Protein AF-A0A970XR32-F1 (afdb_monomer_lite)

Sequence (738 aa):
MTSKGGNIVNCPKCGASSPDNVRFCPSCGNELITQIAWCLACNAELRPGTRFCGKCGQPVEAGADTRVGPGKADSIQVSAGGAAIIADRPPLSWGNLLKLIWKNTWQGLLKSLPMMIIIFVISMIVHTYMLVFVNEGFGSGTWMGRQLLATQGNVISATILWMLISGMVFQAIGRIRAVGFNGYVSEVVNLPQEMTAYVKEAGRDGVVLFLAGVGLALIISGVMSDVGNIFLAAGVVGLFASPVGRVIALLLQTAWTTIMSQFAPNQTKVIAKFGIVSAYLSIVGSALGFALAAILPVGPLIGFLLLVVLAVMTYNNNKPGTGQTSALILIVAAGIVLLRAKGVLADDGGWQEAGGTLSSWAGSEGSIRAVLHGLGPSMGAAVGPALSNSLSGISPNDFATADNSDDEGDDGGSGDGGYDDNTGDWSDEGRPDSAADETSSDADDTGDSQDTSQEGEESSDGEGDDNQYDEDGYDQDGYDRDGYDRDGFNRNGYDRDGYNRDGYDSSGFDRDGFNSEGLDRDGFYSNGFDKEGYDRNGFDAEGYDRSGLNQEGFDREGYDKDGFNSNGLDREGYDRDGFDQQGYDRNGYDRQGYDSWGYDKDGFDSDGYDQQGYDRDGYDGSGRDSNGYDKSGYDESGYDKNGFDKNGYDSWGYDKNGYDKDGWDQYGYDRNGFDGNGRDIDGFDRNGLDRNGFNRDGVNKDGKTREEVLAEIKERMEKSQKESADASSSAWWWDKAA

Secondary structure (DSSP, 8-state):
-------EEEPTTT--EEETT-SB-TTT--B--PPPEEETTT-PEEPTT-SB-TTT--BGGGSEE-SPPPPPP-S-----TT-----S-PPPPHHHHHHHHHHHHHHHHHHHHHHHHHHHHHHHHHHHHIIIIIS-TTT---HHHHHHS-TTTTHHHHHHHHHHHHHHHHHHHHHHHHH-HHHHHHHHHHHHHHHHHHHHHSHHHHHHHHHHHHHHHHHHGGGS-HHHHHHHHHHHHHHHHSHHHHHHHHHHHHHHHHHHHHH-GGGHHHHHHTTTHHHHHHHHHHHHHHHHHTT-TTHHHHHHHHHHHHHHHHHTTS----TTHHHHHHHHHHHHHH--------S---TTTTTTSHHHHTTSHHHHHHHHHTHHHHHHHHHHHHHHHHHHT--TTTT------S-----------------------------------------------------------S-SS-SSS--TTSB-TTSBBTTSBBTTSBBTTSBBTTS-BTTSB-TTS-BTTSB-TTSBBTTSBBTTSBBTTSBBTTSBBTTSBBTTSBBTTSBBTTS-BTTSB-TTS-BTTSB-TTSBBTTSBBTTS-BTTS--TTSB-TTSBBTTSBBTTSBBTTSBBTTS-BTTSB-SSSBBTTS-BTTSB-TTSBBTTSBBTTSBBTTSBBTTS-BTTSB-TTS-BTTS--TTSB-TTSBBTTS-BHHHHHHHHHHHHHHHHHHHHHHHHHHHHHTT--

Structure (mmCIF, N/CA/C/O backbone):
data_AF-A0A970XR32-F1
#
_entry.id   AF-A0A970XR32-F1
#
loop_
_atom_site.group_PDB
_atom_site.id
_atom_site.type_symbol
_atom_site.label_atom_id
_atom_site.label_alt_id
_atom_site.label_comp_id
_atom_site.label_asym_id
_atom_site.label_entity_id
_atom_site.label_seq_id
_atom_site.pdbx_PDB_ins_code
_atom_site.Cartn_x
_atom_site.Cartn_y
_atom_site.Cartn_z
_atom_site.occupancy
_atom_site.B_iso_or_equiv
_atom_site.auth_seq_id
_atom_site.auth_comp_id
_atom_site.auth_asym_id
_atom_site.auth_atom_id
_atom_site.pdbx_PDB_model_num
ATOM 1 N N . MET A 1 1 ? 33.467 67.381 -23.022 1.00 41.69 1 MET A N 1
ATOM 2 C CA . MET A 1 1 ? 32.923 67.485 -21.651 1.00 41.69 1 MET A CA 1
ATOM 3 C C . MET A 1 1 ? 31.431 67.730 -21.764 1.00 41.69 1 MET A C 1
ATOM 5 O O . MET A 1 1 ? 31.046 68.799 -22.214 1.00 41.69 1 MET A O 1
ATOM 9 N N . THR A 1 2 ? 30.613 66.751 -21.401 1.00 34.69 2 THR A N 1
ATOM 10 C CA . THR A 1 2 ? 29.146 66.842 -21.390 1.00 34.69 2 THR A CA 1
ATOM 11 C C . THR A 1 2 ? 28.654 66.179 -20.109 1.00 34.69 2 THR A C 1
ATOM 13 O O . THR A 1 2 ? 29.194 65.156 -19.689 1.00 34.69 2 THR A O 1
ATOM 16 N N . SER A 1 3 ? 27.705 66.816 -19.423 1.00 34.72 3 SER A N 1
ATOM 17 C CA . SER A 1 3 ? 27.294 66.400 -18.081 1.00 34.72 3 SER A CA 1
ATOM 18 C C . SER A 1 3 ? 26.371 65.188 -18.149 1.00 34.72 3 SER A C 1
ATOM 20 O O . SER A 1 3 ? 25.315 65.270 -18.772 1.00 34.72 3 SER A O 1
ATOM 22 N N . LYS A 1 4 ? 26.699 64.100 -17.440 1.00 41.78 4 LYS A N 1
ATOM 23 C CA . LYS A 1 4 ? 25.673 63.115 -17.068 1.00 41.78 4 LYS A CA 1
ATOM 24 C C . LYS A 1 4 ? 24.689 63.800 -16.116 1.00 41.78 4 LYS A C 1
ATOM 26 O O . LYS A 1 4 ? 25.123 64.450 -15.164 1.00 41.78 4 LYS A O 1
ATOM 31 N N . GLY A 1 5 ? 23.390 63.695 -16.384 1.00 40.50 5 GLY A N 1
ATOM 32 C CA . GLY A 1 5 ? 22.362 64.159 -15.454 1.00 40.50 5 GLY A CA 1
ATOM 33 C C . GLY A 1 5 ? 22.317 63.242 -14.234 1.00 40.50 5 GLY A C 1
ATOM 34 O O . GLY A 1 5 ? 21.962 62.076 -14.371 1.00 40.50 5 GLY A O 1
ATOM 35 N N . GLY A 1 6 ? 22.706 63.750 -13.063 1.00 50.06 6 GLY A N 1
ATOM 36 C CA . GLY A 1 6 ? 22.385 63.106 -11.784 1.00 50.06 6 GLY A CA 1
ATOM 37 C C . GLY A 1 6 ? 20.916 63.343 -11.436 1.00 50.06 6 GLY A C 1
ATOM 38 O O . GLY A 1 6 ? 20.343 64.348 -11.868 1.00 50.06 6 GLY A O 1
ATOM 39 N N . ASN A 1 7 ? 20.296 62.442 -10.671 1.00 56.94 7 ASN A N 1
ATOM 40 C CA . ASN A 1 7 ? 18.895 62.627 -10.308 1.00 56.94 7 ASN A CA 1
ATOM 41 C C . ASN A 1 7 ? 18.752 63.774 -9.303 1.00 56.94 7 ASN A C 1
ATOM 43 O O . ASN A 1 7 ? 19.646 64.057 -8.502 1.00 56.94 7 ASN A O 1
ATOM 47 N N . ILE A 1 8 ? 17.604 64.444 -9.352 1.00 68.56 8 ILE A N 1
ATOM 48 C CA . ILE A 1 8 ? 17.283 65.561 -8.468 1.00 68.56 8 ILE A CA 1
ATOM 49 C C . ILE A 1 8 ? 16.278 65.083 -7.423 1.00 68.56 8 ILE A C 1
ATOM 51 O O . ILE A 1 8 ? 15.193 64.612 -7.759 1.00 68.56 8 ILE A O 1
ATOM 55 N N . VAL A 1 9 ? 16.631 65.244 -6.150 1.00 72.56 9 VAL A N 1
ATOM 56 C CA . VAL A 1 9 ? 15.760 64.988 -5.001 1.00 72.56 9 VAL A CA 1
ATOM 57 C C . VAL A 1 9 ? 15.261 66.313 -4.425 1.00 72.56 9 VAL A C 1
ATOM 59 O O . VAL A 1 9 ? 16.023 67.266 -4.261 1.00 72.56 9 VAL A O 1
ATOM 62 N N . ASN A 1 10 ? 13.971 66.396 -4.105 1.00 77.44 10 ASN A N 1
ATOM 63 C CA . ASN A 1 10 ? 13.388 67.579 -3.469 1.00 77.44 10 ASN A CA 1
ATOM 64 C C . ASN A 1 10 ? 13.383 67.403 -1.947 1.00 77.44 10 ASN A C 1
ATOM 66 O O . ASN A 1 10 ? 12.926 66.383 -1.433 1.00 77.44 10 ASN A O 1
ATOM 70 N N . CYS A 1 11 ? 13.877 68.401 -1.213 1.00 73.38 11 CYS A N 1
ATOM 71 C CA . CYS A 1 11 ? 13.947 68.343 0.242 1.00 73.38 11 CYS A CA 1
ATOM 72 C C . CYS A 1 11 ? 12.538 68.335 0.870 1.00 73.38 11 CYS A C 1
ATOM 74 O O . CYS A 1 11 ? 11.808 69.320 0.719 1.00 73.38 11 CYS A O 1
ATOM 76 N N . PRO A 1 12 ? 12.159 67.308 1.658 1.00 67.75 12 PRO A N 1
ATOM 77 C CA . PRO A 1 12 ? 10.800 67.177 2.195 1.00 67.75 12 PRO A CA 1
ATOM 78 C C . PRO A 1 12 ? 10.426 68.257 3.225 1.00 67.75 12 PRO A C 1
ATOM 80 O O . PRO A 1 12 ? 9.256 68.397 3.562 1.00 67.75 12 PRO A O 1
ATOM 83 N N . LYS A 1 13 ? 11.399 69.034 3.726 1.00 75.69 13 LYS A N 1
ATOM 84 C CA . LYS A 1 13 ? 11.183 70.093 4.728 1.00 75.69 13 LYS A CA 1
ATOM 85 C C . LYS A 1 13 ? 11.004 71.499 4.138 1.00 75.69 13 LYS A C 1
ATOM 87 O O . LYS A 1 13 ? 10.440 72.358 4.808 1.00 75.69 13 LYS A O 1
ATOM 92 N N . CYS A 1 14 ? 11.504 71.764 2.929 1.00 79.25 14 CYS A N 1
ATOM 93 C CA . CYS A 1 14 ? 11.449 73.104 2.319 1.00 79.25 14 CYS A CA 1
ATOM 94 C C . CYS A 1 14 ? 11.145 73.124 0.812 1.00 79.25 14 CYS A C 1
ATOM 96 O O . CYS A 1 14 ? 11.125 74.199 0.221 1.00 79.25 14 CYS A O 1
ATOM 98 N N . GLY A 1 15 ? 10.953 71.967 0.172 1.00 73.31 15 GLY A N 1
ATOM 99 C CA . GLY A 1 15 ? 10.686 71.845 -1.265 1.00 73.31 15 GLY A CA 1
ATOM 100 C C . GLY A 1 15 ? 11.889 72.095 -2.183 1.00 73.31 15 GLY A C 1
ATOM 101 O O . GLY A 1 15 ? 11.802 71.800 -3.369 1.00 73.31 15 GLY A O 1
ATOM 102 N N . ALA A 1 16 ? 13.014 72.602 -1.665 1.00 78.88 16 ALA A N 1
ATOM 103 C CA . ALA A 1 16 ? 14.187 72.922 -2.474 1.00 78.88 16 ALA A CA 1
ATOM 104 C C . ALA A 1 16 ? 14.810 71.668 -3.111 1.00 78.88 16 ALA A C 1
ATOM 106 O O . ALA A 1 16 ? 15.127 70.696 -2.420 1.00 78.88 16 ALA A O 1
ATOM 107 N N . SER A 1 17 ? 15.012 71.722 -4.425 1.00 78.38 17 SER A N 1
ATOM 108 C CA . SER A 1 17 ? 15.697 70.699 -5.214 1.00 78.38 17 SER A CA 1
ATOM 109 C C . SER A 1 17 ? 17.185 70.605 -4.872 1.00 78.38 17 SER A C 1
ATOM 111 O O . SER A 1 17 ? 17.834 71.603 -4.552 1.00 78.38 17 SER A O 1
ATOM 113 N N . SER A 1 18 ? 17.753 69.404 -4.925 1.00 74.12 18 SER A N 1
ATOM 114 C CA . SER A 1 18 ? 19.170 69.126 -4.659 1.00 74.12 18 SER A CA 1
ATOM 115 C C . SER A 1 18 ? 19.623 67.865 -5.413 1.00 74.12 18 SER A C 1
ATOM 117 O O . SER A 1 18 ? 18.779 67.028 -5.726 1.00 74.12 18 SER A O 1
ATOM 119 N N . PRO A 1 19 ? 20.922 67.694 -5.720 1.00 69.56 19 PRO A N 1
ATOM 120 C CA . PRO A 1 19 ? 21.427 66.448 -6.299 1.00 69.56 19 PRO A CA 1
ATOM 121 C C . PRO A 1 19 ? 21.219 65.245 -5.369 1.00 69.56 19 PRO A C 1
ATOM 123 O O . PRO A 1 19 ? 21.311 65.378 -4.149 1.00 69.56 19 PRO A O 1
ATOM 126 N N . ASP A 1 20 ? 21.007 64.062 -5.939 1.00 63.78 20 ASP A N 1
ATOM 127 C CA . ASP A 1 20 ? 20.885 62.783 -5.222 1.00 63.78 20 ASP A CA 1
ATOM 128 C C . ASP A 1 20 ? 22.103 62.406 -4.350 1.00 63.78 20 ASP A C 1
ATOM 130 O O . ASP A 1 20 ? 21.979 61.599 -3.428 1.00 63.78 20 ASP A O 1
ATOM 134 N N . ASN A 1 21 ? 23.269 63.009 -4.596 1.00 63.84 21 ASN A N 1
ATOM 135 C CA . ASN A 1 21 ? 24.523 62.699 -3.910 1.00 63.84 21 ASN A CA 1
ATOM 136 C C . ASN A 1 21 ? 24.856 63.574 -2.680 1.00 63.84 21 ASN A C 1
ATOM 138 O O . ASN A 1 21 ? 25.861 63.301 -2.016 1.00 63.84 21 ASN A O 1
ATOM 142 N N . VAL A 1 22 ? 24.054 64.595 -2.334 1.00 64.38 22 VAL A N 1
ATOM 143 C CA . VAL A 1 22 ? 24.321 65.443 -1.151 1.00 64.38 22 VAL A CA 1
ATOM 144 C C . VAL A 1 22 ? 23.592 64.951 0.099 1.00 64.38 22 VAL A C 1
ATOM 146 O O . VAL A 1 22 ? 22.390 64.713 0.096 1.00 64.38 22 VAL A O 1
ATOM 149 N N . ARG A 1 23 ? 24.329 64.838 1.211 1.00 64.06 23 ARG A N 1
ATOM 150 C CA . ARG A 1 23 ? 23.835 64.250 2.472 1.00 64.06 23 ARG A CA 1
ATOM 151 C C . ARG A 1 23 ? 22.924 65.169 3.298 1.00 64.06 23 ARG A C 1
ATOM 153 O O . ARG A 1 23 ? 22.221 64.706 4.186 1.00 64.06 23 ARG A O 1
ATOM 160 N N . PHE A 1 24 ? 22.941 66.472 3.026 1.00 76.88 24 PHE A N 1
ATOM 161 C CA . PHE A 1 24 ? 22.100 67.476 3.683 1.00 76.88 24 PHE A CA 1
ATOM 162 C C . PHE A 1 24 ? 21.611 68.485 2.644 1.00 76.88 24 PHE A C 1
ATOM 164 O O . PHE A 1 24 ? 22.357 68.852 1.736 1.00 76.88 24 PHE A O 1
ATOM 171 N N . CYS A 1 25 ? 20.379 68.967 2.792 1.00 77.69 25 CYS A N 1
ATOM 172 C CA . CYS A 1 25 ? 19.817 69.998 1.931 1.00 77.69 25 CYS A CA 1
ATOM 173 C C . CYS A 1 25 ? 20.569 71.328 2.141 1.00 77.69 25 CYS A C 1
ATOM 175 O O . CYS A 1 25 ? 20.480 71.898 3.235 1.00 77.69 25 CYS A O 1
ATOM 177 N N . PRO A 1 26 ? 21.246 71.882 1.116 1.00 73.50 26 PRO A N 1
ATOM 178 C CA . PRO A 1 26 ? 22.027 73.113 1.246 1.00 73.50 26 PRO A CA 1
ATOM 179 C C . PRO A 1 26 ? 21.167 74.345 1.571 1.00 73.50 26 PRO A C 1
ATOM 181 O O . PRO A 1 26 ? 21.689 75.335 2.073 1.00 73.50 26 PRO A O 1
ATOM 184 N N . SER A 1 27 ? 19.852 74.293 1.326 1.00 79.00 27 SER A N 1
ATOM 185 C CA . SER A 1 27 ? 18.927 75.407 1.574 1.00 79.00 27 SER A CA 1
ATOM 186 C C . SER A 1 27 ? 18.346 75.455 2.994 1.00 79.00 27 SER A C 1
ATOM 188 O O . SER A 1 27 ? 17.834 76.498 3.388 1.00 79.00 27 SER A O 1
ATOM 190 N N . CYS A 1 28 ? 18.356 74.352 3.757 1.00 80.12 28 CYS A N 1
ATOM 191 C CA . CYS A 1 28 ? 17.733 74.316 5.095 1.00 80.12 28 CYS A CA 1
ATOM 192 C C . CYS A 1 28 ? 18.395 73.380 6.125 1.00 80.12 28 CYS A C 1
ATOM 194 O O . CYS A 1 28 ? 17.873 73.230 7.231 1.00 80.12 28 CYS A O 1
ATOM 196 N N . GLY A 1 29 ? 19.507 72.724 5.779 1.00 70.81 29 GLY A N 1
ATOM 197 C CA . GLY A 1 29 ? 20.265 71.847 6.678 1.00 70.81 29 GLY A CA 1
ATOM 198 C C . GLY A 1 29 ? 19.579 70.529 7.056 1.00 70.81 29 GLY A C 1
ATOM 199 O O . GLY A 1 29 ? 20.105 69.801 7.893 1.00 70.81 29 GLY A O 1
ATOM 200 N N . ASN A 1 30 ? 18.419 70.196 6.477 1.00 76.50 30 ASN A N 1
ATOM 201 C CA . ASN A 1 30 ? 17.768 68.909 6.731 1.00 76.50 30 ASN A CA 1
ATOM 202 C C . ASN A 1 30 ? 18.591 67.764 6.135 1.00 76.50 30 ASN A C 1
ATOM 204 O O . ASN A 1 30 ? 19.034 67.877 4.994 1.00 76.50 30 ASN A O 1
ATOM 208 N N . GLU A 1 31 ? 18.748 66.656 6.858 1.00 72.56 31 GLU A N 1
ATOM 209 C CA . GLU A 1 31 ? 19.418 65.473 6.314 1.00 72.56 31 GLU A CA 1
ATOM 210 C C . GLU A 1 31 ? 18.634 64.905 5.120 1.00 72.56 31 GLU A C 1
ATOM 212 O O . GLU A 1 31 ? 17.398 64.888 5.109 1.00 72.56 31 GLU A O 1
ATOM 217 N N . LEU A 1 32 ? 19.372 64.493 4.094 1.00 66.50 32 LEU A N 1
ATOM 218 C CA . LEU A 1 32 ? 18.890 63.814 2.900 1.00 66.50 32 LEU A CA 1
ATOM 219 C C . LEU A 1 32 ? 19.597 62.457 2.903 1.00 66.50 32 LEU A C 1
ATOM 221 O O . LEU A 1 32 ? 20.753 62.342 2.499 1.00 66.50 32 LEU A O 1
ATOM 225 N N . ILE A 1 33 ? 18.937 61.456 3.492 1.00 52.00 33 ILE A N 1
ATOM 226 C CA . ILE A 1 33 ? 19.574 60.185 3.857 1.00 52.00 33 ILE A CA 1
ATOM 227 C C . ILE A 1 33 ? 19.937 59.404 2.590 1.00 52.00 33 ILE A C 1
ATOM 229 O O . ILE A 1 33 ? 19.089 58.765 1.968 1.00 52.00 33 ILE A O 1
ATOM 233 N N . THR A 1 34 ? 21.219 59.438 2.231 1.00 49.69 34 THR A N 1
ATOM 234 C CA . THR A 1 34 ? 21.784 58.625 1.156 1.00 49.69 34 THR A CA 1
ATOM 235 C C . THR A 1 34 ? 22.120 57.219 1.659 1.00 49.69 34 THR A C 1
ATOM 237 O O . THR A 1 34 ? 22.659 57.023 2.748 1.00 49.69 34 THR A O 1
ATOM 240 N N . GLN A 1 35 ? 21.708 56.240 0.856 1.00 50.84 35 GLN 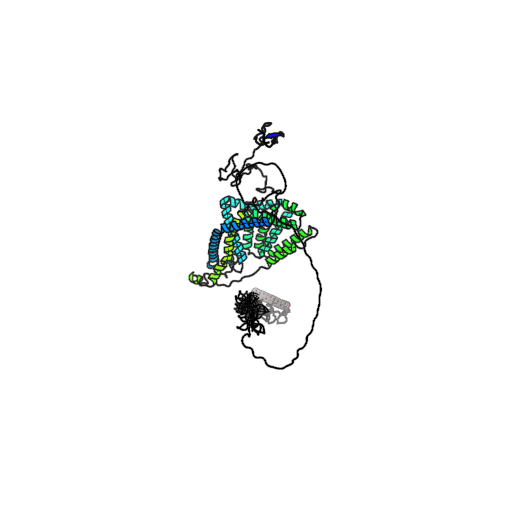A N 1
ATOM 241 C CA . GLN A 1 35 ? 21.463 54.840 1.208 1.00 50.84 35 GLN A CA 1
ATOM 242 C C . GLN A 1 35 ? 22.634 54.103 1.895 1.00 50.84 35 GLN A C 1
ATOM 244 O O . GLN A 1 35 ? 23.775 54.148 1.437 1.00 50.84 35 GLN A O 1
ATOM 249 N N . ILE A 1 36 ? 22.322 53.359 2.967 1.00 53.47 36 ILE A N 1
ATOM 250 C CA . ILE A 1 36 ? 23.220 52.373 3.597 1.00 53.47 36 ILE A CA 1
ATOM 251 C C . ILE A 1 36 ? 23.014 51.030 2.890 1.00 53.47 36 ILE A C 1
ATOM 253 O O . ILE A 1 36 ? 21.879 50.566 2.800 1.00 53.47 36 ILE A O 1
ATOM 257 N N . ALA A 1 37 ? 24.096 50.409 2.416 1.00 60.84 37 ALA A N 1
ATOM 258 C CA . ALA A 1 37 ? 24.046 49.142 1.690 1.00 60.84 37 ALA A CA 1
ATOM 259 C C . ALA A 1 37 ? 24.341 47.928 2.589 1.00 60.84 37 ALA A C 1
ATOM 261 O O . ALA A 1 37 ? 25.125 48.019 3.538 1.00 60.84 37 ALA A O 1
ATOM 262 N N . TRP A 1 38 ? 23.758 46.775 2.253 1.00 65.12 38 TRP A N 1
ATOM 263 C CA . TRP A 1 38 ? 23.863 45.534 3.032 1.00 65.12 38 TRP A CA 1
ATOM 264 C C . TRP A 1 38 ? 24.280 44.353 2.153 1.00 65.12 38 TRP A C 1
ATOM 266 O O . TRP A 1 38 ? 23.823 44.212 1.020 1.00 65.12 38 TRP A O 1
ATOM 276 N N . CYS A 1 39 ? 25.155 43.491 2.676 1.00 67.12 39 CYS A N 1
ATOM 277 C CA . CYS A 1 39 ? 25.647 42.316 1.958 1.00 67.12 39 CYS A CA 1
ATOM 278 C C . CYS A 1 39 ? 24.610 41.186 1.953 1.00 67.12 39 CYS A C 1
ATOM 280 O O . CYS A 1 39 ? 24.399 40.540 2.984 1.00 67.12 39 CYS A O 1
ATOM 282 N N . LEU A 1 40 ? 24.045 40.883 0.782 1.00 61.47 40 LEU A N 1
ATOM 283 C CA . LEU A 1 40 ? 22.986 39.879 0.611 1.00 61.47 40 LEU A CA 1
ATOM 284 C C . LEU A 1 40 ? 23.389 38.457 1.052 1.00 61.47 40 LEU A C 1
ATOM 286 O O . LEU A 1 40 ? 22.527 37.670 1.428 1.00 61.47 40 LEU A O 1
ATOM 290 N N . ALA A 1 41 ? 24.686 38.131 1.080 1.00 63.78 41 ALA A N 1
ATOM 291 C CA . ALA A 1 41 ? 25.176 36.814 1.498 1.00 63.78 41 ALA A CA 1
ATOM 292 C C . ALA A 1 41 ? 25.344 36.623 3.021 1.00 63.78 41 ALA A C 1
ATOM 294 O O . ALA A 1 41 ? 25.500 35.489 3.471 1.00 63.78 41 ALA A O 1
ATOM 295 N N . CYS A 1 42 ? 25.381 37.690 3.834 1.00 71.50 42 CYS A N 1
ATOM 296 C CA . CYS A 1 42 ? 25.628 37.557 5.286 1.00 71.50 42 CYS A CA 1
ATOM 297 C C . CYS A 1 42 ? 25.012 38.649 6.185 1.00 71.50 42 CYS A C 1
ATOM 299 O O . CYS A 1 42 ? 25.319 38.708 7.386 1.00 71.50 42 CYS A O 1
ATOM 301 N N . ASN A 1 43 ? 24.193 39.527 5.598 1.00 63.62 43 ASN A N 1
ATOM 302 C CA . ASN A 1 43 ? 23.522 40.676 6.209 1.00 63.62 43 ASN A CA 1
ATOM 303 C C . ASN A 1 43 ? 24.439 41.623 7.013 1.00 63.62 43 ASN A C 1
ATOM 305 O O . ASN A 1 43 ? 24.031 42.228 8.002 1.00 63.62 43 ASN A O 1
ATOM 309 N N . ALA A 1 44 ? 25.704 41.747 6.600 1.00 71.50 44 ALA A N 1
ATOM 310 C CA . ALA A 1 44 ? 26.627 42.741 7.141 1.00 71.50 44 ALA A CA 1
ATOM 311 C C . ALA A 1 44 ? 26.412 44.115 6.495 1.00 71.50 44 ALA A C 1
ATOM 313 O O . ALA A 1 44 ? 26.233 44.200 5.279 1.00 71.50 44 ALA A O 1
ATOM 314 N N . GLU A 1 45 ? 26.513 45.174 7.298 1.00 70.44 45 GLU A N 1
ATOM 315 C CA . GLU A 1 45 ? 26.586 46.557 6.818 1.00 70.44 45 GLU A CA 1
ATOM 316 C C . GLU A 1 45 ? 27.829 46.742 5.929 1.00 70.44 45 GLU A C 1
ATOM 318 O O . GLU A 1 45 ? 28.942 46.349 6.300 1.00 70.44 45 GLU A O 1
ATOM 323 N N . LEU A 1 46 ? 27.647 47.332 4.748 1.00 69.38 46 LEU A N 1
ATOM 324 C CA . LEU A 1 46 ? 28.722 47.617 3.802 1.00 69.38 46 LEU A CA 1
ATOM 325 C C . LEU A 1 46 ? 29.106 49.095 3.857 1.00 69.38 46 LEU A C 1
ATOM 327 O O . LEU A 1 46 ? 28.266 49.988 3.755 1.00 69.38 46 LEU A O 1
ATOM 331 N N . ARG A 1 47 ? 30.412 49.368 3.946 1.00 58.38 47 ARG A N 1
ATOM 332 C CA . ARG A 1 47 ? 30.921 50.737 3.790 1.00 58.38 47 ARG A CA 1
ATOM 333 C C . ARG A 1 47 ? 30.789 51.160 2.317 1.00 58.38 47 ARG A C 1
ATOM 335 O O . ARG A 1 47 ? 31.174 50.367 1.450 1.00 58.38 47 ARG A O 1
ATOM 342 N N . PRO A 1 48 ? 30.312 52.383 2.014 1.00 56.81 48 PRO A N 1
ATOM 343 C CA . PRO A 1 48 ? 30.208 52.873 0.640 1.00 56.81 48 PRO A CA 1
ATOM 344 C C . PRO A 1 48 ? 31.521 52.715 -0.140 1.00 56.81 48 PRO A C 1
ATOM 346 O O . PRO A 1 48 ? 32.595 53.026 0.374 1.00 56.81 48 PRO A O 1
ATOM 349 N N . GLY A 1 49 ? 31.435 52.207 -1.373 1.00 58.66 49 GLY A N 1
ATOM 350 C CA . GLY A 1 49 ? 32.593 51.974 -2.246 1.00 58.66 49 GLY A CA 1
ATOM 351 C C . GLY A 1 49 ? 33.434 50.725 -1.936 1.00 58.66 49 GLY A C 1
ATOM 352 O O . GLY A 1 49 ? 34.497 50.553 -2.532 1.00 58.66 49 GLY A O 1
ATOM 353 N N . THR A 1 50 ? 33.006 49.837 -1.030 1.00 67.19 50 THR A N 1
ATOM 354 C CA . THR A 1 50 ? 33.686 48.542 -0.835 1.00 67.19 50 THR A CA 1
ATOM 355 C C . THR A 1 50 ? 33.363 47.563 -1.967 1.00 67.19 50 THR A C 1
ATOM 357 O O . THR A 1 50 ? 32.204 47.372 -2.308 1.00 67.19 50 THR A O 1
ATOM 360 N N . ARG A 1 51 ? 34.392 46.919 -2.544 1.00 67.88 51 ARG A N 1
ATOM 361 C CA . ARG A 1 51 ? 34.227 45.900 -3.606 1.00 67.88 51 ARG A CA 1
ATOM 362 C C . ARG A 1 51 ? 34.017 44.475 -3.086 1.00 67.88 51 ARG A C 1
ATOM 364 O O . ARG A 1 51 ? 33.504 43.642 -3.821 1.00 67.88 51 ARG A O 1
ATOM 371 N N . PHE A 1 52 ? 34.370 44.200 -1.829 1.00 71.88 52 PHE A N 1
ATOM 372 C CA . PHE A 1 52 ? 34.174 42.903 -1.172 1.00 71.88 52 PHE A CA 1
ATOM 373 C C . PHE A 1 52 ? 33.658 43.096 0.259 1.00 71.88 52 PHE A C 1
ATOM 375 O O . PHE A 1 52 ? 34.059 44.040 0.947 1.00 71.88 52 PHE A O 1
ATOM 382 N N . CYS A 1 53 ? 32.792 42.198 0.729 1.00 77.06 53 CYS A N 1
ATOM 383 C CA . CYS A 1 53 ? 32.260 42.238 2.086 1.00 77.06 53 CYS A CA 1
ATOM 384 C C . CYS A 1 53 ? 33.317 41.813 3.117 1.00 77.06 53 CYS A C 1
ATOM 386 O O . CYS A 1 53 ? 33.723 40.652 3.161 1.00 77.06 53 CYS A O 1
ATOM 388 N N . GLY A 1 54 ? 33.684 42.716 4.031 1.00 67.75 54 GLY A N 1
ATOM 389 C CA . GLY A 1 54 ? 34.675 42.454 5.085 1.00 67.75 54 GLY A CA 1
ATOM 390 C C . GLY A 1 54 ? 34.294 41.404 6.144 1.00 67.75 54 GLY A C 1
ATOM 391 O O . GLY A 1 54 ? 35.101 41.150 7.032 1.00 67.75 54 GLY A O 1
ATOM 392 N N . LYS A 1 55 ? 33.091 40.806 6.081 1.00 74.31 55 LYS A N 1
ATOM 393 C CA . LYS A 1 55 ? 32.634 39.736 6.993 1.00 74.31 55 LYS A CA 1
ATOM 394 C C . LYS A 1 55 ? 32.615 38.343 6.343 1.00 74.31 55 LYS A C 1
ATOM 396 O O . LYS A 1 55 ? 32.867 37.367 7.039 1.00 74.31 55 LYS A O 1
ATOM 401 N N . CYS A 1 56 ? 32.307 38.237 5.046 1.00 73.50 56 CYS A N 1
ATOM 402 C CA . CYS A 1 56 ? 32.162 36.947 4.343 1.00 73.50 56 CYS A CA 1
ATOM 403 C C . CYS A 1 56 ? 32.971 36.817 3.039 1.00 73.50 56 CYS A C 1
ATOM 405 O O . CYS A 1 56 ? 32.931 35.766 2.408 1.00 73.50 56 CYS A O 1
ATOM 407 N N . GLY A 1 57 ? 33.679 37.864 2.607 1.00 67.75 57 GLY A N 1
ATOM 408 C CA . GLY A 1 57 ? 34.540 37.846 1.421 1.00 67.75 57 GLY A CA 1
ATOM 409 C C . GLY A 1 57 ? 33.836 37.958 0.063 1.00 67.75 57 GLY A C 1
ATOM 410 O O . GLY A 1 57 ? 34.528 38.126 -0.936 1.00 67.75 57 GLY A O 1
ATOM 411 N N . GLN A 1 58 ? 32.499 37.907 -0.016 1.00 77.56 58 GLN A N 1
ATOM 412 C CA . GLN A 1 58 ? 31.797 38.002 -1.307 1.00 77.56 58 GLN A CA 1
ATOM 413 C C . GLN A 1 58 ? 31.985 39.362 -2.013 1.00 77.56 58 GLN A C 1
ATOM 415 O O . GLN A 1 58 ? 32.041 40.392 -1.332 1.00 77.56 58 GLN A O 1
ATOM 420 N N . PRO A 1 59 ? 32.031 39.385 -3.363 1.00 70.94 59 PRO A N 1
ATOM 421 C CA . PRO A 1 59 ? 32.054 40.615 -4.150 1.00 70.94 59 PRO A CA 1
ATOM 422 C C . PRO A 1 59 ? 30.726 41.375 -4.042 1.00 70.94 59 PRO A C 1
ATOM 424 O O . PRO A 1 59 ? 29.646 40.791 -4.090 1.00 70.94 59 PRO A O 1
ATOM 427 N N . VAL A 1 60 ? 30.810 42.696 -3.903 1.00 65.00 60 VAL A N 1
ATOM 428 C CA . VAL A 1 60 ? 29.661 43.575 -3.621 1.00 65.00 60 VAL A CA 1
ATOM 429 C C . VAL A 1 60 ? 28.833 43.870 -4.874 1.00 65.00 60 VAL A C 1
ATOM 431 O O . VAL A 1 60 ? 27.613 43.974 -4.786 1.00 65.00 60 VAL A O 1
ATOM 434 N N . GLU A 1 61 ? 29.471 43.920 -6.045 1.00 56.44 61 GLU A N 1
ATOM 435 C CA . GLU A 1 61 ? 28.834 44.190 -7.347 1.00 56.44 61 GLU A CA 1
ATOM 436 C C . GLU A 1 61 ? 27.812 43.109 -7.765 1.00 56.44 61 GLU A C 1
ATOM 438 O O . GLU A 1 61 ? 26.963 43.366 -8.611 1.00 56.44 61 GLU A O 1
ATOM 443 N N . ALA A 1 62 ? 27.839 41.933 -7.125 1.00 48.84 62 ALA A N 1
ATOM 444 C CA . ALA A 1 62 ? 26.882 40.843 -7.328 1.00 48.84 62 ALA A CA 1
ATOM 445 C C . ALA A 1 62 ? 25.876 40.664 -6.165 1.00 48.84 62 ALA A C 1
ATOM 447 O O . ALA A 1 62 ? 25.125 39.690 -6.161 1.00 48.84 62 ALA A O 1
ATOM 448 N N . GLY A 1 63 ? 25.884 41.532 -5.140 1.00 52.66 63 GLY A N 1
ATOM 449 C CA . GLY A 1 63 ? 25.302 41.165 -3.840 1.00 52.66 63 GLY A CA 1
ATOM 450 C C . GLY A 1 63 ? 25.032 42.288 -2.833 1.00 52.66 63 GLY A C 1
ATOM 451 O O . GLY A 1 63 ? 25.229 42.064 -1.634 1.00 52.66 63 GLY A O 1
ATOM 452 N N . ALA A 1 64 ? 24.571 43.462 -3.275 1.00 48.91 64 ALA A N 1
ATOM 453 C CA . ALA A 1 64 ? 24.156 44.556 -2.390 1.00 48.91 64 ALA A CA 1
ATOM 454 C C . ALA A 1 64 ? 22.693 44.981 -2.602 1.00 48.91 64 ALA A C 1
ATOM 456 O O . ALA A 1 64 ? 22.297 45.293 -3.722 1.00 48.91 64 ALA A O 1
ATOM 457 N N . ASP A 1 65 ? 21.926 45.073 -1.511 1.00 47.59 65 ASP A N 1
ATOM 458 C CA . ASP A 1 65 ? 20.696 45.880 -1.463 1.00 47.59 65 ASP A CA 1
ATOM 459 C C . ASP A 1 65 ? 21.026 47.244 -0.837 1.00 47.59 65 ASP A C 1
ATOM 461 O O . ASP A 1 65 ? 21.824 47.333 0.101 1.00 47.59 65 ASP A O 1
ATOM 465 N N . THR A 1 66 ? 20.429 48.307 -1.373 1.00 46.50 66 THR A N 1
ATOM 466 C CA . THR A 1 66 ? 20.604 49.702 -0.941 1.00 46.50 66 THR A CA 1
ATOM 467 C C . THR A 1 66 ? 19.343 50.281 -0.287 1.00 46.50 66 THR A C 1
ATOM 469 O O . THR A 1 66 ? 19.285 51.470 0.036 1.00 46.50 66 THR A O 1
ATOM 472 N N . ARG A 1 67 ? 18.303 49.469 -0.072 1.00 40.66 67 ARG A N 1
ATOM 473 C CA . ARG A 1 67 ? 17.084 49.886 0.636 1.00 40.66 67 ARG A CA 1
ATOM 474 C C . ARG A 1 67 ? 17.325 49.968 2.152 1.00 40.66 67 ARG A C 1
ATOM 476 O O . ARG A 1 67 ? 18.247 49.372 2.700 1.00 40.66 67 ARG A O 1
ATOM 483 N N . VAL A 1 68 ? 16.516 50.798 2.813 1.00 38.50 68 VAL A N 1
ATOM 484 C CA . VAL A 1 68 ? 16.743 51.329 4.173 1.00 38.50 68 VAL A CA 1
ATOM 485 C C . VAL A 1 68 ? 17.031 50.233 5.213 1.00 38.50 68 VAL A C 1
ATOM 487 O O . VAL A 1 68 ? 16.238 49.313 5.392 1.00 38.50 68 VAL A O 1
ATOM 490 N N . GLY A 1 69 ? 18.150 50.375 5.933 1.00 33.91 69 GLY A N 1
ATOM 491 C CA . GLY A 1 69 ? 18.571 49.448 6.990 1.00 33.91 69 GLY A CA 1
ATOM 492 C C . GLY A 1 69 ? 17.743 49.530 8.287 1.00 33.91 69 GLY A C 1
ATOM 493 O O . GLY A 1 69 ? 17.024 50.507 8.508 1.00 33.91 69 GLY A O 1
ATOM 494 N N . PRO A 1 70 ? 17.851 48.523 9.175 1.00 34.03 70 PRO A N 1
ATOM 495 C CA . PRO A 1 70 ? 17.011 48.408 10.364 1.00 34.03 70 PRO A CA 1
ATOM 496 C C . PRO A 1 70 ? 17.346 49.465 11.428 1.00 34.03 70 PRO A C 1
ATOM 498 O O . PRO A 1 70 ? 18.448 49.499 11.978 1.00 34.03 70 PRO A O 1
ATOM 501 N N . GLY A 1 71 ? 16.362 50.302 11.762 1.00 30.88 71 GLY A N 1
ATOM 502 C CA . GLY A 1 71 ? 16.434 51.204 12.911 1.00 30.88 71 GLY A CA 1
ATOM 503 C C . GLY A 1 71 ? 16.422 50.448 14.246 1.00 30.88 71 GLY A C 1
ATOM 504 O O . GLY A 1 71 ? 15.905 49.334 14.343 1.00 30.88 71 GLY A O 1
ATOM 505 N N . LYS A 1 72 ? 16.973 51.064 15.301 1.00 29.14 72 LYS A N 1
ATOM 506 C CA . LYS A 1 72 ? 16.815 50.552 16.673 1.00 29.14 72 LYS A CA 1
ATOM 507 C C . LYS A 1 72 ? 15.338 50.548 17.074 1.00 29.14 72 LYS A C 1
ATOM 509 O O . LYS A 1 72 ? 14.582 51.425 16.668 1.00 29.14 72 LYS A O 1
ATOM 514 N N . ALA A 1 73 ? 14.962 49.565 17.886 1.00 41.91 73 ALA A N 1
ATOM 515 C CA . ALA A 1 73 ? 13.587 49.364 18.313 1.00 41.91 73 ALA A CA 1
ATOM 516 C C . ALA A 1 73 ? 13.053 50.525 19.165 1.00 41.91 73 ALA A C 1
ATOM 518 O O . ALA A 1 73 ? 13.679 50.884 20.157 1.00 41.91 73 ALA A O 1
ATOM 519 N N . ASP A 1 74 ? 11.858 51.004 18.814 1.00 26.88 74 ASP A N 1
ATOM 520 C CA . ASP A 1 74 ? 10.809 51.370 19.769 1.00 26.88 74 ASP A CA 1
ATOM 521 C C . ASP A 1 74 ? 9.421 51.287 19.096 1.00 26.88 74 ASP A C 1
ATOM 523 O O . ASP A 1 74 ? 9.271 51.546 17.903 1.00 26.88 74 ASP A O 1
ATOM 527 N N . SER A 1 75 ? 8.404 50.892 19.870 1.00 28.02 75 SER A N 1
ATOM 528 C CA . SER A 1 75 ? 6.961 50.912 19.540 1.00 28.02 75 SER A CA 1
ATOM 529 C C . SER A 1 75 ? 6.485 50.395 18.156 1.00 28.02 75 SER A C 1
ATOM 531 O O . SER A 1 75 ? 6.242 51.165 17.234 1.00 28.02 75 SER A O 1
ATOM 533 N N . ILE A 1 76 ? 6.203 49.087 18.081 1.00 32.34 76 ILE A N 1
ATOM 534 C CA . ILE A 1 76 ? 5.087 48.447 17.339 1.00 32.34 76 ILE A CA 1
ATOM 535 C C . ILE A 1 76 ? 4.586 49.163 16.057 1.00 32.34 76 ILE A C 1
ATOM 537 O O . ILE A 1 76 ? 3.548 49.828 16.047 1.00 32.34 76 ILE A O 1
ATOM 541 N N . GLN A 1 77 ? 5.226 48.856 14.929 1.00 24.73 77 GLN A N 1
ATOM 542 C CA . GLN A 1 77 ? 4.547 48.662 13.643 1.00 24.73 77 GLN A CA 1
ATOM 543 C C . GLN A 1 77 ? 4.984 47.302 13.095 1.00 24.73 77 GLN A C 1
ATOM 545 O O . GLN A 1 77 ? 6.175 47.069 12.905 1.00 24.73 77 GLN A O 1
ATOM 550 N N . VAL A 1 78 ? 4.036 46.387 12.877 1.00 27.59 78 VAL A N 1
ATOM 551 C CA . VAL A 1 78 ? 4.327 45.056 12.322 1.00 27.59 78 VAL A CA 1
ATOM 552 C C . VAL A 1 78 ? 4.303 45.151 10.799 1.00 27.59 78 VAL A C 1
ATOM 554 O O . VAL A 1 78 ? 3.306 44.826 10.159 1.00 27.59 78 VAL A O 1
ATOM 557 N N . SER A 1 79 ? 5.399 45.630 10.212 1.00 28.02 79 SER A N 1
ATOM 558 C CA . SER A 1 79 ? 5.684 45.390 8.797 1.00 28.02 79 SER A CA 1
ATOM 559 C C . SER A 1 79 ? 6.153 43.941 8.624 1.00 28.02 79 SER A C 1
ATOM 561 O O . SER A 1 79 ? 7.014 43.461 9.361 1.00 28.02 79 SER A O 1
ATOM 563 N N . ALA A 1 80 ? 5.557 43.220 7.673 1.00 31.66 80 ALA A N 1
ATOM 564 C CA . ALA A 1 80 ? 5.827 41.800 7.472 1.00 31.66 80 ALA A CA 1
ATOM 565 C C . ALA A 1 80 ? 7.285 41.555 7.038 1.00 31.66 80 ALA A C 1
ATOM 567 O O . ALA A 1 80 ? 7.743 42.049 6.004 1.00 31.66 80 ALA A O 1
ATOM 568 N N . GLY A 1 81 ? 8.020 40.765 7.825 1.00 27.09 81 GLY A N 1
ATOM 569 C CA . GLY A 1 81 ? 9.423 40.449 7.569 1.00 27.09 81 GLY A CA 1
ATOM 570 C C . GLY A 1 81 ? 9.608 39.601 6.309 1.00 27.09 81 GLY A C 1
ATOM 571 O O . GLY A 1 81 ? 9.402 38.392 6.331 1.00 27.09 81 GLY A O 1
ATOM 572 N N . GLY A 1 82 ? 10.046 40.223 5.213 1.00 31.03 82 GLY A N 1
ATOM 573 C CA . GLY A 1 82 ? 10.405 39.525 3.972 1.00 31.03 82 GLY A CA 1
ATOM 574 C C . GLY A 1 82 ? 9.270 39.332 2.961 1.00 31.03 82 GLY A C 1
ATOM 575 O O . GLY A 1 82 ? 9.526 38.782 1.891 1.00 31.03 82 GLY A O 1
ATOM 576 N N . ALA A 1 83 ? 8.062 39.831 3.232 1.00 34.16 83 ALA A N 1
ATOM 577 C CA . ALA A 1 83 ? 7.005 39.954 2.228 1.00 34.16 83 ALA A CA 1
ATOM 578 C C . ALA A 1 83 ? 7.188 41.254 1.422 1.00 34.16 83 ALA A C 1
ATOM 580 O O . ALA A 1 83 ? 6.428 42.213 1.554 1.00 34.16 83 ALA A O 1
ATOM 581 N N . ALA A 1 84 ? 8.230 41.303 0.587 1.00 31.09 84 ALA A N 1
ATOM 582 C CA . ALA A 1 84 ? 8.291 42.316 -0.462 1.00 31.09 84 ALA A CA 1
ATOM 583 C C . ALA A 1 84 ? 7.088 42.109 -1.395 1.00 31.09 84 ALA A C 1
ATOM 585 O O . ALA A 1 84 ? 6.869 40.995 -1.871 1.00 31.09 84 ALA A O 1
ATOM 586 N N . ILE A 1 85 ? 6.306 43.162 -1.646 1.00 34.56 85 ILE A N 1
ATOM 587 C CA . ILE A 1 85 ? 5.160 43.092 -2.558 1.00 34.56 85 ILE A CA 1
ATOM 588 C C . ILE A 1 85 ? 5.702 42.837 -3.968 1.00 34.56 85 ILE A C 1
ATOM 590 O O . ILE A 1 85 ? 6.175 43.761 -4.630 1.00 34.56 85 ILE A O 1
ATOM 594 N N . ILE A 1 86 ? 5.635 41.582 -4.422 1.00 39.62 86 ILE A N 1
ATOM 595 C CA . ILE A 1 86 ? 5.892 41.205 -5.816 1.00 39.62 86 ILE A CA 1
ATOM 596 C C . ILE A 1 86 ? 4.645 41.575 -6.626 1.00 39.62 86 ILE A C 1
ATOM 598 O O . ILE A 1 86 ? 3.855 40.722 -7.027 1.00 39.62 86 ILE A O 1
ATOM 602 N N . ALA A 1 87 ? 4.454 42.879 -6.814 1.00 33.62 87 ALA A N 1
ATOM 603 C CA . ALA A 1 87 ? 3.698 43.370 -7.951 1.00 33.62 87 ALA A CA 1
ATOM 604 C C . ALA A 1 87 ? 4.475 43.007 -9.226 1.00 33.62 87 ALA A C 1
ATOM 606 O O . ALA A 1 87 ? 5.705 43.051 -9.234 1.00 33.62 87 ALA A O 1
ATOM 607 N N . ASP A 1 88 ? 3.737 42.629 -10.265 1.00 36.34 88 ASP A N 1
ATOM 608 C CA . ASP A 1 88 ? 4.217 42.446 -11.634 1.00 36.34 88 ASP A CA 1
ATOM 609 C C . ASP A 1 88 ? 5.431 41.506 -11.797 1.00 36.34 88 ASP A C 1
ATOM 611 O O . ASP A 1 88 ? 6.526 41.886 -12.203 1.00 36.34 88 ASP A O 1
ATOM 615 N N . ARG A 1 89 ? 5.181 40.211 -11.560 1.00 47.62 89 ARG A N 1
ATOM 616 C CA . ARG A 1 89 ? 5.817 39.128 -12.330 1.00 47.62 89 ARG A CA 1
ATOM 617 C C . ARG A 1 89 ? 4.725 38.253 -12.960 1.00 47.62 89 ARG A C 1
ATOM 619 O O . ARG A 1 89 ? 3.825 37.832 -12.227 1.00 47.62 89 ARG A O 1
ATOM 626 N N . PRO A 1 90 ? 4.771 37.949 -14.270 1.00 42.62 90 PRO A N 1
ATOM 627 C CA . PRO A 1 90 ? 3.866 36.968 -14.863 1.00 42.62 90 PRO A CA 1
ATOM 628 C C . PRO A 1 90 ? 4.156 35.561 -14.300 1.00 42.62 90 PRO A C 1
ATOM 630 O O . PRO A 1 90 ? 5.306 35.253 -13.975 1.00 42.62 90 PRO A O 1
ATOM 633 N N . PRO A 1 91 ? 3.143 34.684 -14.160 1.00 51.00 91 PRO A N 1
ATOM 634 C CA . PRO A 1 91 ? 3.368 33.306 -13.734 1.00 51.00 91 PRO A CA 1
ATOM 635 C C . PRO A 1 91 ? 4.147 32.535 -14.809 1.00 51.00 91 PRO A C 1
ATOM 637 O O . PRO A 1 91 ? 3.840 32.641 -15.997 1.00 51.00 91 PRO A O 1
ATOM 640 N N . LEU A 1 92 ? 5.127 31.723 -14.398 1.00 53.34 92 LEU A N 1
ATOM 641 C CA . LEU A 1 92 ? 5.846 30.853 -15.329 1.00 53.34 92 LEU A CA 1
ATOM 642 C C . LEU A 1 92 ? 4.887 29.830 -15.946 1.00 53.34 92 LEU A C 1
ATOM 644 O O . LEU A 1 92 ? 4.035 29.262 -15.261 1.00 53.34 92 LEU A O 1
ATOM 648 N N . SER A 1 93 ? 5.093 29.522 -17.226 1.00 60.78 93 SER A N 1
ATOM 649 C CA . SER A 1 93 ? 4.447 28.370 -17.850 1.00 60.78 93 SER A CA 1
ATOM 650 C C . SER A 1 93 ? 4.886 27.072 -17.157 1.00 60.78 93 SER A C 1
ATOM 652 O O . SER A 1 93 ? 6.056 26.907 -16.795 1.00 60.78 93 SER A O 1
ATOM 654 N N . TRP A 1 94 ? 3.959 26.117 -17.011 1.00 59.66 94 TRP A N 1
ATOM 655 C CA . TRP A 1 94 ? 4.237 24.810 -16.396 1.00 59.66 94 TRP A CA 1
ATOM 656 C C . TRP A 1 94 ? 5.463 24.115 -16.998 1.00 59.66 94 TRP A C 1
ATOM 658 O O . TRP A 1 94 ? 6.249 23.529 -16.262 1.00 59.66 94 TRP A O 1
ATOM 668 N N . GLY A 1 95 ? 5.669 24.219 -18.315 1.00 65.81 95 GLY A N 1
ATOM 669 C CA . GLY A 1 95 ? 6.828 23.632 -18.990 1.00 65.81 95 GLY A CA 1
ATOM 670 C C . GLY A 1 95 ? 8.167 24.213 -18.524 1.00 65.81 95 GLY A C 1
ATOM 671 O O . GLY A 1 95 ? 9.117 23.460 -18.320 1.00 65.81 95 GLY A O 1
ATOM 672 N N . ASN A 1 96 ? 8.254 25.528 -18.302 1.00 65.19 96 ASN A N 1
ATOM 673 C CA . ASN A 1 96 ? 9.479 26.162 -17.804 1.00 65.19 96 ASN A CA 1
ATOM 674 C C . ASN A 1 96 ? 9.690 25.868 -16.313 1.00 65.19 96 ASN A C 1
ATOM 676 O O . ASN A 1 96 ? 10.812 25.580 -15.893 1.00 65.19 96 ASN A O 1
ATOM 680 N N . LEU A 1 97 ? 8.604 25.848 -15.536 1.00 64.38 97 LEU A N 1
ATOM 681 C CA . LEU A 1 97 ? 8.622 25.496 -14.118 1.00 64.38 97 LEU A CA 1
ATOM 682 C C . LEU A 1 97 ? 9.101 24.051 -13.889 1.00 64.38 97 LEU A C 1
ATOM 684 O O . LEU A 1 97 ? 10.023 23.820 -13.108 1.00 64.38 97 LEU A O 1
ATOM 688 N N . LEU A 1 98 ? 8.536 23.086 -14.621 1.00 65.50 98 LEU A N 1
ATOM 689 C CA . LEU A 1 98 ? 8.926 21.674 -14.558 1.00 65.50 98 LEU A CA 1
ATOM 690 C C . LEU A 1 98 ? 10.374 21.458 -15.013 1.00 65.50 98 LEU A C 1
ATOM 692 O O . LEU A 1 98 ? 11.096 20.708 -14.361 1.00 65.50 98 LEU A O 1
ATOM 696 N N . LYS A 1 99 ? 10.840 22.149 -16.065 1.00 71.56 99 LYS A N 1
ATOM 697 C CA . LYS A 1 99 ? 12.252 22.104 -16.497 1.00 71.56 99 LYS A CA 1
ATOM 698 C C . LYS A 1 99 ? 13.210 22.605 -15.410 1.00 71.56 99 LYS A C 1
ATOM 700 O O . LYS A 1 99 ? 14.250 21.980 -15.200 1.00 71.56 99 LYS A O 1
ATOM 705 N N . LEU A 1 100 ? 12.871 23.696 -14.714 1.00 67.12 100 LEU A N 1
ATOM 706 C CA . LEU A 1 100 ? 13.691 24.246 -13.627 1.00 67.12 100 LEU A CA 1
ATOM 707 C C . LEU A 1 100 ? 13.772 23.274 -12.440 1.00 67.12 100 LEU A C 1
ATOM 709 O O . LEU A 1 100 ? 14.871 22.964 -11.977 1.00 67.12 100 LEU A O 1
ATOM 713 N N . ILE A 1 101 ? 12.620 22.750 -11.999 1.00 66.50 101 ILE A N 1
ATOM 714 C CA . ILE A 1 101 ? 12.541 21.747 -10.928 1.00 66.50 101 ILE A CA 1
ATOM 715 C C . ILE A 1 101 ? 13.345 20.508 -11.323 1.00 66.50 101 ILE A C 1
ATOM 717 O O . ILE A 1 101 ? 14.255 20.128 -10.600 1.00 66.50 101 ILE A O 1
ATOM 721 N N . TRP A 1 102 ? 13.082 19.916 -12.492 1.00 73.06 102 TRP A N 1
ATOM 722 C CA . TRP A 1 102 ? 13.759 18.700 -12.951 1.00 73.06 102 TRP A CA 1
ATOM 723 C C . TRP A 1 102 ? 15.282 18.862 -12.992 1.00 73.06 102 TRP A C 1
ATOM 725 O O . TRP A 1 102 ? 16.009 18.034 -12.443 1.00 73.06 102 TRP A O 1
ATOM 735 N N . LYS A 1 103 ? 15.778 19.964 -13.573 1.00 73.50 103 LYS A N 1
ATOM 736 C CA . LYS A 1 103 ? 17.215 20.263 -13.661 1.00 73.50 103 LYS A CA 1
ATOM 737 C C . LYS A 1 103 ? 17.865 20.364 -12.280 1.00 73.50 103 LYS A C 1
ATOM 739 O O . LYS A 1 103 ? 18.883 19.711 -12.042 1.00 73.50 103 LYS A O 1
ATOM 744 N N . ASN A 1 104 ? 17.291 21.155 -11.372 1.00 67.31 104 ASN A N 1
ATOM 745 C CA . ASN A 1 104 ? 17.882 21.374 -10.050 1.00 67.31 104 ASN A CA 1
ATOM 746 C C . ASN A 1 104 ? 17.703 20.146 -9.139 1.00 67.31 104 ASN A C 1
ATOM 748 O O . ASN A 1 104 ? 18.632 19.796 -8.410 1.00 67.31 104 ASN A O 1
ATOM 752 N N . THR A 1 105 ? 16.578 19.431 -9.238 1.00 66.69 105 THR A N 1
ATOM 753 C CA . THR A 1 105 ? 16.327 18.190 -8.495 1.00 66.69 105 THR A CA 1
ATOM 754 C C . THR A 1 105 ? 17.257 17.064 -8.929 1.00 66.69 105 THR A C 1
ATOM 756 O O . THR A 1 105 ? 17.901 16.461 -8.074 1.00 66.69 105 THR A O 1
ATOM 759 N N . TRP A 1 106 ? 17.413 16.817 -10.231 1.00 71.44 106 TRP A N 1
ATOM 760 C CA . TRP A 1 106 ? 18.305 15.765 -10.730 1.00 71.44 106 TRP A CA 1
ATOM 761 C C . TRP A 1 106 ? 19.772 16.038 -10.366 1.00 71.44 106 TRP A C 1
ATOM 763 O O . TRP A 1 106 ? 20.471 15.159 -9.861 1.00 71.44 106 TRP A O 1
ATOM 773 N N . GLN A 1 107 ? 20.237 17.283 -10.528 1.00 70.38 107 GLN A N 1
ATOM 774 C CA . GLN A 1 107 ? 21.602 17.659 -10.143 1.00 70.38 107 GLN A CA 1
ATOM 775 C C . GLN A 1 107 ? 21.831 17.645 -8.624 1.00 70.38 107 GLN A C 1
ATOM 777 O O . GLN A 1 107 ? 22.933 17.310 -8.185 1.00 70.38 107 GLN A O 1
ATOM 782 N N . GLY A 1 108 ? 20.831 18.008 -7.817 1.00 69.25 108 GLY A N 1
ATOM 783 C CA . GLY A 1 108 ? 20.900 17.938 -6.355 1.00 69.25 108 GLY A CA 1
ATOM 784 C C . GLY A 1 108 ? 20.925 16.499 -5.836 1.00 69.25 108 GLY A C 1
ATOM 785 O O . GLY A 1 108 ? 21.722 16.178 -4.950 1.00 69.25 108 GLY A O 1
ATOM 786 N N . LEU A 1 109 ? 20.128 15.613 -6.439 1.00 66.69 109 LEU A N 1
ATOM 787 C CA . LEU A 1 109 ? 20.050 14.195 -6.095 1.00 66.69 109 LEU A CA 1
ATOM 788 C C . LEU A 1 109 ? 21.346 13.462 -6.469 1.00 66.69 109 LEU A C 1
ATOM 790 O O . LEU A 1 109 ? 21.935 12.814 -5.607 1.00 66.69 109 LEU A O 1
ATOM 794 N N . LEU A 1 110 ? 21.877 13.660 -7.683 1.00 72.62 110 LEU A N 1
ATOM 795 C CA . LEU A 1 110 ? 23.173 13.093 -8.092 1.00 72.62 110 LEU A CA 1
ATOM 796 C C . LEU A 1 110 ? 24.332 13.543 -7.184 1.00 72.62 110 LEU A C 1
ATOM 798 O O . LEU A 1 110 ? 25.175 12.730 -6.815 1.00 72.62 110 LEU A O 1
ATOM 802 N N . LYS A 1 111 ? 24.361 14.816 -6.762 1.00 76.19 111 LYS A N 1
ATOM 803 C CA . LYS A 1 111 ? 25.357 15.319 -5.791 1.00 76.19 111 LYS A CA 1
ATOM 804 C C . LYS A 1 111 ? 25.147 14.759 -4.380 1.00 76.19 111 LYS A C 1
ATOM 806 O O . LYS A 1 111 ? 26.108 14.645 -3.623 1.00 76.19 111 LYS A O 1
ATOM 811 N N . SER A 1 112 ? 23.912 14.407 -4.027 1.00 76.88 112 SER A N 1
ATOM 812 C CA . SER A 1 112 ? 23.561 13.801 -2.736 1.00 76.88 112 SER A CA 1
ATOM 813 C C . SER A 1 112 ? 23.793 12.287 -2.700 1.00 76.88 112 SER A C 1
ATOM 815 O O . SER A 1 112 ? 23.849 11.725 -1.610 1.00 76.88 112 SER A O 1
ATOM 817 N N . LEU A 1 113 ? 23.962 11.622 -3.847 1.00 75.06 113 LEU A N 1
ATOM 818 C CA . LEU A 1 113 ? 24.002 10.161 -3.977 1.00 75.06 113 LEU A CA 1
ATOM 819 C C . LEU A 1 113 ? 24.980 9.443 -3.013 1.00 75.06 113 LEU A C 1
ATOM 821 O O . LEU A 1 113 ? 24.561 8.461 -2.401 1.00 75.06 113 LEU A O 1
ATOM 825 N N . PRO A 1 114 ? 26.214 9.928 -2.746 1.00 83.50 114 PRO A N 1
ATOM 826 C CA . PRO A 1 114 ? 27.084 9.313 -1.735 1.00 83.50 114 PRO A CA 1
ATOM 827 C C . PRO A 1 114 ? 26.513 9.394 -0.309 1.00 83.50 114 PRO A C 1
ATOM 829 O O . PRO A 1 114 ? 26.630 8.447 0.465 1.00 83.50 114 PRO A O 1
ATOM 832 N N . MET A 1 115 ? 25.851 10.505 0.037 1.00 83.31 115 MET A N 1
ATOM 833 C CA . MET A 1 115 ? 25.148 10.661 1.316 1.00 83.31 115 MET A CA 1
ATOM 834 C C . MET A 1 115 ? 23.891 9.784 1.368 1.00 83.31 115 MET A C 1
ATOM 836 O O . MET A 1 115 ? 23.622 9.190 2.409 1.00 83.31 115 MET A O 1
ATOM 840 N N . MET A 1 116 ? 23.158 9.652 0.257 1.00 78.62 116 MET A N 1
ATOM 841 C CA . MET A 1 116 ? 21.997 8.761 0.159 1.00 78.62 116 MET A CA 1
ATOM 842 C C . MET A 1 116 ? 22.389 7.309 0.433 1.00 78.62 116 MET A C 1
ATOM 844 O O . MET A 1 116 ? 21.741 6.670 1.250 1.00 78.62 116 MET A O 1
ATOM 848 N N . ILE A 1 117 ? 23.475 6.809 -0.168 1.00 78.94 117 ILE A N 1
ATOM 849 C CA . ILE A 1 117 ? 23.970 5.440 0.064 1.00 78.94 117 ILE A CA 1
ATOM 850 C C . ILE A 1 117 ? 24.345 5.230 1.540 1.00 78.94 117 ILE A C 1
ATOM 852 O O . ILE A 1 117 ? 23.965 4.223 2.132 1.00 78.94 117 ILE A O 1
ATOM 856 N N . ILE A 1 118 ? 25.036 6.189 2.166 1.00 87.88 118 ILE A N 1
ATOM 857 C CA . ILE A 1 118 ? 25.401 6.102 3.590 1.00 87.88 118 ILE A CA 1
ATOM 858 C C . ILE A 1 118 ? 24.150 6.069 4.483 1.00 87.88 118 ILE A C 1
ATOM 860 O O . ILE A 1 118 ? 24.061 5.238 5.386 1.00 87.88 118 ILE A O 1
ATOM 864 N N . ILE A 1 119 ? 23.169 6.941 4.231 1.00 85.06 119 ILE A N 1
ATOM 865 C CA . ILE A 1 119 ? 21.929 7.007 5.021 1.00 85.06 119 ILE A CA 1
ATOM 866 C C . ILE A 1 119 ? 21.049 5.776 4.776 1.00 85.06 119 ILE A C 1
ATOM 868 O O . ILE A 1 119 ? 20.460 5.267 5.726 1.00 85.06 119 ILE A O 1
ATOM 872 N N . PHE A 1 120 ? 21.015 5.254 3.547 1.00 81.31 120 PHE A N 1
ATOM 873 C CA . PHE A 1 120 ? 20.357 3.997 3.199 1.00 81.31 120 PHE A CA 1
ATOM 874 C C . PHE A 1 120 ? 20.940 2.832 4.005 1.00 81.31 120 PHE A C 1
ATOM 876 O O . PHE A 1 120 ? 20.202 2.162 4.716 1.00 81.31 120 PHE A O 1
ATOM 883 N N . VAL A 1 121 ? 22.264 2.634 3.980 1.00 87.94 121 VAL A N 1
ATOM 884 C CA . VAL A 1 121 ? 22.925 1.536 4.713 1.00 87.94 121 VAL A CA 1
ATOM 885 C C . VAL A 1 121 ? 22.736 1.669 6.228 1.00 87.94 121 VAL A C 1
ATOM 887 O O . VAL A 1 121 ? 22.422 0.682 6.891 1.00 87.94 121 VAL A O 1
ATOM 890 N N . ILE A 1 122 ? 22.861 2.877 6.789 1.00 90.62 122 ILE A N 1
ATOM 891 C CA . ILE A 1 122 ? 22.602 3.113 8.220 1.00 90.62 122 ILE A CA 1
ATOM 892 C C . ILE A 1 122 ? 21.134 2.823 8.561 1.00 90.62 122 ILE A C 1
ATOM 894 O O . ILE A 1 122 ? 20.865 2.172 9.569 1.00 90.62 122 ILE A O 1
ATOM 898 N N . SER A 1 123 ? 20.186 3.261 7.729 1.00 88.06 123 SER A N 1
ATOM 899 C CA . SER A 1 123 ? 18.764 2.983 7.937 1.00 88.06 123 SER A CA 1
ATOM 900 C C . SER A 1 123 ? 18.455 1.490 7.826 1.00 88.06 123 SER A C 1
ATOM 902 O O . SER A 1 123 ? 17.735 0.995 8.684 1.00 88.06 123 SER A O 1
ATOM 904 N N . MET A 1 124 ? 19.051 0.757 6.877 1.00 85.62 124 MET A N 1
ATOM 905 C CA . MET A 1 124 ? 18.863 -0.693 6.735 1.00 85.62 124 MET A CA 1
ATOM 906 C C . MET A 1 124 ? 19.321 -1.423 7.999 1.00 85.62 124 MET A C 1
ATOM 908 O O . MET A 1 124 ? 18.600 -2.270 8.522 1.00 85.62 124 MET A O 1
ATOM 912 N N . ILE A 1 125 ? 20.492 -1.057 8.534 1.00 90.31 125 ILE A N 1
ATOM 913 C CA . ILE A 1 125 ? 21.036 -1.635 9.772 1.00 90.31 125 ILE A CA 1
ATOM 914 C C . ILE A 1 125 ? 20.128 -1.314 10.967 1.00 90.31 125 ILE A C 1
ATOM 916 O O . ILE A 1 125 ? 19.780 -2.217 11.723 1.00 90.31 125 ILE A O 1
ATOM 920 N N . VAL A 1 126 ? 19.712 -0.053 11.134 1.00 89.38 126 VAL A N 1
ATOM 921 C CA . VAL A 1 126 ? 18.852 0.363 12.258 1.00 89.38 126 VAL A CA 1
ATOM 922 C C . VAL A 1 126 ? 17.457 -0.259 12.159 1.00 89.38 126 VAL A C 1
ATOM 924 O O . VAL A 1 126 ? 16.948 -0.747 13.163 1.00 89.38 126 VAL A O 1
ATOM 927 N N . HIS A 1 127 ? 16.853 -0.295 10.971 1.00 89.00 127 HIS A N 1
ATOM 928 C CA . HIS A 1 127 ? 15.540 -0.896 10.743 1.00 89.00 127 HIS A CA 1
ATOM 929 C C . HIS A 1 127 ? 15.568 -2.406 10.991 1.00 89.00 127 HIS A C 1
ATOM 931 O O . HIS A 1 127 ? 14.743 -2.910 11.747 1.00 89.00 127 HIS A O 1
ATOM 937 N N . THR A 1 128 ? 16.547 -3.120 10.423 1.00 87.44 128 THR A N 1
ATOM 938 C CA . THR A 1 128 ? 16.712 -4.567 10.650 1.00 87.44 128 THR A CA 1
ATOM 939 C C . THR A 1 128 ? 16.962 -4.853 12.130 1.00 87.44 128 THR A C 1
ATOM 941 O O . THR A 1 128 ? 16.333 -5.742 12.691 1.00 87.44 128 THR A O 1
ATOM 944 N N . TYR A 1 129 ? 17.805 -4.061 12.806 1.00 89.06 129 TYR A N 1
ATOM 945 C CA . TYR A 1 129 ? 18.024 -4.196 14.247 1.00 89.06 129 TYR A CA 1
ATOM 946 C C . TYR A 1 129 ? 16.734 -3.991 15.057 1.00 89.06 129 TYR A C 1
ATOM 948 O O . TYR A 1 129 ? 16.425 -4.793 15.936 1.00 89.06 129 TYR A O 1
ATOM 956 N N . MET A 1 130 ? 15.959 -2.946 14.754 1.00 87.56 130 MET A N 1
ATOM 957 C CA . MET A 1 130 ? 14.703 -2.674 15.456 1.00 87.56 130 MET A CA 1
ATOM 958 C C . MET A 1 130 ? 13.636 -3.739 15.176 1.00 87.56 130 MET A C 1
ATOM 960 O O . MET A 1 130 ? 12.918 -4.101 16.100 1.00 87.56 130 MET A O 1
ATOM 964 N N . LEU A 1 131 ? 13.560 -4.281 13.958 1.00 85.88 131 LEU A N 1
ATOM 965 C CA . LEU A 1 131 ? 12.652 -5.375 13.602 1.00 85.88 131 LEU A CA 1
ATOM 966 C C . LEU A 1 131 ? 13.034 -6.689 14.303 1.00 85.88 131 LEU A C 1
ATOM 968 O O . LEU A 1 131 ? 12.197 -7.312 14.944 1.00 85.88 131 LEU A O 1
ATOM 972 N N . VAL A 1 132 ? 14.306 -7.078 14.247 1.00 85.81 132 VAL A N 1
ATOM 973 C CA . VAL A 1 132 ? 14.776 -8.382 14.742 1.00 85.81 132 VAL A CA 1
ATOM 974 C C . VAL A 1 132 ? 14.900 -8.415 16.269 1.00 85.81 132 VAL A C 1
ATOM 976 O O . VAL A 1 132 ? 14.400 -9.344 16.889 1.00 85.81 132 VAL A O 1
ATOM 979 N N . PHE A 1 133 ? 15.525 -7.404 16.887 1.00 82.62 133 PHE A N 1
ATOM 980 C CA . PHE A 1 133 ? 15.903 -7.427 18.313 1.00 82.62 133 PHE A CA 1
ATOM 981 C C . PHE A 1 133 ? 15.004 -6.595 19.237 1.00 82.62 133 PHE A C 1
ATOM 983 O O . PHE A 1 133 ? 15.059 -6.769 20.452 1.00 82.62 133 PHE A O 1
ATOM 990 N N . VAL A 1 134 ? 14.251 -5.627 18.703 1.00 83.88 134 VAL A N 1
ATOM 991 C CA . VAL A 1 134 ? 13.439 -4.696 19.520 1.00 83.88 134 VAL A CA 1
ATOM 992 C C . VAL A 1 134 ? 11.940 -4.920 19.303 1.00 83.88 134 VAL A C 1
ATOM 994 O O . VAL A 1 134 ? 11.140 -4.631 20.190 1.00 83.88 134 VAL A O 1
ATOM 997 N N . ASN A 1 135 ? 11.558 -5.449 18.139 1.00 84.69 135 ASN A N 1
ATOM 998 C CA . ASN A 1 135 ? 10.197 -5.850 17.812 1.00 84.69 135 ASN A CA 1
ATOM 999 C C . ASN A 1 135 ? 9.988 -7.369 17.877 1.00 84.69 135 ASN A C 1
ATOM 1001 O O . ASN A 1 135 ? 8.836 -7.769 17.807 1.00 84.69 135 ASN A O 1
ATOM 1005 N N . GLU A 1 136 ? 11.051 -8.176 18.002 1.00 84.94 136 GLU A N 1
ATOM 1006 C CA . GLU A 1 136 ? 11.013 -9.646 17.891 1.00 84.94 136 GLU A CA 1
ATOM 1007 C C . GLU A 1 136 ? 10.192 -10.088 16.667 1.00 84.94 136 GLU A C 1
ATOM 1009 O O . GLU A 1 136 ? 9.082 -10.593 16.773 1.00 84.94 136 GLU A O 1
ATOM 1014 N N . GLY A 1 137 ? 10.716 -9.798 15.473 1.00 79.88 137 GLY A N 1
ATOM 1015 C CA . GLY A 1 137 ? 10.125 -10.260 14.221 1.00 79.88 137 GLY A CA 1
ATOM 1016 C C . GLY A 1 137 ? 8.894 -9.462 13.794 1.00 79.88 137 GLY A C 1
ATOM 1017 O O . GLY A 1 137 ? 8.831 -8.237 13.958 1.00 79.88 137 GLY A O 1
ATOM 1018 N N . PHE A 1 138 ? 7.933 -10.152 13.177 1.00 76.50 138 PHE A N 1
ATOM 1019 C CA . PHE A 1 138 ? 6.786 -9.534 12.506 1.00 76.50 138 PHE A CA 1
ATOM 1020 C C . PHE A 1 138 ? 5.510 -9.510 13.371 1.00 76.50 138 PHE A C 1
ATOM 1022 O O . PHE A 1 138 ? 4.774 -8.515 13.311 1.00 76.50 138 PHE A O 1
ATOM 1029 N N . GLY A 1 139 ? 5.256 -10.538 14.191 1.00 68.75 139 GLY A N 1
ATOM 1030 C CA . GLY A 1 139 ? 3.969 -10.766 14.862 1.00 68.75 139 GLY A CA 1
ATOM 1031 C C . GLY A 1 139 ? 3.666 -9.942 16.117 1.00 68.75 139 GLY A C 1
ATOM 1032 O O . GLY A 1 139 ? 2.495 -9.776 16.455 1.00 68.75 139 GLY A O 1
ATOM 1033 N N . SER A 1 140 ? 4.664 -9.357 16.789 1.00 58.03 140 SER A N 1
ATOM 1034 C CA . SER A 1 140 ? 4.559 -8.848 18.179 1.00 58.03 140 SER A CA 1
ATOM 1035 C C . SER A 1 140 ? 3.515 -7.756 18.485 1.00 58.03 140 SER A C 1
ATOM 1037 O O . SER A 1 140 ? 3.372 -7.337 19.637 1.00 58.03 140 SER A O 1
ATOM 1039 N N . GLY A 1 141 ? 2.796 -7.238 17.484 1.00 61.56 141 GLY A N 1
ATOM 1040 C CA . GLY A 1 141 ? 1.647 -6.345 17.671 1.00 61.56 141 GLY A CA 1
ATOM 1041 C C . GLY A 1 141 ? 1.962 -5.009 18.355 1.00 61.56 141 GLY A C 1
ATOM 1042 O O . GLY A 1 141 ? 1.041 -4.269 18.716 1.00 61.56 141 GLY A O 1
ATOM 1043 N N . THR A 1 142 ? 3.234 -4.655 18.555 1.00 72.00 142 THR A N 1
ATOM 1044 C CA . THR A 1 142 ? 3.607 -3.451 19.307 1.00 72.00 142 THR A CA 1
ATOM 1045 C C . THR A 1 142 ? 3.172 -2.170 18.584 1.00 72.00 142 THR A C 1
ATOM 1047 O O . THR A 1 142 ? 2.810 -2.164 17.403 1.00 72.00 142 THR A O 1
ATOM 1050 N N . TRP A 1 143 ? 3.201 -1.041 19.297 1.00 75.31 143 TRP A N 1
ATOM 1051 C CA . TRP A 1 143 ? 3.073 0.274 18.661 1.00 75.31 143 TRP A CA 1
ATOM 1052 C C . TRP A 1 143 ? 4.230 0.538 17.682 1.00 75.31 143 TRP A C 1
ATOM 1054 O O . TRP A 1 143 ? 4.014 1.126 16.629 1.00 75.31 143 TRP A O 1
ATOM 1064 N N . MET A 1 144 ? 5.442 0.062 17.989 1.00 73.69 144 MET A N 1
ATOM 1065 C CA . MET A 1 144 ? 6.623 0.283 17.153 1.00 73.69 144 MET A CA 1
ATOM 1066 C C . MET A 1 144 ? 6.543 -0.499 15.834 1.00 73.69 144 MET A C 1
ATOM 1068 O O . MET A 1 144 ? 6.715 0.103 14.777 1.00 73.69 144 MET A O 1
ATOM 1072 N N . GLY A 1 145 ? 6.213 -1.794 15.875 1.00 73.50 145 GLY A N 1
ATOM 1073 C CA . GLY A 1 145 ? 6.072 -2.640 14.684 1.00 73.50 145 GLY A CA 1
ATOM 1074 C C . GLY A 1 145 ? 5.102 -2.045 13.662 1.00 73.50 145 GLY A C 1
ATOM 1075 O O . GLY A 1 145 ? 5.482 -1.739 12.530 1.00 73.50 145 GLY A O 1
ATOM 1076 N N . ARG A 1 146 ? 3.881 -1.753 14.130 1.00 71.19 146 ARG A N 1
ATOM 1077 C CA . ARG A 1 146 ? 2.765 -1.242 13.315 1.00 71.19 146 ARG A CA 1
ATOM 1078 C C . ARG A 1 146 ? 2.984 0.149 12.714 1.00 71.19 146 ARG A C 1
ATOM 1080 O O . ARG A 1 146 ? 2.307 0.492 11.747 1.00 71.19 146 ARG A O 1
ATOM 1087 N N . GLN A 1 147 ? 3.856 0.970 13.307 1.00 73.12 147 GLN A N 1
ATOM 1088 C CA . GLN A 1 147 ? 3.992 2.396 12.972 1.00 73.12 147 GLN A CA 1
ATOM 1089 C C . GLN A 1 147 ? 5.353 2.748 12.348 1.00 73.12 147 GLN A C 1
ATOM 1091 O O . GLN A 1 147 ? 5.402 3.591 11.459 1.00 73.12 147 GLN A O 1
ATOM 1096 N N . LEU A 1 148 ? 6.449 2.122 12.796 1.00 75.06 148 LEU A N 1
ATOM 1097 C CA . LEU A 1 148 ? 7.830 2.446 12.400 1.00 75.06 148 LEU A CA 1
ATOM 1098 C C . LEU A 1 148 ? 8.503 1.378 11.531 1.00 75.06 148 LEU A C 1
ATOM 1100 O O . LEU A 1 148 ? 9.423 1.720 10.790 1.00 75.06 148 LEU A O 1
ATOM 1104 N N . LEU A 1 149 ? 8.077 0.114 11.628 1.00 79.88 149 LEU A N 1
ATOM 1105 C CA . LEU A 1 149 ? 8.788 -1.038 11.047 1.00 79.88 149 LEU A CA 1
ATOM 1106 C C . LEU A 1 149 ? 8.003 -1.744 9.933 1.00 79.88 149 LEU A C 1
ATOM 1108 O O . LEU A 1 149 ? 8.278 -2.896 9.608 1.00 79.88 149 LEU A O 1
ATOM 1112 N N . ALA A 1 150 ? 7.013 -1.043 9.369 1.00 74.25 150 ALA A N 1
ATOM 1113 C CA . ALA A 1 150 ? 6.154 -1.466 8.261 1.00 74.25 150 ALA A CA 1
ATOM 1114 C C . ALA A 1 150 ? 5.300 -2.735 8.478 1.00 74.25 150 ALA A C 1
ATOM 1116 O O . ALA A 1 150 ? 4.558 -3.106 7.566 1.00 74.25 150 ALA A O 1
ATOM 1117 N N . THR A 1 151 ? 5.360 -3.395 9.643 1.00 70.19 151 THR A N 1
ATOM 1118 C CA . THR A 1 151 ? 4.648 -4.665 9.860 1.00 70.19 151 THR A CA 1
ATOM 1119 C C . THR A 1 151 ? 3.133 -4.467 9.721 1.00 70.19 151 THR A C 1
ATOM 1121 O O . THR A 1 151 ? 2.611 -3.384 10.000 1.00 70.19 151 THR A O 1
ATOM 1124 N N . GLN A 1 152 ? 2.427 -5.503 9.251 1.00 66.12 152 GLN A N 1
ATOM 1125 C CA . GLN A 1 152 ? 1.005 -5.446 8.854 1.00 66.12 152 GLN A CA 1
ATOM 1126 C C . GLN A 1 152 ? 0.726 -4.594 7.590 1.00 66.12 152 GLN A C 1
ATOM 1128 O O . GLN A 1 152 ? -0.305 -3.930 7.490 1.00 66.12 152 GLN A O 1
ATOM 1133 N N . GLY A 1 153 ? 1.645 -4.601 6.616 1.00 64.25 153 GLY A N 1
ATOM 1134 C CA . GLY A 1 153 ? 1.430 -4.031 5.276 1.00 64.25 153 GLY A CA 1
ATOM 1135 C C . GLY A 1 153 ? 1.625 -2.515 5.166 1.00 64.25 153 GLY A C 1
ATOM 1136 O O . GLY A 1 153 ? 1.517 -1.953 4.078 1.00 64.25 153 GLY A O 1
ATOM 1137 N N . ASN A 1 154 ? 1.988 -1.837 6.257 1.00 71.62 154 ASN A N 1
ATOM 1138 C CA . ASN A 1 154 ? 2.153 -0.381 6.329 1.00 71.62 154 ASN A CA 1
ATOM 1139 C C . ASN A 1 154 ? 3.441 0.145 5.647 1.00 71.62 154 ASN A C 1
ATOM 1141 O O . ASN A 1 154 ? 3.944 1.209 6.012 1.00 71.62 154 ASN A O 1
ATOM 1145 N N . VAL A 1 155 ? 3.979 -0.562 4.644 1.00 72.12 155 VAL A N 1
ATOM 1146 C CA . VAL A 1 155 ? 5.258 -0.255 3.968 1.00 72.12 155 VAL A CA 1
ATOM 1147 C C . VAL A 1 155 ? 5.278 1.161 3.390 1.00 72.12 155 VAL A C 1
ATOM 1149 O O . VAL A 1 155 ? 6.272 1.870 3.550 1.00 72.12 155 VAL A O 1
ATOM 1152 N N . ILE A 1 156 ? 4.176 1.620 2.788 1.00 69.44 156 ILE A N 1
ATOM 1153 C CA . ILE A 1 156 ? 4.054 2.982 2.240 1.00 69.44 156 ILE A CA 1
ATOM 1154 C C . ILE A 1 156 ? 4.105 4.027 3.368 1.00 69.44 156 ILE A C 1
ATOM 1156 O O . ILE A 1 156 ? 4.926 4.945 3.318 1.00 69.44 156 ILE A O 1
ATOM 1160 N N . SER A 1 157 ? 3.295 3.856 4.420 1.00 73.19 157 SER A N 1
ATOM 1161 C CA . SER A 1 157 ? 3.262 4.768 5.575 1.00 73.19 157 SER A CA 1
ATOM 1162 C C . SER A 1 157 ? 4.618 4.836 6.286 1.00 73.19 157 SER A C 1
ATOM 1164 O O . SER A 1 157 ? 5.090 5.926 6.606 1.00 73.19 157 SER A O 1
ATOM 1166 N N . ALA A 1 158 ? 5.290 3.696 6.472 1.00 77.19 158 ALA A N 1
ATOM 1167 C CA . ALA A 1 158 ? 6.624 3.628 7.064 1.00 77.19 158 ALA A CA 1
ATOM 1168 C C . ALA A 1 158 ? 7.694 4.274 6.163 1.00 77.19 158 ALA A C 1
ATOM 1170 O O . ALA A 1 158 ? 8.517 5.045 6.650 1.00 77.19 158 ALA A O 1
ATOM 1171 N N . THR A 1 159 ? 7.657 4.038 4.849 1.00 80.56 159 THR A N 1
ATOM 1172 C CA . THR A 1 159 ? 8.564 4.678 3.875 1.00 80.56 159 THR A CA 1
ATOM 1173 C C . THR A 1 159 ? 8.444 6.203 3.922 1.00 80.56 159 THR A C 1
ATOM 1175 O O . THR A 1 159 ? 9.452 6.909 4.015 1.00 80.56 159 THR A O 1
ATOM 1178 N N . ILE A 1 160 ? 7.212 6.720 3.936 1.00 75.31 160 ILE A N 1
ATOM 1179 C CA . ILE A 1 160 ? 6.927 8.156 4.060 1.00 75.31 160 ILE A CA 1
ATOM 1180 C C . ILE A 1 160 ? 7.375 8.684 5.432 1.00 75.31 160 ILE A C 1
ATOM 1182 O O . ILE A 1 160 ? 8.030 9.723 5.498 1.00 75.31 160 ILE A O 1
ATOM 1186 N N . LEU A 1 161 ? 7.097 7.962 6.522 1.00 82.25 161 LEU A N 1
ATOM 1187 C CA . LEU A 1 161 ? 7.524 8.325 7.877 1.00 82.25 161 LEU A CA 1
ATOM 1188 C C . LEU A 1 161 ? 9.051 8.456 7.984 1.00 82.25 161 LEU A C 1
ATOM 1190 O O . LEU A 1 161 ? 9.544 9.481 8.455 1.00 82.25 161 LEU A O 1
ATOM 1194 N N . TRP A 1 162 ? 9.808 7.465 7.509 1.00 82.50 162 TRP A N 1
ATOM 1195 C CA . TRP A 1 162 ? 11.273 7.502 7.530 1.00 82.50 162 TRP A CA 1
ATOM 1196 C C . TRP A 1 162 ? 11.841 8.618 6.640 1.00 82.50 162 TRP A C 1
ATOM 1198 O O . TRP A 1 162 ? 12.803 9.274 7.046 1.00 82.50 162 TRP A O 1
ATOM 1208 N N . MET A 1 163 ? 11.212 8.909 5.493 1.00 84.19 163 MET A N 1
ATOM 1209 C CA . MET A 1 163 ? 11.556 10.055 4.634 1.00 84.19 163 MET A CA 1
ATOM 1210 C C . MET A 1 163 ? 11.321 11.408 5.318 1.00 84.19 163 MET A C 1
ATOM 1212 O O . MET A 1 163 ? 12.128 12.331 5.177 1.00 84.19 163 MET A O 1
ATOM 1216 N N . LEU A 1 164 ? 10.228 11.537 6.072 1.00 78.56 164 LEU A N 1
ATOM 1217 C CA . LEU A 1 164 ? 9.901 12.746 6.829 1.00 78.56 164 LEU A CA 1
ATOM 1218 C C . LEU A 1 164 ? 10.845 12.935 8.019 1.00 78.56 164 LEU A C 1
ATOM 1220 O O . LEU A 1 164 ? 11.340 14.044 8.224 1.00 78.56 164 LEU A O 1
ATOM 1224 N N . ILE A 1 165 ? 11.140 11.867 8.768 1.00 84.00 165 ILE A N 1
ATOM 1225 C CA . ILE A 1 165 ? 12.091 11.885 9.890 1.00 84.00 165 ILE A CA 1
ATOM 1226 C C . ILE A 1 165 ? 13.475 12.325 9.405 1.00 84.00 165 ILE A C 1
ATOM 1228 O O . ILE A 1 165 ? 14.040 13.276 9.949 1.00 84.00 165 ILE A O 1
ATOM 1232 N N . SER A 1 166 ? 14.023 11.685 8.369 1.00 82.88 166 SER A N 1
ATOM 1233 C CA . SER A 1 166 ? 15.358 12.025 7.868 1.00 82.88 166 SER A CA 1
ATOM 1234 C C . SER A 1 166 ? 15.398 13.420 7.237 1.00 82.88 166 SER A C 1
ATOM 1236 O O . SER A 1 166 ? 16.318 14.189 7.523 1.00 82.88 166 SER A O 1
ATOM 1238 N N . GLY A 1 167 ? 14.378 13.799 6.460 1.00 79.69 167 GLY A N 1
ATOM 1239 C CA . GLY A 1 167 ? 14.235 15.148 5.912 1.00 79.69 167 GLY A CA 1
ATOM 1240 C C . GLY A 1 167 ? 14.230 16.225 7.003 1.00 79.69 167 GLY A C 1
ATOM 1241 O O . GLY A 1 167 ? 15.030 17.162 6.945 1.00 79.69 167 GLY A O 1
ATOM 1242 N N . MET A 1 168 ? 13.399 16.066 8.040 1.00 79.12 168 MET A N 1
ATOM 1243 C CA . MET A 1 168 ? 13.329 17.001 9.170 1.00 79.12 168 MET A CA 1
ATOM 1244 C C . MET A 1 168 ? 14.633 17.062 9.970 1.00 79.12 168 MET A C 1
ATOM 1246 O O . MET A 1 168 ? 15.102 18.160 10.268 1.00 79.12 168 MET A O 1
ATOM 1250 N N . VAL A 1 169 ? 15.252 15.920 10.288 1.00 82.50 169 VAL A N 1
ATOM 1251 C CA . VAL A 1 169 ? 16.518 15.878 11.043 1.00 82.50 169 VAL A CA 1
ATOM 1252 C C . VAL A 1 169 ? 17.632 16.604 10.287 1.00 82.50 169 VAL A C 1
ATOM 1254 O O . VAL A 1 169 ? 18.337 17.427 10.874 1.00 82.50 169 VAL A O 1
ATOM 1257 N N . PHE A 1 170 ? 17.775 16.370 8.981 1.00 79.25 170 PHE A N 1
ATOM 1258 C CA . PHE A 1 170 ? 18.824 17.020 8.192 1.00 79.25 170 PHE A CA 1
ATOM 1259 C C . PHE A 1 170 ? 18.535 18.511 7.940 1.00 79.25 170 PHE A C 1
ATOM 1261 O O . PHE A 1 170 ? 19.475 19.311 7.990 1.00 79.25 170 PHE A O 1
ATOM 1268 N N . GLN A 1 171 ? 17.268 18.928 7.788 1.00 74.62 171 GLN A N 1
ATOM 1269 C CA . GLN A 1 171 ? 16.916 20.357 7.783 1.00 74.62 171 GLN A CA 1
ATOM 1270 C C . GLN A 1 171 ? 17.201 21.036 9.122 1.00 74.62 171 GLN A C 1
ATOM 1272 O O . GLN A 1 171 ? 17.805 22.109 9.134 1.00 74.62 171 GLN A O 1
ATOM 1277 N N . ALA A 1 172 ? 16.829 20.417 10.245 1.00 75.50 172 ALA A N 1
ATOM 1278 C CA . ALA A 1 172 ? 17.100 20.951 11.576 1.00 75.50 172 ALA A CA 1
ATOM 1279 C C . ALA A 1 172 ? 18.611 21.104 11.806 1.00 75.50 172 ALA A C 1
ATOM 1281 O O . ALA A 1 172 ? 19.058 22.179 12.195 1.00 75.50 172 ALA A O 1
ATOM 1282 N N . ILE A 1 173 ? 19.423 20.094 11.470 1.00 79.00 173 ILE A N 1
ATOM 1283 C CA . ILE A 1 173 ? 20.894 20.177 11.542 1.00 79.00 173 ILE A CA 1
ATOM 1284 C C . ILE A 1 173 ? 21.430 21.313 10.655 1.00 79.00 173 ILE A C 1
ATOM 1286 O O . ILE A 1 173 ? 22.282 22.086 11.101 1.00 79.00 173 ILE A O 1
ATOM 1290 N N . GLY A 1 174 ? 20.932 21.451 9.423 1.00 75.69 174 GLY A N 1
ATOM 1291 C CA . GLY A 1 174 ? 21.308 22.540 8.517 1.00 75.69 174 GLY A CA 1
ATOM 1292 C C . GLY A 1 174 ? 20.959 23.925 9.073 1.00 75.69 174 GLY A C 1
ATOM 1293 O O . GLY A 1 174 ? 21.803 24.823 9.074 1.00 75.69 174 GLY A O 1
ATOM 1294 N N . ARG A 1 175 ? 19.746 24.094 9.613 1.00 71.25 175 ARG A N 1
ATOM 1295 C CA . ARG A 1 175 ? 19.269 25.367 10.169 1.00 71.25 175 ARG A CA 1
ATOM 1296 C C . ARG A 1 175 ? 19.974 25.720 11.478 1.00 71.25 175 ARG A C 1
ATOM 1298 O O . ARG A 1 175 ? 20.463 26.838 11.606 1.00 71.25 175 ARG A O 1
ATOM 1305 N N . ILE A 1 176 ? 20.139 24.766 12.394 1.00 77.62 176 ILE A N 1
ATOM 1306 C CA . ILE A 1 176 ? 20.882 24.933 13.655 1.00 77.62 176 ILE A CA 1
ATOM 1307 C C . ILE A 1 176 ? 22.343 25.333 13.391 1.00 77.62 176 ILE A C 1
ATOM 1309 O O . ILE A 1 176 ? 22.882 26.162 14.122 1.00 77.62 176 ILE A O 1
ATOM 1313 N N . ARG A 1 177 ? 22.982 24.822 12.327 1.00 78.25 177 ARG A N 1
ATOM 1314 C CA . ARG A 1 177 ? 24.324 25.274 11.902 1.00 78.25 177 ARG A CA 1
ATOM 1315 C C . ARG A 1 177 ? 24.346 26.713 11.370 1.00 78.25 177 ARG A C 1
ATOM 1317 O O . ARG A 1 177 ? 25.379 27.364 11.484 1.00 78.25 177 ARG A O 1
ATOM 1324 N N . ALA A 1 178 ? 23.243 27.205 10.803 1.00 75.19 178 ALA A N 1
ATOM 1325 C CA . ALA A 1 178 ? 23.148 28.541 10.212 1.00 75.19 178 ALA A CA 1
ATOM 1326 C C . ALA A 1 178 ? 22.744 29.641 11.214 1.00 75.19 178 ALA A C 1
ATOM 1328 O O . ALA A 1 178 ? 23.312 30.731 11.169 1.00 75.19 178 ALA A O 1
ATOM 1329 N N . VAL A 1 179 ? 21.784 29.375 12.112 1.00 75.50 179 VAL A N 1
ATOM 1330 C CA . VAL A 1 179 ? 21.243 30.369 13.073 1.00 75.50 179 VAL A CA 1
ATOM 1331 C C . VAL A 1 179 ? 21.542 30.057 14.547 1.00 75.50 179 VAL A C 1
ATOM 1333 O O . VAL A 1 179 ? 21.210 30.847 15.430 1.00 75.50 179 VAL A O 1
ATOM 1336 N N . GLY A 1 180 ? 22.191 28.925 14.834 1.00 80.44 180 GLY A N 1
ATOM 1337 C CA . GLY A 1 180 ? 22.417 28.431 16.194 1.00 80.44 180 GLY A CA 1
ATOM 1338 C C . GLY A 1 180 ? 21.170 27.785 16.808 1.00 80.44 180 GLY A C 1
ATOM 1339 O O . GLY A 1 180 ? 20.040 28.059 16.409 1.00 80.44 180 GLY A O 1
ATOM 1340 N N . PHE A 1 181 ? 21.361 26.931 17.819 1.00 79.94 181 PHE A N 1
ATOM 1341 C CA . PHE A 1 181 ? 20.258 26.196 18.457 1.00 79.94 181 PHE A CA 1
ATOM 1342 C C . PHE A 1 181 ? 19.183 27.128 19.042 1.00 79.94 181 PHE A C 1
ATOM 1344 O O . PHE A 1 181 ? 18.000 26.951 18.773 1.00 79.94 181 PHE A O 1
ATOM 1351 N N . ASN A 1 182 ? 19.590 28.178 19.762 1.00 79.69 182 ASN A N 1
ATOM 1352 C CA . ASN A 1 182 ? 18.654 29.137 20.359 1.00 79.69 182 ASN A CA 1
ATOM 1353 C C . ASN A 1 182 ? 17.896 29.967 19.304 1.00 79.69 182 ASN A C 1
ATOM 1355 O O . ASN A 1 182 ? 16.760 30.357 19.556 1.00 79.69 182 ASN A O 1
ATOM 1359 N N . GLY A 1 183 ? 18.505 30.223 18.137 1.00 76.19 183 GLY A N 1
ATOM 1360 C CA . GLY A 1 183 ? 17.844 30.885 17.008 1.00 76.19 183 GLY A CA 1
ATOM 1361 C C . GLY A 1 183 ? 16.826 29.970 16.328 1.00 76.19 183 GLY A C 1
ATOM 1362 O O . GLY A 1 183 ? 15.700 30.375 16.076 1.00 76.19 183 GLY A O 1
ATOM 1363 N N . TYR A 1 184 ? 17.177 28.699 16.124 1.00 76.00 184 TYR A N 1
ATOM 1364 C CA . TYR A 1 184 ? 16.249 27.696 15.600 1.00 76.00 184 TYR A CA 1
ATOM 1365 C C . TYR A 1 184 ? 15.033 27.499 16.523 1.00 76.00 184 TYR A C 1
ATOM 1367 O O . TYR A 1 184 ? 13.896 27.461 16.057 1.00 76.00 184 TYR A O 1
ATOM 1375 N N . VAL A 1 185 ? 15.248 27.442 17.843 1.00 76.62 185 VAL A N 1
ATOM 1376 C CA . VAL A 1 185 ? 14.151 27.344 18.820 1.00 76.62 185 VAL A CA 1
ATOM 1377 C C . VAL A 1 185 ? 13.258 28.590 18.796 1.00 76.62 185 VAL A C 1
ATOM 1379 O O . VAL A 1 185 ? 12.040 28.442 18.872 1.00 76.62 185 VAL A O 1
ATOM 1382 N N . SER A 1 186 ? 13.802 29.806 18.652 1.00 75.62 186 SER A N 1
ATOM 1383 C CA . SER A 1 186 ? 12.958 31.009 18.568 1.00 75.62 186 SER A CA 1
ATOM 1384 C C . SER A 1 186 ? 12.183 31.105 17.249 1.00 75.62 186 SER A C 1
ATOM 1386 O O . SER A 1 186 ? 11.029 31.530 17.272 1.00 75.62 186 SER A O 1
ATOM 1388 N N . GLU A 1 187 ? 12.747 30.650 16.126 1.00 69.88 187 GLU A N 1
ATOM 1389 C CA . GLU A 1 187 ? 12.025 30.509 14.850 1.00 69.88 187 GLU A CA 1
ATOM 1390 C C . GLU A 1 187 ? 10.823 29.557 14.993 1.00 69.88 187 GLU A C 1
ATOM 1392 O O . GLU A 1 187 ? 9.702 29.919 14.640 1.00 69.88 187 GLU A O 1
ATOM 1397 N N . VAL A 1 188 ? 11.019 28.377 15.595 1.00 69.25 188 VAL A N 1
ATOM 1398 C CA . VAL A 1 188 ? 9.943 27.390 15.812 1.00 69.25 188 VAL A CA 1
ATOM 1399 C C . VAL A 1 188 ? 8.873 27.894 16.793 1.00 69.25 188 VAL A C 1
ATOM 1401 O O . VAL A 1 188 ? 7.683 27.700 16.550 1.00 69.25 188 VAL A O 1
ATOM 1404 N N . VAL A 1 189 ? 9.261 28.562 17.885 1.00 74.62 189 VAL A N 1
ATOM 1405 C CA . VAL A 1 189 ? 8.318 29.060 18.909 1.00 74.62 189 VAL A CA 1
ATOM 1406 C C . VAL A 1 189 ? 7.466 30.233 18.407 1.00 74.62 189 VAL A C 1
ATOM 1408 O O . VAL A 1 189 ? 6.303 30.342 18.793 1.00 74.62 189 VAL A O 1
ATOM 1411 N N . ASN A 1 190 ? 8.000 31.087 17.530 1.00 73.44 190 ASN A N 1
ATOM 1412 C CA . ASN A 1 190 ? 7.263 32.232 16.978 1.00 73.44 190 ASN A CA 1
ATOM 1413 C C . ASN A 1 190 ? 6.338 31.859 15.803 1.00 73.44 190 ASN A C 1
ATOM 1415 O O . ASN A 1 190 ? 5.408 32.606 15.490 1.00 73.44 190 ASN A O 1
ATOM 1419 N N . LEU A 1 191 ? 6.544 30.695 15.180 1.00 64.12 191 LEU A N 1
ATOM 1420 C CA . LEU A 1 191 ? 5.824 30.240 13.987 1.00 64.12 191 LEU A CA 1
ATOM 1421 C C . LEU A 1 191 ? 4.275 30.319 14.076 1.00 64.12 191 LEU A C 1
ATOM 1423 O O . LEU A 1 191 ? 3.657 30.758 13.101 1.00 64.12 191 LEU A O 1
ATOM 1427 N N . PRO A 1 192 ? 3.602 30.006 15.210 1.00 67.81 192 PRO A N 1
ATOM 1428 C CA . PRO A 1 192 ? 2.145 30.155 15.322 1.00 67.81 192 PRO A CA 1
ATOM 1429 C C . PRO A 1 192 ? 1.668 31.614 15.231 1.00 67.81 192 PRO A C 1
ATOM 1431 O O . PRO A 1 192 ? 0.558 31.882 14.763 1.00 67.81 192 PRO A O 1
ATOM 1434 N N . GLN A 1 193 ? 2.498 32.574 15.655 1.00 71.12 193 GLN A N 1
ATOM 1435 C CA . GLN A 1 193 ? 2.198 34.002 15.551 1.00 71.12 193 GLN A CA 1
ATOM 1436 C C . GLN A 1 193 ? 2.312 34.486 14.098 1.00 71.12 193 GLN A C 1
ATOM 1438 O O . GLN A 1 193 ? 1.466 35.267 13.658 1.00 71.12 193 GLN A O 1
ATOM 1443 N N . GLU A 1 194 ? 3.286 33.975 13.339 1.00 66.00 194 GLU A N 1
ATOM 1444 C CA . GLU A 1 194 ? 3.412 34.236 11.898 1.00 66.00 194 GLU A CA 1
ATOM 1445 C C . GLU A 1 194 ? 2.222 33.655 11.119 1.00 66.00 194 GLU A C 1
ATOM 1447 O O . GLU A 1 194 ? 1.555 34.381 10.381 1.00 66.00 194 GLU A O 1
ATOM 1452 N N . MET A 1 195 ? 1.864 32.387 11.362 1.00 60.62 195 MET A N 1
ATOM 1453 C CA . MET A 1 195 ? 0.661 31.762 10.783 1.00 60.62 195 MET A CA 1
ATOM 1454 C C . MET A 1 195 ? -0.609 32.579 11.078 1.00 60.62 195 MET A C 1
ATOM 1456 O O . MET A 1 195 ? -1.431 32.809 10.190 1.00 60.62 195 MET A O 1
ATOM 1460 N N . THR A 1 196 ? -0.745 33.088 12.306 1.00 65.50 196 THR A N 1
ATOM 1461 C CA . THR A 1 196 ? -1.881 33.929 12.721 1.00 65.50 196 THR A CA 1
ATOM 1462 C C . THR A 1 196 ? -1.930 35.280 11.992 1.00 65.50 196 THR A C 1
ATOM 1464 O O . THR A 1 196 ? -3.016 35.845 11.843 1.00 65.50 196 THR A O 1
ATOM 1467 N N . ALA A 1 197 ? -0.796 35.819 11.531 1.00 65.81 197 ALA A N 1
ATOM 1468 C CA . ALA A 1 197 ? -0.768 37.040 10.725 1.00 65.81 197 ALA A CA 1
ATOM 1469 C C . ALA A 1 197 ? -1.323 36.783 9.313 1.00 65.81 197 ALA A C 1
ATOM 1471 O O . ALA A 1 197 ? -2.260 37.465 8.897 1.00 65.81 197 ALA A O 1
ATOM 1472 N N . TYR A 1 198 ? -0.841 35.737 8.635 1.00 62.31 198 TYR A N 1
ATOM 1473 C CA . TYR A 1 198 ? -1.292 35.361 7.288 1.00 62.31 198 TYR A CA 1
ATOM 1474 C C . TYR A 1 198 ? -2.800 35.051 7.218 1.00 62.31 198 TYR A C 1
ATOM 1476 O O . TYR A 1 198 ? -3.477 35.475 6.280 1.00 62.31 198 TYR A O 1
ATOM 1484 N N . VAL A 1 199 ? -3.361 34.386 8.239 1.00 62.69 199 VAL A N 1
ATOM 1485 C CA . VAL A 1 199 ? -4.817 34.130 8.340 1.00 62.69 199 VAL A CA 1
ATOM 1486 C C . VAL A 1 199 ? -5.623 35.434 8.409 1.00 62.69 199 VAL A C 1
ATOM 1488 O O . VAL A 1 199 ? -6.704 35.524 7.828 1.00 62.69 199 VAL A O 1
ATOM 1491 N N . LYS A 1 200 ? -5.110 36.460 9.099 1.00 65.38 200 LYS A N 1
ATOM 1492 C CA . LYS A 1 200 ? -5.780 37.767 9.222 1.00 65.38 200 LYS A CA 1
ATOM 1493 C C . LYS A 1 200 ? -5.677 38.603 7.946 1.00 65.38 200 LYS A C 1
ATOM 1495 O O . LYS A 1 200 ? -6.588 39.375 7.667 1.00 65.38 200 LYS A O 1
ATOM 1500 N N . GLU A 1 201 ? -4.597 38.447 7.186 1.00 65.69 201 GLU A N 1
ATOM 1501 C CA . GLU A 1 201 ? -4.340 39.199 5.953 1.00 65.69 201 GLU A CA 1
ATOM 1502 C C . GLU A 1 201 ? -5.206 38.723 4.771 1.00 65.69 201 GLU A C 1
ATOM 1504 O O . GLU A 1 201 ? -5.734 39.545 4.024 1.00 65.69 201 GLU A O 1
ATOM 1509 N N . ALA A 1 202 ? -5.424 37.412 4.624 1.00 61.09 202 ALA A N 1
ATOM 1510 C CA . ALA A 1 202 ? -6.148 36.845 3.477 1.00 61.09 202 ALA A CA 1
ATOM 1511 C C . ALA A 1 202 ? -7.689 36.926 3.552 1.00 61.09 202 ALA A C 1
ATOM 1513 O O . ALA A 1 202 ? -8.376 36.620 2.574 1.00 61.09 202 ALA A O 1
ATOM 1514 N N . GLY A 1 203 ? -8.256 37.318 4.697 1.00 65.25 203 GLY A N 1
ATOM 1515 C CA . GLY A 1 203 ? -9.698 37.523 4.855 1.00 65.25 203 GLY A CA 1
ATOM 1516 C C . GLY A 1 203 ? -10.560 36.281 4.570 1.00 65.25 203 GLY A C 1
ATOM 1517 O O . GLY A 1 203 ? -10.188 35.149 4.877 1.00 65.25 203 GLY A O 1
ATOM 1518 N N . ARG A 1 204 ? -11.759 36.499 4.008 1.00 61.75 204 ARG A N 1
ATOM 1519 C CA . ARG A 1 204 ? -12.794 35.457 3.843 1.00 61.75 204 ARG A CA 1
ATOM 1520 C C . ARG A 1 204 ? -12.386 34.338 2.878 1.00 61.75 204 ARG A C 1
ATOM 1522 O O . ARG A 1 204 ? -12.735 33.187 3.121 1.00 61.75 204 ARG A O 1
ATOM 1529 N N . ASP A 1 205 ? -11.635 34.659 1.830 1.00 61.53 205 ASP A N 1
ATOM 1530 C CA . ASP A 1 205 ? -11.249 33.688 0.798 1.00 61.53 205 ASP A CA 1
ATOM 1531 C C . ASP A 1 205 ? -10.059 32.824 1.253 1.00 61.53 205 ASP A C 1
ATOM 1533 O O . ASP A 1 205 ? -9.984 31.637 0.929 1.00 61.53 205 ASP A O 1
ATOM 1537 N N . GLY A 1 206 ? -9.194 33.363 2.123 1.00 67.06 206 GLY A N 1
ATOM 1538 C CA . GLY A 1 206 ? -8.158 32.592 2.817 1.00 67.06 206 GLY A CA 1
ATOM 1539 C C . GLY A 1 206 ? -8.714 31.440 3.665 1.00 67.06 206 GLY A C 1
ATOM 1540 O O . GLY A 1 206 ? -8.075 30.393 3.767 1.00 67.06 206 GLY A O 1
ATOM 1541 N N . VAL A 1 207 ? -9.932 31.580 4.206 1.00 70.25 207 VAL A N 1
ATOM 1542 C CA . VAL A 1 207 ? -10.622 30.505 4.945 1.00 70.25 207 VAL A CA 1
ATOM 1543 C C . VAL A 1 207 ? -10.986 29.335 4.025 1.00 70.25 207 VAL A C 1
ATOM 1545 O O . VAL A 1 207 ? -10.886 28.186 4.443 1.00 70.25 207 VAL A O 1
ATOM 1548 N N . VAL A 1 208 ? -11.356 29.594 2.765 1.00 68.88 208 VAL A N 1
ATOM 1549 C CA . VAL A 1 208 ? -11.680 28.539 1.784 1.00 68.88 208 VAL A CA 1
ATOM 1550 C C . VAL A 1 208 ? -10.438 27.705 1.461 1.00 68.88 208 VAL A C 1
ATOM 1552 O O . VAL A 1 208 ? -10.511 26.479 1.456 1.00 68.88 208 VAL A O 1
ATOM 1555 N N . LEU A 1 209 ? -9.289 28.357 1.260 1.00 72.12 209 LEU A N 1
ATOM 1556 C CA . LEU A 1 209 ? -8.002 27.698 0.998 1.00 72.12 209 LEU A CA 1
ATOM 1557 C C . LEU A 1 209 ? -7.491 26.907 2.206 1.00 72.12 209 LEU A C 1
ATOM 1559 O O . LEU A 1 209 ? -7.049 25.769 2.063 1.00 72.12 209 LEU A O 1
ATOM 1563 N N . PHE A 1 210 ? -7.602 27.483 3.403 1.00 78.88 210 PHE A N 1
ATOM 1564 C CA . PHE A 1 210 ? -7.286 26.800 4.655 1.00 78.88 210 PHE A CA 1
ATOM 1565 C C . PHE A 1 210 ? -8.140 25.536 4.837 1.00 78.88 210 PHE A C 1
ATOM 1567 O O . PHE A 1 210 ? -7.608 24.454 5.072 1.00 78.88 210 PHE A O 1
ATOM 1574 N N . LEU A 1 211 ? -9.461 25.641 4.656 1.00 78.44 211 LEU A N 1
ATOM 1575 C CA . LEU A 1 211 ? -10.369 24.498 4.753 1.00 78.44 211 LEU A CA 1
ATOM 1576 C C . LEU A 1 211 ? -10.111 23.452 3.655 1.00 78.44 211 LEU A C 1
ATOM 1578 O O . LEU A 1 211 ? -10.172 22.260 3.944 1.00 78.44 211 LEU A O 1
ATOM 1582 N N . ALA A 1 212 ? -9.758 23.859 2.432 1.00 75.50 212 ALA A N 1
ATOM 1583 C CA . ALA A 1 212 ? -9.367 22.928 1.371 1.00 75.50 212 ALA A CA 1
ATOM 1584 C C . ALA A 1 212 ? -8.109 22.123 1.748 1.00 75.50 212 ALA A C 1
ATOM 1586 O O . ALA A 1 212 ? -8.082 20.909 1.546 1.00 75.50 212 ALA A O 1
ATOM 1587 N N . GLY A 1 213 ? -7.113 22.765 2.372 1.00 81.69 213 GLY A N 1
ATOM 1588 C CA . GLY A 1 213 ? -5.946 22.088 2.947 1.00 81.69 213 GLY A CA 1
ATOM 1589 C C . GLY A 1 213 ? -6.322 21.074 4.033 1.00 81.69 213 GLY A C 1
ATOM 1590 O O . GLY A 1 213 ? -5.887 19.924 3.972 1.00 81.69 213 GLY A O 1
ATOM 1591 N N . VAL A 1 214 ? -7.190 21.462 4.979 1.00 86.00 214 VAL A N 1
ATOM 1592 C CA . VAL A 1 214 ? -7.709 20.555 6.026 1.00 86.00 214 VAL A CA 1
ATOM 1593 C C . VAL A 1 214 ? -8.396 19.338 5.400 1.00 86.00 214 VAL A C 1
ATOM 1595 O O . VAL A 1 214 ? -8.081 18.207 5.764 1.00 86.00 214 VAL A O 1
ATOM 1598 N N . GLY A 1 215 ? -9.304 19.553 4.443 1.00 80.25 215 GLY A N 1
ATOM 1599 C CA . GLY A 1 215 ? -10.053 18.482 3.781 1.00 80.25 215 GLY A CA 1
ATOM 1600 C C . GLY A 1 215 ? -9.168 17.525 2.982 1.00 80.25 215 GLY A C 1
ATOM 1601 O O . GLY A 1 215 ? -9.340 16.313 3.082 1.00 80.25 215 GLY A O 1
ATOM 1602 N N . LEU A 1 216 ? -8.187 18.051 2.243 1.00 79.50 216 LEU A N 1
ATOM 1603 C CA . LEU A 1 216 ? -7.245 17.243 1.466 1.00 79.50 216 LEU A CA 1
ATOM 1604 C C . LEU A 1 216 ? -6.338 16.394 2.370 1.00 79.50 216 LEU A C 1
ATOM 1606 O O . LEU A 1 216 ? -6.181 15.199 2.127 1.00 79.50 216 LEU A O 1
ATOM 1610 N N . ALA A 1 217 ? -5.781 16.974 3.435 1.00 84.56 217 ALA A N 1
ATOM 1611 C CA . ALA A 1 217 ? -4.946 16.235 4.382 1.00 84.56 217 ALA A CA 1
ATOM 1612 C C . ALA A 1 217 ? -5.734 15.169 5.161 1.00 84.56 217 ALA A C 1
ATOM 1614 O O . ALA A 1 217 ? -5.217 14.076 5.371 1.00 84.56 217 ALA A O 1
ATOM 1615 N N . LEU A 1 218 ? -6.998 15.440 5.511 1.00 83.00 218 LEU A N 1
ATOM 1616 C CA . LEU A 1 218 ? -7.906 14.454 6.110 1.00 83.00 218 LEU A CA 1
ATOM 1617 C C . LEU A 1 218 ? -8.253 13.279 5.176 1.00 83.00 218 LEU A C 1
ATOM 1619 O O . LEU A 1 218 ? -8.681 12.242 5.670 1.00 83.00 218 LEU A O 1
ATOM 1623 N N . ILE A 1 219 ? -8.094 13.422 3.855 1.00 76.19 219 ILE A N 1
ATOM 1624 C CA . ILE A 1 219 ? -8.259 12.325 2.884 1.00 76.19 219 ILE A CA 1
ATOM 1625 C C . ILE A 1 219 ? -6.940 11.564 2.708 1.00 76.19 219 ILE A C 1
ATOM 1627 O O . ILE A 1 219 ? -6.929 10.338 2.796 1.00 76.19 219 ILE A O 1
ATOM 1631 N N . ILE A 1 220 ? -5.819 12.276 2.522 1.00 77.94 220 ILE A N 1
ATOM 1632 C CA . ILE A 1 220 ? -4.476 11.673 2.399 1.00 77.94 220 ILE A CA 1
ATOM 1633 C C . ILE A 1 220 ? -4.117 10.863 3.655 1.00 77.94 220 ILE A C 1
ATOM 1635 O O . ILE A 1 220 ? -3.471 9.822 3.557 1.00 77.94 220 ILE A O 1
ATOM 1639 N N . SER A 1 221 ? -4.579 11.286 4.832 1.00 80.94 221 SER A N 1
ATOM 1640 C CA . SER A 1 221 ? -4.369 10.555 6.081 1.00 80.94 221 SER A CA 1
ATOM 1641 C C . SER A 1 221 ? -5.006 9.162 6.121 1.00 80.94 221 SER A C 1
ATOM 1643 O O . SER A 1 221 ? -4.611 8.358 6.960 1.00 80.94 221 SER A O 1
ATOM 1645 N N . GLY A 1 222 ? -5.944 8.843 5.219 1.00 73.19 222 GLY A N 1
ATOM 1646 C CA . GLY A 1 222 ? -6.599 7.533 5.139 1.00 73.19 222 GLY A CA 1
ATOM 1647 C C . GLY A 1 222 ? -5.689 6.378 4.704 1.00 73.19 222 GLY A C 1
ATOM 1648 O O . GLY A 1 222 ? -6.004 5.226 5.001 1.00 73.19 222 GLY A O 1
ATOM 1649 N N . VAL A 1 223 ? -4.558 6.678 4.052 1.00 69.75 223 VAL A N 1
ATOM 1650 C CA . VAL A 1 223 ? -3.509 5.703 3.676 1.00 69.75 223 VAL A CA 1
ATOM 1651 C C . VAL A 1 223 ? -2.263 5.791 4.574 1.00 69.75 223 VAL A C 1
ATOM 1653 O O . VAL A 1 223 ? -1.246 5.154 4.304 1.00 69.75 223 VAL A O 1
ATOM 1656 N N . MET A 1 224 ? -2.334 6.581 5.648 1.00 75.62 224 MET A N 1
ATOM 1657 C CA . MET A 1 224 ? -1.245 6.823 6.595 1.00 75.62 224 MET A CA 1
ATOM 1658 C C . MET A 1 224 ? -1.617 6.308 7.985 1.00 75.62 224 MET A C 1
ATOM 1660 O O . MET A 1 224 ? -2.766 6.402 8.414 1.00 75.62 224 MET A O 1
ATOM 1664 N N . SER A 1 225 ? -0.632 5.815 8.730 1.00 77.12 225 SER A N 1
ATOM 1665 C CA . SER A 1 225 ? -0.813 5.465 10.139 1.00 77.12 225 SER A CA 1
ATOM 1666 C C . SER A 1 225 ? -0.897 6.722 11.022 1.00 77.12 225 SER A C 1
ATOM 1668 O O . SER A 1 225 ? -0.432 7.794 10.630 1.00 77.12 225 SER A O 1
ATOM 1670 N N . ASP A 1 226 ? -1.451 6.619 12.234 1.00 80.75 226 ASP A N 1
ATOM 1671 C CA . ASP A 1 226 ? -1.634 7.772 13.140 1.00 80.75 226 ASP A CA 1
ATOM 1672 C C . ASP A 1 226 ? -0.317 8.508 13.434 1.00 80.75 226 ASP A C 1
ATOM 1674 O O . ASP A 1 226 ? -0.263 9.739 13.451 1.00 80.75 226 ASP A O 1
ATOM 1678 N N . VAL A 1 227 ? 0.779 7.758 13.590 1.00 77.50 227 VAL A N 1
ATOM 1679 C CA . VAL A 1 227 ? 2.125 8.325 13.759 1.00 77.50 227 VAL A CA 1
ATOM 1680 C C . VAL A 1 227 ? 2.602 8.973 12.460 1.00 77.50 227 VAL A C 1
ATOM 1682 O O . VAL A 1 227 ? 3.109 10.093 12.499 1.00 77.50 227 VAL A O 1
ATOM 1685 N N . GLY A 1 228 ? 2.379 8.338 11.305 1.00 78.81 228 GLY A N 1
ATOM 1686 C CA . GLY A 1 228 ? 2.641 8.939 9.994 1.00 78.81 228 GLY A CA 1
ATOM 1687 C C . GLY A 1 228 ? 1.915 10.276 9.804 1.00 78.81 228 GLY A C 1
ATOM 1688 O O . GLY A 1 228 ? 2.511 11.232 9.312 1.00 78.81 228 GLY A O 1
ATOM 1689 N N . ASN A 1 229 ? 0.677 10.387 10.289 1.00 82.81 229 ASN A N 1
ATOM 1690 C CA . ASN A 1 229 ? -0.110 11.621 10.291 1.00 82.81 229 ASN A CA 1
ATOM 1691 C C . ASN A 1 229 ? 0.469 12.694 11.234 1.00 82.81 229 ASN A C 1
ATOM 1693 O O . ASN A 1 229 ? 0.593 13.852 10.835 1.00 82.81 229 ASN A O 1
ATOM 1697 N N . ILE A 1 230 ? 0.923 12.332 12.439 1.00 83.00 230 ILE A N 1
ATOM 1698 C CA . ILE A 1 230 ? 1.618 13.270 13.344 1.00 83.00 230 ILE A CA 1
ATOM 1699 C C . ILE A 1 230 ? 2.926 13.784 12.715 1.00 83.00 230 ILE A C 1
ATOM 1701 O O . ILE A 1 230 ? 3.207 14.984 12.768 1.00 83.00 230 ILE A O 1
ATOM 1705 N N . PHE A 1 231 ? 3.713 12.912 12.077 1.00 79.38 231 PHE A N 1
ATOM 1706 C CA . PHE A 1 231 ? 4.950 13.311 11.396 1.00 79.38 231 PHE A CA 1
ATOM 1707 C C . PHE A 1 231 ? 4.701 14.079 10.090 1.00 79.38 231 PHE A C 1
ATOM 1709 O O . PHE A 1 231 ? 5.498 14.957 9.759 1.00 79.38 231 PHE A O 1
ATOM 1716 N N . LEU A 1 232 ? 3.592 13.840 9.383 1.00 82.31 232 LEU A N 1
ATOM 1717 C CA . LEU A 1 232 ? 3.145 14.696 8.279 1.00 82.31 232 LEU A CA 1
ATOM 1718 C C . LEU A 1 232 ? 2.763 16.086 8.787 1.00 82.31 232 LEU A C 1
ATOM 1720 O O . LEU A 1 232 ? 3.249 17.071 8.239 1.00 82.31 232 LEU A O 1
ATOM 1724 N N . ALA A 1 233 ? 1.981 16.195 9.865 1.00 84.38 233 ALA A N 1
ATOM 1725 C CA . ALA A 1 233 ? 1.664 17.483 10.477 1.00 84.38 233 ALA A CA 1
ATOM 1726 C C . ALA A 1 233 ? 2.944 18.241 10.877 1.00 84.38 233 ALA A C 1
ATOM 1728 O O . ALA A 1 233 ? 3.147 19.378 10.451 1.00 84.38 233 ALA A O 1
ATOM 1729 N N . ALA A 1 234 ? 3.852 17.592 11.614 1.00 78.69 234 ALA A N 1
ATOM 1730 C CA . ALA A 1 234 ? 5.126 18.178 12.033 1.00 78.69 234 ALA A CA 1
ATOM 1731 C C . ALA A 1 234 ? 6.043 18.542 10.849 1.00 78.69 234 ALA A C 1
ATOM 1733 O O . ALA A 1 234 ? 6.660 19.606 10.862 1.00 78.69 234 ALA A O 1
ATOM 1734 N N . GLY A 1 235 ? 6.103 17.708 9.808 1.00 75.75 235 GLY A N 1
ATOM 1735 C CA . GLY A 1 235 ? 6.897 17.952 8.601 1.00 75.75 235 GLY A CA 1
ATOM 1736 C C . GLY A 1 235 ? 6.359 19.106 7.764 1.00 75.75 235 GLY A C 1
ATOM 1737 O O . GLY A 1 235 ? 7.125 19.968 7.337 1.00 75.75 235 GLY A O 1
ATOM 1738 N N . VAL A 1 236 ? 5.038 19.185 7.596 1.00 78.31 236 VAL A N 1
ATOM 1739 C CA . VAL A 1 236 ? 4.360 20.306 6.933 1.00 78.31 236 VAL A CA 1
ATOM 1740 C C . VAL A 1 236 ? 4.576 21.606 7.719 1.00 78.31 236 VAL A C 1
ATOM 1742 O O . VAL A 1 236 ? 4.888 22.627 7.107 1.00 78.31 236 VAL A O 1
ATOM 1745 N N . VAL A 1 237 ? 4.523 21.575 9.059 1.00 72.94 237 VAL A N 1
ATOM 1746 C CA . VAL A 1 237 ? 4.904 22.716 9.917 1.00 72.94 237 VAL A CA 1
ATOM 1747 C C . VAL A 1 237 ? 6.388 23.085 9.756 1.00 72.94 237 VAL A C 1
ATOM 1749 O O . VAL A 1 237 ? 6.704 24.259 9.571 1.00 72.94 237 VAL A O 1
ATOM 1752 N N . GLY A 1 238 ? 7.302 22.112 9.759 1.00 67.69 238 GLY A N 1
ATOM 1753 C CA . GLY A 1 238 ? 8.739 22.344 9.570 1.00 67.69 238 GLY A CA 1
ATOM 1754 C C . GLY A 1 238 ? 9.081 22.949 8.205 1.00 67.69 238 GLY A C 1
ATOM 1755 O O . GLY A 1 238 ? 9.957 23.813 8.110 1.00 67.69 238 GLY A O 1
ATOM 1756 N N . LEU A 1 239 ? 8.342 22.572 7.156 1.00 67.44 239 LEU A N 1
ATOM 17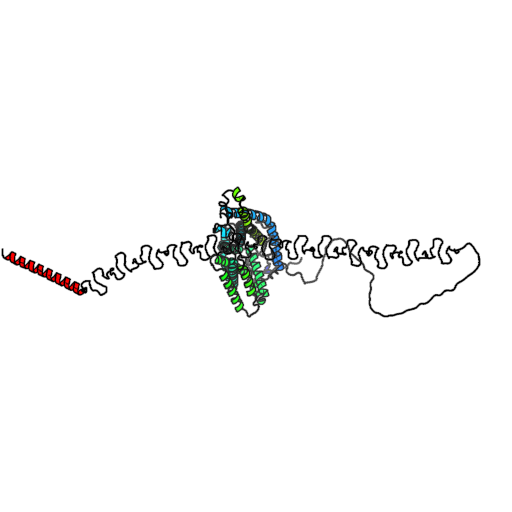57 C CA . LEU A 1 239 ? 8.513 23.132 5.819 1.00 67.44 239 LEU A CA 1
ATOM 1758 C C . LEU A 1 239 ? 8.264 24.648 5.787 1.00 67.44 239 LEU A C 1
ATOM 1760 O O . LEU A 1 239 ? 9.025 25.325 5.100 1.00 67.44 239 LEU A O 1
ATOM 1764 N N . PHE A 1 240 ? 7.316 25.211 6.551 1.00 64.44 240 PHE A N 1
ATOM 1765 C CA . PHE A 1 240 ? 7.090 26.672 6.604 1.00 64.44 240 PHE A CA 1
ATOM 1766 C C . PHE A 1 240 ? 8.344 27.475 6.943 1.00 64.44 240 PHE A C 1
ATOM 1768 O O . PHE A 1 240 ? 8.648 28.459 6.269 1.00 64.44 240 PHE A O 1
ATOM 1775 N N . ALA A 1 241 ? 9.059 27.052 7.987 1.00 58.84 241 ALA A N 1
ATOM 1776 C CA . ALA A 1 241 ? 10.258 27.727 8.477 1.00 58.84 241 ALA A CA 1
ATOM 1777 C C . ALA A 1 241 ? 11.468 27.548 7.535 1.00 58.84 241 ALA A C 1
ATOM 1779 O O . ALA A 1 241 ? 12.499 28.206 7.692 1.00 58.84 241 ALA A O 1
ATOM 1780 N N . SER A 1 242 ? 11.362 26.652 6.549 1.00 63.59 242 SER A N 1
ATOM 1781 C CA . SER A 1 242 ? 12.441 26.310 5.627 1.00 63.59 242 SER A CA 1
ATOM 1782 C C . SER A 1 242 ? 12.424 27.157 4.339 1.00 63.59 242 SER A C 1
ATOM 1784 O O . SER A 1 242 ? 11.362 27.578 3.869 1.00 63.59 242 SER A O 1
ATOM 1786 N N . PRO A 1 243 ? 13.580 27.329 3.665 1.00 60.31 243 PRO A N 1
ATOM 1787 C CA . PRO A 1 243 ? 13.619 27.831 2.289 1.00 60.31 243 PRO A CA 1
ATOM 1788 C C . PRO A 1 243 ? 12.783 26.978 1.319 1.00 60.31 243 PRO A C 1
ATOM 1790 O O . PRO A 1 243 ? 12.169 27.516 0.401 1.00 60.31 243 PRO A O 1
ATOM 1793 N N . VAL A 1 244 ? 12.694 25.664 1.560 1.00 62.41 244 VAL A N 1
ATOM 1794 C CA . VAL A 1 244 ? 11.918 24.718 0.740 1.00 62.41 244 VAL A CA 1
ATOM 1795 C C . VAL A 1 244 ? 10.419 25.035 0.783 1.00 62.41 244 VAL A C 1
ATOM 1797 O O . VAL A 1 244 ? 9.751 24.954 -0.245 1.00 62.41 244 VAL A O 1
ATOM 1800 N N . GLY A 1 245 ? 9.887 25.488 1.922 1.00 65.31 245 GLY A N 1
ATOM 1801 C CA . GLY A 1 245 ? 8.487 25.909 2.042 1.00 65.31 245 GLY A CA 1
ATOM 1802 C C . GLY A 1 245 ? 8.138 27.124 1.186 1.00 65.31 245 GLY A C 1
ATOM 1803 O O . GLY A 1 245 ? 7.020 27.205 0.688 1.00 65.31 245 GLY A O 1
ATOM 1804 N N . ARG A 1 246 ? 9.091 28.039 0.950 1.00 67.81 246 ARG A N 1
ATOM 1805 C CA . ARG A 1 246 ? 8.909 29.164 0.011 1.00 67.81 246 ARG A CA 1
ATOM 1806 C C . ARG A 1 246 ? 8.782 28.661 -1.423 1.00 67.81 246 ARG A C 1
ATOM 1808 O O . ARG A 1 246 ? 7.897 29.110 -2.142 1.00 67.81 246 ARG A O 1
ATOM 1815 N N . VAL A 1 247 ? 9.613 27.693 -1.817 1.00 63.53 247 VAL A N 1
ATOM 1816 C CA . VAL A 1 247 ? 9.522 27.048 -3.136 1.00 63.53 247 VAL A CA 1
ATOM 1817 C C . VAL A 1 247 ? 8.179 26.327 -3.276 1.00 63.53 247 VAL A C 1
ATOM 1819 O O . VAL A 1 247 ? 7.435 26.624 -4.203 1.00 63.53 247 VAL A O 1
ATOM 1822 N N . ILE A 1 248 ? 7.807 25.463 -2.325 1.00 65.44 248 ILE A N 1
ATOM 1823 C CA . ILE A 1 248 ? 6.530 24.724 -2.346 1.00 65.44 248 ILE A CA 1
ATOM 1824 C C . ILE A 1 248 ? 5.324 25.675 -2.387 1.00 65.44 248 ILE A C 1
ATOM 1826 O O . ILE A 1 248 ? 4.391 25.437 -3.152 1.00 65.44 248 ILE A O 1
ATOM 1830 N N . ALA A 1 249 ? 5.339 26.771 -1.626 1.00 67.75 249 ALA A N 1
ATOM 1831 C CA . ALA A 1 249 ? 4.256 27.747 -1.653 1.00 67.75 249 ALA A CA 1
ATOM 1832 C C . ALA A 1 249 ? 4.178 28.503 -2.998 1.00 67.75 249 ALA A C 1
ATOM 1834 O O . ALA A 1 249 ? 3.074 28.722 -3.491 1.00 67.75 249 ALA A O 1
ATOM 1835 N N . LEU A 1 250 ? 5.304 28.812 -3.657 1.00 67.19 250 LEU A N 1
ATOM 1836 C CA . LEU A 1 250 ? 5.304 29.329 -5.036 1.00 67.19 250 LEU A CA 1
ATOM 1837 C C . LEU A 1 250 ? 4.760 28.301 -6.047 1.00 67.19 250 LEU A C 1
ATOM 1839 O O . LEU A 1 250 ? 4.018 28.680 -6.957 1.00 67.19 250 LEU A O 1
ATOM 1843 N N . LEU A 1 251 ? 5.070 27.007 -5.884 1.00 65.12 251 LEU A N 1
ATOM 1844 C CA . LEU A 1 251 ? 4.521 25.939 -6.734 1.00 65.12 251 LEU A CA 1
ATOM 1845 C C . LEU A 1 251 ? 3.002 25.816 -6.567 1.00 65.12 251 LEU A C 1
ATOM 1847 O O . LEU A 1 251 ? 2.277 25.831 -7.559 1.00 65.12 251 LEU A O 1
ATOM 1851 N N . LEU A 1 252 ? 2.512 25.756 -5.326 1.00 66.19 252 LEU A N 1
ATOM 1852 C CA . LEU A 1 252 ? 1.080 25.692 -5.022 1.00 66.19 252 LEU A CA 1
ATOM 1853 C C . LEU A 1 252 ? 0.340 26.953 -5.489 1.00 66.19 252 LEU A C 1
ATOM 1855 O O . LEU A 1 252 ? -0.743 26.837 -6.060 1.00 66.19 252 LEU A O 1
ATOM 1859 N N . GLN A 1 253 ? 0.934 28.140 -5.328 1.00 69.50 253 GLN A N 1
ATOM 1860 C CA . GLN A 1 253 ? 0.385 29.389 -5.860 1.00 69.50 253 GLN A CA 1
ATOM 1861 C C . GLN A 1 253 ? 0.273 29.332 -7.392 1.00 69.50 253 GLN A C 1
ATOM 1863 O O . GLN A 1 253 ? -0.775 29.677 -7.930 1.00 69.50 253 GLN A O 1
ATOM 1868 N N . THR A 1 254 ? 1.315 28.869 -8.092 1.00 64.06 254 THR A N 1
ATOM 1869 C CA . THR A 1 254 ? 1.346 28.795 -9.568 1.00 64.06 254 THR A CA 1
ATOM 1870 C C . THR A 1 254 ? 0.394 27.726 -10.115 1.00 64.06 254 THR A C 1
ATOM 1872 O O . THR A 1 254 ? -0.272 27.933 -11.133 1.00 64.06 254 THR A O 1
ATOM 1875 N N . ALA A 1 255 ? 0.263 26.597 -9.415 1.00 62.53 255 ALA A N 1
ATOM 1876 C CA . ALA A 1 255 ? -0.723 25.575 -9.736 1.00 62.53 255 ALA A CA 1
ATOM 1877 C C . ALA A 1 255 ? -2.152 26.111 -9.553 1.00 62.53 255 ALA A C 1
ATOM 1879 O O . ALA A 1 255 ? -2.973 25.995 -10.462 1.00 62.53 255 ALA A O 1
ATOM 1880 N N . TRP A 1 256 ? -2.432 26.768 -8.424 1.00 63.84 256 TRP A N 1
ATOM 1881 C CA . TRP A 1 256 ? -3.743 27.343 -8.122 1.00 63.84 256 TRP A CA 1
ATOM 1882 C C . TRP A 1 256 ? -4.141 28.465 -9.090 1.00 63.84 256 TRP A C 1
ATOM 1884 O O . TRP A 1 256 ? -5.270 28.472 -9.583 1.00 63.84 256 TRP A O 1
ATOM 1894 N N . THR A 1 257 ? -3.226 29.382 -9.428 1.00 62.16 257 THR A N 1
ATOM 1895 C CA . THR A 1 257 ? -3.494 30.431 -10.427 1.00 62.16 257 THR A CA 1
ATOM 1896 C C . THR A 1 257 ? -3.720 29.857 -11.821 1.00 62.16 257 THR A C 1
ATOM 1898 O O . THR A 1 257 ? -4.560 30.391 -12.540 1.00 62.16 257 THR A O 1
ATOM 1901 N N . THR A 1 258 ? -3.042 28.766 -12.198 1.00 60.72 258 THR A N 1
ATOM 1902 C CA . THR A 1 258 ? -3.243 28.127 -13.511 1.00 60.72 258 THR A CA 1
ATOM 1903 C C . THR A 1 258 ? -4.542 27.322 -13.585 1.00 60.72 258 THR A C 1
ATOM 1905 O O . THR A 1 258 ? -5.244 27.380 -14.590 1.00 60.72 258 THR A O 1
ATOM 1908 N N . ILE A 1 259 ? -4.914 26.616 -12.514 1.00 59.16 259 ILE A N 1
ATOM 1909 C CA . ILE A 1 259 ? -6.233 25.974 -12.400 1.00 59.16 259 ILE A CA 1
ATOM 1910 C C . ILE A 1 259 ? -7.322 27.047 -12.543 1.00 59.16 259 ILE A C 1
ATOM 1912 O O . ILE A 1 259 ? -8.215 26.948 -13.385 1.00 59.16 259 ILE A O 1
ATOM 1916 N N . MET A 1 260 ? -7.214 28.132 -11.776 1.00 56.81 260 MET A N 1
ATOM 1917 C CA . MET A 1 260 ? -8.217 29.193 -11.789 1.00 56.81 260 MET A CA 1
ATOM 1918 C C . MET A 1 260 ? -8.184 30.079 -13.041 1.00 56.81 260 MET A C 1
ATOM 1920 O O . MET A 1 260 ? -9.197 30.709 -13.335 1.00 56.81 260 MET A O 1
ATOM 1924 N N . SER A 1 261 ? -7.101 30.115 -13.825 1.00 59.41 261 SER A N 1
ATOM 1925 C CA . SER A 1 261 ? -7.103 30.814 -15.118 1.00 59.41 261 SER A CA 1
ATOM 1926 C C . SER A 1 261 ? -7.896 30.071 -16.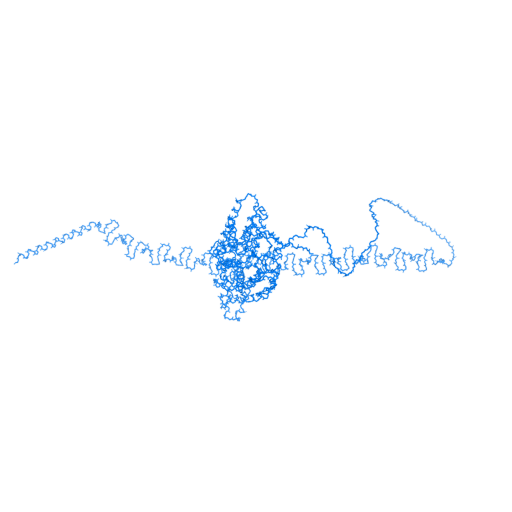191 1.00 59.41 261 SER A C 1
ATOM 1928 O O . SER A 1 261 ? -8.509 30.727 -17.031 1.00 59.41 261 SER A O 1
ATOM 1930 N N . GLN A 1 262 ? -7.970 28.737 -16.120 1.00 57.84 262 GLN A N 1
ATOM 1931 C CA . GLN A 1 262 ? -8.817 27.935 -17.007 1.00 57.84 262 GLN A CA 1
ATOM 1932 C C . GLN A 1 262 ? -10.300 27.992 -16.605 1.00 57.84 262 GLN A C 1
ATOM 1934 O O . GLN A 1 262 ? -11.160 28.141 -17.469 1.00 57.84 262 GLN A O 1
ATOM 1939 N N . PHE A 1 263 ? -10.618 27.918 -15.306 1.00 52.00 263 PHE A N 1
ATOM 1940 C CA . PHE A 1 263 ? -12.015 27.860 -14.839 1.00 52.00 263 PHE A CA 1
ATOM 1941 C C . PHE A 1 263 ? -12.653 29.223 -14.528 1.00 52.00 263 PHE A C 1
ATOM 1943 O O . PHE A 1 263 ? -13.874 29.357 -14.595 1.00 52.00 263 PHE A O 1
ATOM 1950 N N . ALA A 1 264 ? -11.859 30.239 -14.189 1.00 54.69 264 ALA A N 1
ATOM 1951 C CA . ALA A 1 264 ? -12.339 31.569 -13.819 1.00 54.69 264 ALA A CA 1
ATOM 1952 C C . ALA A 1 264 ? -11.374 32.678 -14.301 1.00 54.69 264 ALA A C 1
ATOM 1954 O O . ALA A 1 264 ? -10.849 33.438 -13.480 1.00 54.69 264 ALA A O 1
ATOM 1955 N N . PRO A 1 265 ? -11.151 32.842 -15.623 1.00 55.25 265 PRO A N 1
ATOM 1956 C CA . PRO A 1 265 ? -10.166 33.784 -16.172 1.00 55.25 265 PRO A CA 1
ATOM 1957 C C . PRO A 1 265 ? -10.324 35.223 -15.648 1.00 55.25 265 PRO A C 1
ATOM 1959 O O . PRO A 1 265 ? -9.330 35.894 -15.373 1.00 55.25 265 PRO A O 1
ATOM 1962 N N . ASN A 1 266 ? -11.556 35.677 -15.396 1.00 50.41 266 ASN A N 1
ATOM 1963 C CA . ASN A 1 266 ? -11.842 37.007 -14.839 1.00 50.41 266 ASN A CA 1
ATOM 1964 C C . ASN A 1 266 ? -11.447 37.175 -13.352 1.00 50.41 266 ASN A C 1
ATOM 1966 O O . ASN A 1 266 ? -11.278 38.304 -12.896 1.00 50.41 266 ASN A O 1
ATOM 1970 N N . GLN A 1 267 ? -11.277 36.083 -12.596 1.00 50.56 267 GLN A N 1
ATOM 1971 C CA . GLN A 1 267 ? -10.832 36.088 -11.192 1.00 50.56 267 GLN A CA 1
ATOM 1972 C C . GLN A 1 267 ? -9.301 36.052 -11.048 1.00 50.56 267 GLN A C 1
ATOM 1974 O O . GLN A 1 267 ? -8.780 36.347 -9.974 1.00 50.56 267 GLN A O 1
ATOM 1979 N N . THR A 1 268 ? -8.550 35.744 -12.112 1.00 52.25 268 THR A N 1
ATOM 1980 C CA . THR A 1 268 ? -7.074 35.624 -12.075 1.00 52.25 268 THR A CA 1
ATOM 1981 C C . THR A 1 268 ? -6.378 36.838 -11.459 1.00 52.25 268 THR A C 1
ATOM 1983 O O . THR A 1 268 ? -5.504 36.681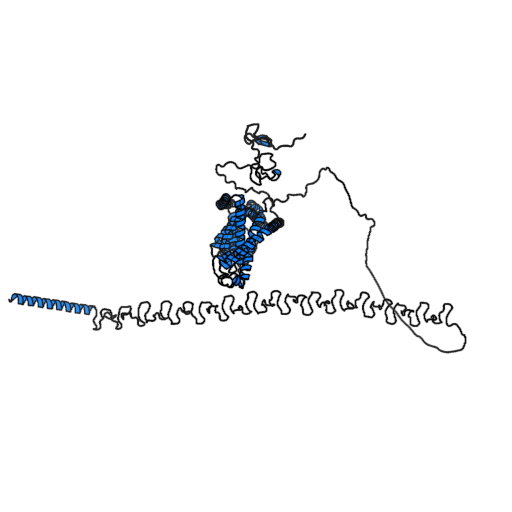 -10.609 1.00 52.25 268 THR A O 1
ATOM 1986 N N . LYS A 1 269 ? -6.816 38.054 -11.813 1.00 47.16 269 LYS A N 1
ATOM 1987 C CA . LYS A 1 269 ? -6.290 39.323 -11.277 1.00 47.16 269 LYS A CA 1
ATOM 1988 C C . LYS A 1 269 ? -6.586 39.524 -9.785 1.00 47.16 269 LYS A C 1
ATOM 1990 O O . LYS A 1 269 ? -5.852 40.243 -9.114 1.00 47.16 269 LYS A O 1
ATOM 1995 N N . VAL A 1 270 ? -7.629 38.883 -9.254 1.00 46.56 270 VAL A N 1
ATOM 1996 C CA . VAL A 1 270 ? -7.942 38.867 -7.815 1.00 46.56 270 VAL A CA 1
ATOM 1997 C C . VAL A 1 270 ? -7.065 37.839 -7.098 1.00 46.56 270 VAL A C 1
ATOM 1999 O O . VAL A 1 270 ? -6.514 38.137 -6.045 1.00 46.56 270 VAL A O 1
ATOM 2002 N N . ILE A 1 271 ? -6.853 36.664 -7.692 1.00 48.31 271 ILE A N 1
ATOM 2003 C CA . ILE A 1 271 ? -6.026 35.596 -7.105 1.00 48.31 271 ILE A CA 1
ATOM 2004 C C . ILE A 1 271 ? -4.545 36.001 -7.071 1.00 48.31 271 ILE A C 1
ATOM 2006 O O . ILE A 1 271 ? -3.886 35.825 -6.048 1.00 48.31 271 ILE A O 1
ATOM 2010 N N . ALA A 1 272 ? -4.038 36.633 -8.135 1.00 49.62 272 ALA A N 1
ATOM 2011 C CA . ALA A 1 272 ? -2.685 37.192 -8.176 1.00 49.62 272 ALA A CA 1
ATOM 2012 C C . ALA A 1 272 ? -2.428 38.207 -7.042 1.00 49.62 272 ALA A C 1
ATOM 2014 O O . ALA A 1 272 ? -1.334 38.244 -6.483 1.00 49.62 272 ALA A O 1
ATOM 2015 N N . LYS A 1 273 ? -3.456 38.971 -6.642 1.00 47.78 273 LYS A N 1
ATOM 2016 C CA . LYS A 1 273 ? -3.383 39.976 -5.569 1.00 47.78 273 LYS A CA 1
ATOM 2017 C C . LYS A 1 273 ? -3.126 39.378 -4.176 1.00 47.78 273 LYS A C 1
ATOM 2019 O O . LYS A 1 273 ? -2.607 40.083 -3.318 1.00 47.78 273 LYS A O 1
ATOM 2024 N N . PHE A 1 274 ? -3.465 38.107 -3.940 1.00 49.50 274 PHE A N 1
ATOM 2025 C CA . PHE A 1 274 ? -3.221 37.431 -2.654 1.00 49.50 274 PHE A CA 1
ATOM 2026 C C . PHE A 1 274 ? -1.806 36.841 -2.519 1.00 49.50 274 PHE A C 1
ATOM 2028 O O . PHE A 1 274 ? -1.421 36.424 -1.425 1.00 49.50 274 PHE A O 1
ATOM 2035 N N . GLY A 1 275 ? -1.027 36.792 -3.606 1.00 58.69 275 GLY A N 1
ATOM 2036 C CA . GLY A 1 275 ? 0.352 36.304 -3.593 1.00 58.69 275 GLY A CA 1
ATOM 2037 C C . GLY A 1 275 ? 0.525 34.914 -2.959 1.00 58.69 275 GLY A C 1
ATOM 2038 O O . GLY A 1 275 ? -0.369 34.064 -2.987 1.00 58.69 275 GLY A O 1
ATOM 2039 N N . ILE A 1 276 ? 1.691 34.704 -2.347 1.00 60.97 276 ILE A N 1
ATOM 2040 C CA . ILE A 1 276 ? 2.108 33.435 -1.726 1.00 60.97 276 ILE A CA 1
ATOM 2041 C C . ILE A 1 276 ? 1.334 33.090 -0.436 1.00 60.97 276 ILE A C 1
ATOM 2043 O O . ILE A 1 276 ? 1.315 31.935 -0.009 1.00 60.97 276 ILE A O 1
ATOM 2047 N N . VAL A 1 277 ? 0.645 34.070 0.165 1.00 66.56 277 VAL A N 1
ATOM 2048 C CA . VAL A 1 277 ? -0.163 33.906 1.391 1.00 66.56 277 VAL A CA 1
ATOM 2049 C C . VAL A 1 277 ? -1.269 32.866 1.182 1.00 66.56 277 VAL A C 1
ATOM 2051 O O . VAL A 1 277 ? -1.527 32.038 2.055 1.00 66.56 277 VAL A O 1
ATOM 2054 N N . SER A 1 278 ? -1.868 32.862 -0.013 1.00 66.31 278 SER A N 1
ATOM 2055 C CA . SER A 1 278 ? -2.882 31.892 -0.444 1.00 66.31 278 SER A CA 1
ATOM 2056 C C . SER A 1 278 ? -2.408 30.436 -0.310 1.00 66.31 278 SER A C 1
ATOM 2058 O O . SER A 1 278 ? -3.079 29.607 0.309 1.00 66.31 278 SER A O 1
ATOM 2060 N N . ALA A 1 279 ? -1.216 30.139 -0.829 1.00 67.44 279 ALA A N 1
ATOM 2061 C CA . ALA A 1 279 ? -0.604 28.821 -0.765 1.00 67.44 279 ALA A CA 1
ATOM 2062 C C . ALA A 1 279 ? -0.210 28.448 0.666 1.00 67.44 279 ALA A C 1
ATOM 2064 O O . ALA A 1 279 ? -0.529 27.349 1.118 1.00 67.44 279 ALA A O 1
ATOM 2065 N N . TYR A 1 280 ? 0.408 29.371 1.410 1.00 72.31 280 TYR A N 1
ATOM 2066 C CA . TYR A 1 280 ? 0.754 29.136 2.811 1.00 72.31 280 TYR A CA 1
ATOM 2067 C C . TYR A 1 280 ? -0.464 28.749 3.658 1.00 72.31 280 TYR A C 1
ATOM 2069 O O . TYR A 1 280 ? -0.370 27.814 4.447 1.00 72.31 280 TYR A O 1
ATOM 2077 N N . LEU 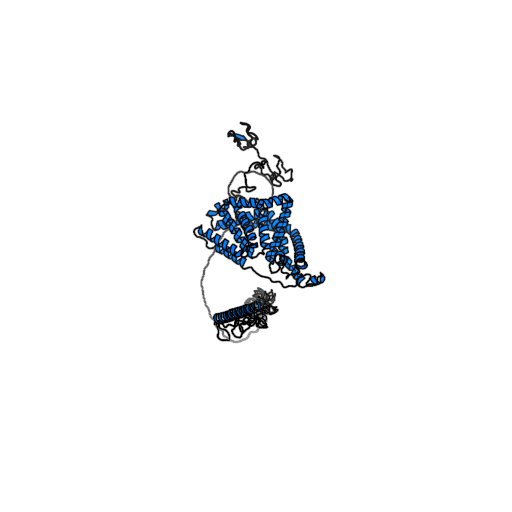A 1 281 ? -1.629 29.369 3.455 1.00 75.56 281 LEU A N 1
ATOM 2078 C CA . LEU A 1 281 ? -2.848 29.005 4.186 1.00 75.56 281 LEU A CA 1
ATOM 2079 C C . LEU A 1 281 ? -3.339 27.587 3.887 1.00 75.56 281 LEU A C 1
ATOM 2081 O O . LEU A 1 281 ? -3.747 26.890 4.817 1.00 75.56 281 LEU A O 1
ATOM 2085 N N . SER A 1 282 ? -3.227 27.126 2.638 1.00 76.62 282 SER A N 1
ATOM 2086 C CA . SER A 1 282 ? -3.490 25.721 2.304 1.00 76.62 282 SER A CA 1
ATOM 2087 C C . SER A 1 282 ? -2.524 24.783 3.033 1.00 76.62 282 SER A C 1
ATOM 2089 O O . SER A 1 282 ? -2.955 23.745 3.522 1.00 76.62 282 SER A O 1
ATOM 2091 N N . ILE A 1 283 ? -1.243 25.147 3.159 1.00 78.81 283 ILE A N 1
ATOM 2092 C CA . ILE A 1 283 ? -0.243 24.343 3.882 1.00 78.81 283 ILE A CA 1
ATOM 2093 C C . ILE A 1 283 ? -0.560 24.310 5.402 1.00 78.81 283 ILE A C 1
ATOM 2095 O O . ILE A 1 283 ? -0.404 23.258 6.023 1.00 78.81 283 ILE A O 1
ATOM 2099 N N . VAL A 1 284 ? -1.076 25.397 6.012 1.00 81.56 284 VAL A N 1
ATOM 2100 C CA . VAL A 1 284 ? -1.446 25.406 7.453 1.00 81.56 284 VAL A CA 1
ATOM 2101 C C . VAL A 1 284 ? -2.676 24.527 7.658 1.00 81.56 284 VAL A C 1
ATOM 2103 O O . VAL A 1 284 ? -2.726 23.731 8.596 1.00 81.56 284 VAL A O 1
ATOM 2106 N N . GLY A 1 285 ? -3.644 24.637 6.744 1.00 83.75 285 GLY A N 1
ATOM 2107 C CA . GLY A 1 285 ? -4.804 23.759 6.693 1.00 83.75 285 GLY A CA 1
ATOM 2108 C C . GLY A 1 285 ? -4.397 22.290 6.633 1.00 83.75 285 GLY A C 1
ATOM 2109 O O . GLY A 1 285 ? -4.876 21.496 7.438 1.00 83.75 285 GLY A O 1
ATOM 2110 N N . SER A 1 286 ? -3.451 21.933 5.760 1.00 86.94 286 SER A N 1
ATOM 2111 C CA . SER A 1 286 ? -2.948 20.560 5.660 1.00 86.94 286 SER A CA 1
ATOM 2112 C C . SER A 1 286 ? -2.289 20.071 6.953 1.00 86.94 286 SER A C 1
ATOM 2114 O O . SER A 1 286 ? -2.574 18.959 7.394 1.00 86.94 286 SER A O 1
ATOM 2116 N N . ALA A 1 287 ? -1.463 20.894 7.610 1.00 85.81 287 ALA A N 1
ATOM 2117 C CA . ALA A 1 287 ? -0.870 20.535 8.903 1.00 85.81 287 ALA A CA 1
ATOM 2118 C C . ALA A 1 287 ? -1.940 20.259 9.974 1.00 85.81 287 ALA A C 1
ATOM 2120 O O . ALA A 1 287 ? -1.845 19.269 10.702 1.00 85.81 287 ALA A O 1
ATOM 2121 N N . LEU A 1 288 ? -2.985 21.093 10.039 1.00 85.75 288 LEU A N 1
ATOM 2122 C CA . LEU A 1 288 ? -4.112 20.878 10.947 1.00 85.75 288 LEU A CA 1
ATOM 2123 C C . LEU A 1 288 ? -4.928 19.632 10.565 1.00 85.75 288 LEU A C 1
ATOM 2125 O O . LEU A 1 288 ? -5.327 18.887 11.452 1.00 85.75 288 LEU A O 1
ATOM 2129 N N . GLY A 1 289 ? -5.154 19.373 9.275 1.00 85.25 289 GLY A N 1
ATOM 2130 C CA . GLY A 1 289 ? -5.874 18.187 8.804 1.00 85.25 289 GLY A CA 1
ATOM 2131 C C . GLY A 1 289 ? -5.175 16.883 9.190 1.00 85.25 289 GLY A C 1
ATOM 2132 O O . GLY A 1 289 ? -5.820 15.989 9.733 1.00 85.25 289 GLY A O 1
ATOM 2133 N N . PHE A 1 290 ? -3.851 16.801 9.022 1.00 87.00 290 PHE A N 1
ATOM 2134 C CA . PHE A 1 290 ? -3.064 15.650 9.483 1.00 87.00 290 PHE A CA 1
ATOM 2135 C C . PHE A 1 290 ? -3.050 15.519 11.017 1.00 87.00 290 PHE A C 1
ATOM 2137 O O . PHE A 1 290 ? -3.203 14.415 11.538 1.00 87.00 290 PHE A O 1
ATOM 2144 N N . ALA A 1 291 ? -2.948 16.630 11.757 1.00 85.12 291 ALA A N 1
ATOM 2145 C CA . ALA A 1 291 ? -3.012 16.610 13.222 1.00 85.12 291 ALA A CA 1
ATOM 2146 C C . ALA A 1 291 ? -4.394 16.175 13.753 1.00 85.12 291 ALA A C 1
ATOM 2148 O O . ALA A 1 291 ? -4.474 15.461 14.750 1.00 85.12 291 ALA A O 1
ATOM 2149 N N . LEU A 1 292 ? -5.479 16.572 13.080 1.00 83.88 292 LEU A N 1
ATOM 2150 C CA . LEU A 1 292 ? -6.841 16.131 13.390 1.00 83.88 292 LEU A CA 1
ATOM 2151 C C . LEU A 1 292 ? -7.069 14.663 13.011 1.00 83.88 292 LEU A C 1
ATOM 2153 O O . LEU A 1 292 ? -7.765 13.960 13.740 1.00 83.88 292 LEU A O 1
ATOM 2157 N N . ALA A 1 293 ? -6.477 14.176 11.916 1.00 83.12 293 ALA A N 1
ATOM 2158 C CA . ALA A 1 293 ? -6.601 12.779 11.500 1.00 83.12 293 ALA A CA 1
ATOM 2159 C C . ALA A 1 293 ? -6.102 11.797 12.571 1.00 83.12 293 ALA A C 1
ATOM 2161 O O . ALA A 1 293 ? -6.773 10.810 12.841 1.00 83.12 293 ALA A O 1
ATOM 2162 N N . ALA A 1 294 ? -4.990 12.115 13.242 1.00 80.25 294 ALA A N 1
ATOM 2163 C CA . ALA A 1 294 ? -4.430 11.306 14.331 1.00 80.25 294 ALA A CA 1
ATOM 2164 C C . ALA A 1 294 ? -5.261 11.318 15.639 1.00 80.25 294 ALA A C 1
ATOM 2166 O O . ALA A 1 294 ? -4.848 10.732 16.638 1.00 80.25 294 ALA A O 1
ATOM 2167 N N . ILE A 1 295 ? -6.404 12.017 15.661 1.00 79.56 295 ILE A N 1
ATOM 2168 C CA . ILE A 1 295 ? -7.307 12.151 16.820 1.00 79.56 295 ILE A CA 1
ATOM 2169 C C . ILE A 1 295 ? -8.754 11.755 16.455 1.00 79.56 295 ILE A C 1
ATOM 2171 O O . ILE A 1 295 ? -9.513 11.314 17.317 1.00 79.56 295 ILE A O 1
ATOM 2175 N N . LEU A 1 296 ? -9.161 11.907 15.188 1.00 77.38 296 LEU A N 1
ATOM 2176 C CA . LEU A 1 296 ? -10.531 11.683 14.719 1.00 77.38 296 LEU A CA 1
ATOM 2177 C C . LEU A 1 296 ? -10.666 10.332 13.984 1.00 77.38 296 LEU A C 1
ATOM 2179 O O . LEU A 1 296 ? -10.217 10.226 12.841 1.00 77.38 296 LEU A O 1
ATOM 2183 N N . PRO A 1 297 ? -11.387 9.333 14.538 1.00 63.22 297 PRO A N 1
ATOM 2184 C CA . PRO A 1 297 ? -11.456 7.967 13.988 1.00 63.22 297 PRO A CA 1
ATOM 2185 C C . PRO A 1 297 ? -12.205 7.836 12.645 1.00 63.22 297 PRO A C 1
ATOM 2187 O O . PRO A 1 297 ? -12.365 6.736 12.125 1.00 63.22 297 PRO A O 1
ATOM 2190 N N . VAL A 1 298 ? -12.685 8.947 12.079 1.00 65.25 298 VAL A N 1
ATOM 2191 C CA . VAL A 1 298 ? -13.408 9.025 10.796 1.00 65.25 298 VAL A CA 1
ATOM 2192 C C . VAL A 1 298 ? -12.847 10.130 9.884 1.00 65.25 298 VAL A C 1
ATOM 2194 O O . VAL A 1 298 ? -13.572 10.690 9.060 1.00 65.25 298 VAL A O 1
ATOM 2197 N N . GLY A 1 299 ? -11.555 10.456 10.030 1.00 68.06 299 GLY A N 1
ATOM 2198 C CA . GLY A 1 299 ? -10.855 11.521 9.294 1.00 68.06 299 GLY A CA 1
ATOM 2199 C C . GLY A 1 299 ? -11.197 11.616 7.796 1.00 68.06 299 GLY A C 1
ATOM 2200 O O . GLY A 1 299 ? -11.700 12.665 7.389 1.00 68.06 299 GLY A O 1
ATOM 2201 N N . PRO A 1 300 ? -11.053 10.540 6.994 1.00 71.75 300 PRO A N 1
ATOM 2202 C CA . PRO A 1 300 ? -11.355 10.563 5.557 1.00 71.75 300 PRO A CA 1
ATOM 2203 C C . PRO A 1 300 ? -12.804 10.910 5.208 1.00 71.75 300 PRO A C 1
ATOM 2205 O O . PRO A 1 300 ? -13.042 11.639 4.246 1.00 71.75 300 PRO A O 1
ATOM 2208 N N . LEU A 1 301 ? -13.777 10.465 6.011 1.00 68.38 301 LEU A N 1
ATOM 2209 C CA . LEU A 1 301 ? -15.189 10.816 5.815 1.00 68.38 301 LEU A CA 1
ATOM 2210 C C . LEU A 1 301 ? -15.446 12.294 6.134 1.00 68.38 301 LEU A C 1
ATOM 2212 O O . LEU A 1 301 ? -16.178 12.960 5.403 1.00 68.38 301 LEU A O 1
ATOM 2216 N N . ILE A 1 302 ? -14.807 12.833 7.180 1.00 74.44 302 ILE A N 1
ATOM 2217 C CA . ILE A 1 302 ? -14.874 14.266 7.502 1.00 74.44 302 ILE A CA 1
ATOM 2218 C C . ILE A 1 302 ? -14.212 15.091 6.390 1.00 74.44 302 ILE A C 1
ATOM 2220 O O . ILE A 1 302 ? -14.801 16.072 5.942 1.00 74.44 302 ILE A O 1
ATOM 2224 N N . GLY A 1 303 ? -13.035 14.685 5.904 1.00 68.94 303 GLY A N 1
ATOM 2225 C CA . GLY A 1 303 ? -12.333 15.351 4.803 1.00 68.94 303 GLY A CA 1
ATOM 2226 C C . GLY A 1 303 ? -13.154 15.376 3.513 1.00 68.94 303 GLY A C 1
ATOM 2227 O O . GLY A 1 303 ? -13.324 16.437 2.910 1.00 68.94 303 GLY A O 1
ATOM 2228 N N . PHE A 1 304 ? -13.750 14.239 3.144 1.00 71.06 304 PHE A N 1
ATOM 2229 C CA . PHE A 1 304 ? -14.657 14.118 2.002 1.00 71.06 304 PHE A CA 1
ATOM 2230 C C . PHE A 1 304 ? -15.880 15.038 2.133 1.00 71.06 304 PHE A C 1
ATOM 2232 O O . PHE A 1 304 ? -16.142 15.844 1.240 1.00 71.06 304 PHE A O 1
ATOM 2239 N N . LEU A 1 305 ? -16.600 14.979 3.261 1.00 73.88 305 LEU A N 1
ATOM 2240 C CA . LEU A 1 305 ? -17.762 15.839 3.516 1.00 73.88 305 LEU A CA 1
ATOM 2241 C C . LEU A 1 305 ? -17.391 17.329 3.493 1.00 73.88 305 LEU A C 1
ATOM 2243 O O . LEU A 1 305 ? -18.144 18.142 2.959 1.00 73.88 305 LEU A O 1
ATOM 2247 N N . LEU A 1 306 ? -16.219 17.688 4.020 1.00 75.56 306 LEU A N 1
ATOM 2248 C CA . LEU A 1 306 ? -15.710 19.056 4.025 1.00 75.56 306 LEU A CA 1
ATOM 2249 C C . LEU A 1 306 ? -15.417 19.545 2.596 1.00 75.56 306 LEU A C 1
ATOM 2251 O O . LEU A 1 306 ? -15.872 20.631 2.232 1.00 75.56 306 LEU A O 1
ATOM 2255 N N . LEU A 1 307 ? -14.751 18.745 1.752 1.00 69.94 307 LEU A N 1
ATOM 2256 C CA . LEU A 1 307 ? -14.532 19.103 0.343 1.00 69.94 307 LEU A CA 1
ATOM 2257 C C . LEU A 1 307 ? -15.843 19.174 -0.459 1.00 69.94 307 LEU A C 1
ATOM 2259 O O . LEU A 1 307 ? -16.005 20.093 -1.262 1.00 69.94 307 LEU A O 1
ATOM 2263 N N . VAL A 1 308 ? -16.810 18.282 -0.210 1.00 68.81 308 VAL A N 1
ATOM 2264 C CA . VAL A 1 308 ? -18.155 18.353 -0.816 1.00 68.81 308 VAL A CA 1
ATOM 2265 C C . VAL A 1 308 ? -18.874 19.644 -0.409 1.00 68.81 308 VAL A C 1
ATOM 2267 O O . VAL A 1 308 ? -19.437 20.332 -1.261 1.00 68.81 308 VAL A O 1
ATOM 2270 N N . VAL A 1 309 ? -18.809 20.035 0.866 1.00 72.31 309 VAL A N 1
ATOM 2271 C CA . VAL A 1 309 ? -19.385 21.299 1.350 1.00 72.31 309 VAL A CA 1
ATOM 2272 C C . VAL A 1 309 ? -18.695 22.513 0.714 1.00 72.31 309 VAL A C 1
ATOM 2274 O O . VAL A 1 309 ? -19.387 23.443 0.299 1.00 72.31 309 VAL A O 1
ATOM 2277 N N . LEU A 1 310 ? -17.366 22.510 0.552 1.00 66.88 310 LEU A N 1
ATOM 2278 C CA . LEU A 1 310 ? -16.648 23.575 -0.166 1.00 66.88 310 LEU A CA 1
ATOM 2279 C C . LEU A 1 310 ? -17.017 23.634 -1.659 1.00 66.88 310 LEU A C 1
ATOM 2281 O O . LEU A 1 310 ? -17.176 24.730 -2.203 1.00 66.88 310 LEU A O 1
ATOM 2285 N N . ALA A 1 311 ? -17.212 22.488 -2.315 1.00 63.66 311 ALA A N 1
ATOM 2286 C CA . ALA A 1 311 ? -17.696 22.423 -3.695 1.00 63.66 311 ALA A CA 1
ATOM 2287 C C . ALA A 1 311 ? -19.112 23.015 -3.824 1.00 63.66 311 ALA A C 1
ATOM 2289 O O . ALA A 1 311 ? -19.367 23.815 -4.720 1.00 63.66 311 ALA A O 1
ATOM 2290 N N . VAL A 1 312 ? -20.018 22.720 -2.884 1.00 63.81 312 VAL A N 1
ATOM 2291 C CA . VAL A 1 312 ? -21.366 23.318 -2.847 1.00 63.81 312 VAL A CA 1
ATOM 2292 C C . VAL A 1 312 ? -21.316 24.822 -2.541 1.00 63.81 312 VAL A C 1
ATOM 2294 O O . VAL A 1 312 ? -22.040 25.596 -3.170 1.00 63.81 312 VAL A O 1
ATOM 2297 N N . MET A 1 313 ? -20.448 25.278 -1.629 1.00 61.31 313 MET A N 1
ATOM 2298 C CA . MET A 1 313 ? -20.281 26.712 -1.351 1.00 61.31 313 MET A CA 1
ATOM 2299 C C . MET A 1 313 ? -19.715 27.482 -2.550 1.00 61.31 313 MET A C 1
ATOM 2301 O O . MET A 1 313 ? -20.146 28.604 -2.805 1.00 61.31 313 MET A O 1
ATOM 2305 N N . THR A 1 314 ? -18.764 26.915 -3.291 1.00 58.16 314 THR A N 1
ATOM 2306 C CA . THR A 1 314 ? -18.193 27.568 -4.482 1.00 58.16 314 THR A CA 1
ATOM 2307 C C . THR A 1 314 ? -19.167 27.549 -5.661 1.00 58.16 314 THR A C 1
ATOM 2309 O O . THR A 1 314 ? -19.348 28.585 -6.302 1.00 58.16 314 THR A O 1
ATOM 2312 N N . TYR A 1 315 ? -19.879 26.437 -5.875 1.00 57.19 315 TYR A N 1
ATOM 2313 C CA . TYR A 1 315 ? -20.953 26.316 -6.868 1.00 57.19 315 TYR A CA 1
ATOM 2314 C C . TYR A 1 315 ? -22.082 27.333 -6.636 1.00 57.19 315 TYR A C 1
ATOM 2316 O O . TYR A 1 315 ? -22.446 28.072 -7.544 1.00 57.19 315 TYR A O 1
ATOM 2324 N N . ASN A 1 316 ? -22.589 27.460 -5.405 1.00 55.34 316 ASN A N 1
ATOM 2325 C CA . ASN A 1 316 ? -23.705 28.367 -5.101 1.00 55.34 316 ASN A CA 1
ATOM 2326 C C . ASN A 1 316 ? -23.362 29.869 -5.211 1.00 55.34 316 ASN A C 1
ATOM 2328 O O . ASN A 1 316 ? -24.275 30.694 -5.208 1.00 55.34 316 ASN A O 1
ATOM 2332 N N . ASN A 1 317 ? -22.079 30.241 -5.306 1.00 57.06 317 ASN A N 1
ATOM 2333 C CA . ASN A 1 317 ? -21.641 31.637 -5.429 1.00 57.06 317 ASN A CA 1
ATOM 2334 C C . ASN A 1 317 ? -21.363 32.089 -6.880 1.00 57.06 317 ASN A C 1
ATOM 2336 O O . ASN A 1 317 ? -21.124 33.277 -7.091 1.00 57.06 317 ASN A O 1
ATOM 2340 N N . ASN A 1 318 ? -21.425 31.203 -7.884 1.00 48.94 318 ASN A N 1
ATOM 2341 C CA . ASN A 1 318 ? -21.264 31.556 -9.304 1.00 48.94 318 ASN A CA 1
ATOM 2342 C C . ASN A 1 318 ? -22.346 30.900 -10.177 1.00 48.94 318 ASN A C 1
ATOM 2344 O O . ASN A 1 318 ? -22.718 29.750 -9.974 1.00 48.94 318 ASN A O 1
ATOM 2348 N N . LYS A 1 319 ? -22.851 31.620 -11.189 1.00 41.34 319 LYS A N 1
ATOM 2349 C CA . LYS A 1 319 ? -23.812 31.045 -12.150 1.00 41.34 319 LYS A CA 1
ATOM 2350 C C . LYS A 1 319 ? -23.124 30.061 -13.115 1.00 41.34 319 LYS A C 1
ATOM 2352 O O . LYS A 1 319 ? -21.932 30.214 -13.377 1.00 41.34 319 LYS A O 1
ATOM 2357 N N . PRO A 1 320 ? -23.843 29.032 -13.603 1.00 39.62 320 PRO A N 1
ATOM 2358 C CA . PRO A 1 320 ? -23.222 27.734 -13.849 1.00 39.62 320 PRO A CA 1
ATOM 2359 C C . PRO A 1 320 ? -22.471 27.613 -15.179 1.00 39.62 320 PRO A C 1
ATOM 2361 O O . PRO A 1 320 ? -23.019 27.840 -16.257 1.00 39.62 320 PRO A O 1
ATOM 2364 N N . GLY A 1 321 ? -21.246 27.110 -15.063 1.00 39.88 321 GLY A N 1
ATOM 2365 C CA . GLY A 1 321 ? -20.484 26.381 -16.072 1.00 39.88 321 GLY A CA 1
ATOM 2366 C C . GLY A 1 321 ? -19.662 25.294 -15.360 1.00 39.88 321 GLY A C 1
ATOM 2367 O O . GLY A 1 321 ? -19.511 25.356 -14.144 1.00 39.88 321 GLY A O 1
ATOM 2368 N N . THR A 1 322 ? -19.179 24.293 -16.103 1.00 41.91 322 THR A N 1
ATOM 2369 C CA . THR A 1 322 ? -18.257 23.227 -15.637 1.00 41.91 322 THR A CA 1
ATOM 2370 C C . THR A 1 322 ? -18.674 22.419 -14.390 1.00 41.91 322 THR A C 1
ATOM 2372 O O . THR A 1 322 ? -18.040 22.461 -13.338 1.00 41.91 322 THR A O 1
ATOM 2375 N N . GLY A 1 323 ? -19.634 21.500 -14.552 1.00 45.75 323 GLY A N 1
ATOM 2376 C CA . GLY A 1 3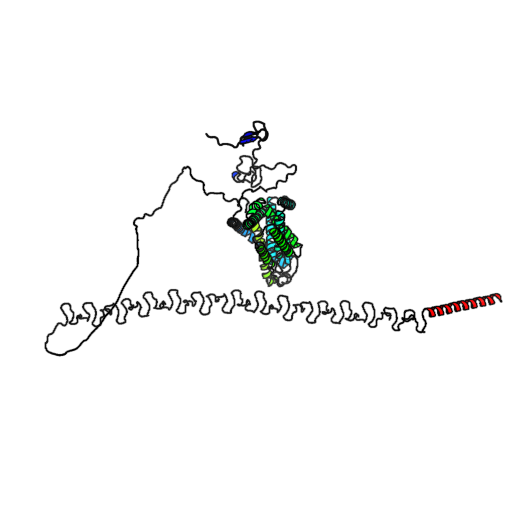23 ? -19.908 20.413 -13.588 1.00 45.75 323 GLY A CA 1
ATOM 2377 C C . GLY A 1 323 ? -18.825 19.314 -13.514 1.00 45.75 323 GLY A C 1
ATOM 2378 O O . GLY A 1 323 ? -19.152 18.154 -13.295 1.00 45.75 323 GLY A O 1
ATOM 2379 N N . GLN A 1 324 ? -17.555 19.653 -13.763 1.00 47.84 324 GLN A N 1
ATOM 2380 C CA . GLN A 1 324 ? -16.430 18.713 -13.917 1.00 47.84 324 GLN A CA 1
ATOM 2381 C C . GLN A 1 324 ? -15.324 18.900 -12.863 1.00 47.84 324 GLN A C 1
ATOM 2383 O O . GLN A 1 324 ? -14.563 17.971 -12.599 1.00 47.84 324 GLN A O 1
ATOM 2388 N N . THR A 1 325 ? -15.247 20.069 -12.220 1.00 45.03 325 THR A N 1
ATOM 2389 C CA . THR A 1 325 ? -14.258 20.357 -11.164 1.00 45.03 325 THR A CA 1
ATOM 2390 C C . THR A 1 325 ? -14.495 19.513 -9.910 1.00 45.03 325 THR A C 1
ATOM 2392 O O . THR A 1 325 ? -13.545 19.007 -9.317 1.00 45.03 325 THR A O 1
ATOM 2395 N N . SER A 1 326 ? -15.760 19.283 -9.547 1.00 48.69 326 SER A N 1
ATOM 2396 C CA . SER A 1 326 ? -16.151 18.339 -8.497 1.00 48.69 326 SER A CA 1
ATOM 2397 C C . SER A 1 326 ? -15.806 16.894 -8.866 1.00 48.69 326 SER A C 1
ATOM 2399 O O . SER A 1 326 ? -15.267 16.176 -8.030 1.00 48.69 326 SER A O 1
ATOM 2401 N N . ALA A 1 327 ? -16.054 16.475 -10.111 1.00 43.00 327 ALA A N 1
ATOM 2402 C CA . ALA A 1 327 ? -15.794 15.108 -10.564 1.00 43.00 327 ALA A CA 1
ATOM 2403 C C . ALA A 1 327 ? -14.309 14.722 -10.448 1.00 43.00 327 ALA A C 1
ATOM 2405 O O . ALA A 1 327 ? -14.004 13.668 -9.899 1.00 43.00 327 ALA A O 1
ATOM 2406 N N . LEU A 1 328 ? -13.381 15.584 -10.879 1.00 43.19 328 LEU A N 1
ATOM 2407 C CA . LEU A 1 328 ? -11.940 15.312 -10.763 1.00 43.19 328 LEU A CA 1
ATOM 2408 C C . LEU A 1 328 ? -11.466 15.198 -9.305 1.00 43.19 328 LEU A C 1
ATOM 2410 O O . LEU A 1 328 ? -10.710 14.285 -8.982 1.00 43.19 328 LEU A O 1
ATOM 2414 N N . ILE A 1 329 ? -11.947 16.069 -8.412 1.00 50.28 329 ILE A N 1
ATOM 2415 C CA . ILE A 1 329 ? -11.619 16.001 -6.977 1.00 50.28 329 ILE A CA 1
ATOM 2416 C C . ILE A 1 329 ? -12.185 14.715 -6.352 1.00 50.28 329 ILE A C 1
ATOM 2418 O O . ILE A 1 329 ? -11.495 14.055 -5.578 1.00 50.28 329 ILE A O 1
ATOM 2422 N N . LEU A 1 330 ? -13.410 14.325 -6.720 1.00 49.62 330 LEU A N 1
ATOM 2423 C CA . LEU A 1 330 ? -14.049 13.094 -6.244 1.00 49.62 330 LEU A CA 1
ATOM 2424 C C . LEU A 1 330 ? -13.357 11.827 -6.772 1.00 49.62 330 LEU A C 1
ATOM 2426 O O . LEU A 1 330 ? -13.212 10.875 -6.013 1.00 49.62 330 LEU A O 1
ATOM 2430 N N . ILE A 1 331 ? -12.885 11.815 -8.024 1.00 47.47 331 ILE A N 1
ATOM 2431 C CA . ILE A 1 331 ? -12.153 10.680 -8.615 1.00 47.47 331 ILE A CA 1
ATOM 2432 C C . ILE A 1 331 ? -10.780 10.508 -7.952 1.00 47.47 331 ILE A C 1
ATOM 2434 O O . ILE A 1 331 ? -10.422 9.390 -7.586 1.00 47.47 331 ILE A O 1
ATOM 2438 N N . VAL A 1 332 ? -10.034 11.596 -7.724 1.00 49.88 332 VAL A N 1
ATOM 2439 C CA . VAL A 1 332 ? -8.742 11.533 -7.012 1.00 49.88 332 VAL A CA 1
ATOM 2440 C C . VAL A 1 332 ? -8.937 11.107 -5.551 1.00 49.88 332 VAL A C 1
ATOM 2442 O O . VAL A 1 332 ? -8.185 10.268 -5.057 1.00 49.88 332 VAL A O 1
ATOM 2445 N N . ALA A 1 333 ? -9.973 11.610 -4.870 1.00 49.53 333 ALA A N 1
ATOM 2446 C CA . ALA A 1 333 ? -10.308 11.168 -3.517 1.00 49.53 333 ALA A CA 1
ATOM 2447 C C . ALA A 1 333 ? -10.709 9.680 -3.473 1.00 49.53 333 ALA A C 1
ATOM 2449 O O . ALA A 1 333 ? -10.235 8.952 -2.603 1.00 49.53 333 ALA A O 1
ATOM 2450 N N . ALA A 1 334 ? -11.525 9.208 -4.421 1.00 43.75 334 ALA A N 1
ATOM 2451 C CA . ALA A 1 334 ? -11.929 7.805 -4.510 1.00 43.75 334 ALA A CA 1
ATOM 2452 C C . ALA A 1 334 ? -10.735 6.874 -4.784 1.00 43.75 334 ALA A C 1
ATOM 2454 O O . ALA A 1 334 ? -10.596 5.857 -4.111 1.00 43.75 334 ALA A O 1
ATOM 2455 N N . GLY A 1 335 ? -9.839 7.244 -5.707 1.00 46.31 335 GLY A N 1
ATOM 2456 C CA . GLY A 1 335 ? -8.634 6.466 -6.010 1.00 46.31 335 GLY A CA 1
ATOM 2457 C C . GLY A 1 335 ? -7.703 6.294 -4.805 1.00 46.31 335 GLY A C 1
ATOM 2458 O O . GLY A 1 335 ? -7.162 5.212 -4.603 1.00 46.31 335 GLY A O 1
ATOM 2459 N N . ILE A 1 336 ? -7.569 7.322 -3.959 1.00 49.69 336 ILE A N 1
ATOM 2460 C CA . ILE A 1 336 ? -6.780 7.244 -2.716 1.00 49.69 336 ILE A CA 1
ATOM 2461 C C . ILE A 1 336 ? -7.497 6.393 -1.651 1.00 49.69 336 ILE A C 1
ATOM 2463 O O . ILE A 1 336 ? -6.850 5.615 -0.958 1.00 49.69 336 ILE A O 1
ATOM 2467 N N . VAL A 1 337 ? -8.826 6.490 -1.539 1.00 45.19 337 VAL A N 1
ATOM 2468 C CA . VAL A 1 337 ? -9.628 5.710 -0.573 1.00 45.19 337 VAL A CA 1
ATOM 2469 C C . VAL A 1 337 ? -9.670 4.208 -0.902 1.00 45.19 337 VAL A C 1
ATOM 2471 O O . VAL A 1 337 ? -9.813 3.395 0.010 1.00 45.19 337 VAL A O 1
ATOM 2474 N N . LEU A 1 338 ? -9.525 3.824 -2.174 1.00 41.28 338 LEU A N 1
ATOM 2475 C CA . LEU A 1 338 ? -9.561 2.423 -2.618 1.00 41.28 338 LEU A CA 1
ATOM 2476 C C . LEU A 1 338 ? -8.234 1.661 -2.426 1.00 41.28 338 LEU A C 1
ATOM 2478 O O . LEU A 1 338 ? -8.235 0.431 -2.429 1.00 41.28 338 LEU A O 1
ATOM 2482 N N . LEU A 1 339 ? -7.105 2.348 -2.221 1.00 45.94 339 LEU A N 1
ATOM 2483 C CA . LEU A 1 339 ? -5.792 1.710 -2.058 1.00 45.94 339 LEU A CA 1
ATOM 2484 C C . LEU A 1 339 ? -5.549 1.253 -0.610 1.00 45.94 339 LEU A C 1
ATOM 2486 O O . LEU A 1 339 ? -4.799 1.875 0.142 1.00 45.94 339 LEU A O 1
ATOM 2490 N N . ARG A 1 340 ? -6.171 0.130 -0.225 1.00 43.19 340 ARG A N 1
ATOM 2491 C CA . ARG A 1 340 ? -6.027 -0.475 1.113 1.00 43.19 340 ARG A CA 1
ATOM 2492 C C . ARG A 1 340 ? -5.614 -1.952 1.089 1.00 43.19 340 ARG A C 1
ATOM 2494 O O . ARG A 1 340 ? -6.259 -2.795 1.709 1.00 43.19 340 ARG A O 1
ATOM 2501 N N . ALA A 1 341 ? -4.512 -2.256 0.407 1.00 37.66 341 ALA A N 1
ATOM 2502 C CA . ALA A 1 341 ? -3.886 -3.575 0.468 1.00 37.66 341 ALA A CA 1
ATOM 2503 C C . ALA A 1 341 ? -3.352 -3.861 1.888 1.00 37.66 341 ALA A C 1
ATOM 2505 O O . ALA A 1 341 ? -2.436 -3.189 2.363 1.00 37.66 341 ALA A O 1
ATOM 2506 N N . LYS A 1 342 ? -3.920 -4.862 2.570 1.00 42.00 342 LYS A N 1
ATOM 2507 C CA . LYS A 1 342 ? -3.394 -5.393 3.836 1.00 42.00 342 LYS A CA 1
ATOM 2508 C C . LYS A 1 342 ? -2.483 -6.587 3.552 1.00 42.00 342 LYS A C 1
ATOM 2510 O O . LYS A 1 342 ? -2.957 -7.714 3.488 1.00 42.00 342 LYS A O 1
ATOM 2515 N N . GLY A 1 343 ? -1.180 -6.348 3.442 1.00 41.53 343 GLY A N 1
ATOM 2516 C CA . GLY A 1 343 ? -0.201 -7.432 3.520 1.00 41.53 343 GLY A CA 1
ATOM 2517 C C . GLY A 1 343 ? -0.095 -7.948 4.956 1.00 41.53 343 GLY A C 1
ATOM 2518 O O . GLY A 1 343 ? 0.519 -7.288 5.799 1.00 41.53 343 GLY A O 1
ATOM 2519 N N . VAL A 1 344 ? -0.689 -9.104 5.247 1.00 41.59 344 VAL A N 1
ATOM 2520 C CA . VAL A 1 344 ? -0.353 -9.878 6.450 1.00 41.59 344 VAL A CA 1
ATOM 2521 C C . VAL A 1 344 ? 0.923 -10.657 6.135 1.00 41.59 344 VAL A C 1
ATOM 2523 O O . VAL A 1 344 ? 1.004 -11.315 5.105 1.00 41.59 344 VAL A O 1
ATOM 2526 N N . LEU A 1 345 ? 1.937 -10.536 6.990 1.00 50.56 345 LEU A N 1
ATOM 2527 C CA . LEU A 1 345 ? 3.168 -11.321 6.899 1.00 50.56 345 LEU A CA 1
ATOM 2528 C C . LEU A 1 345 ? 3.149 -12.362 8.017 1.00 50.56 345 LEU A C 1
ATOM 2530 O O . LEU A 1 345 ? 2.796 -12.024 9.148 1.00 50.56 345 LEU A O 1
ATOM 2534 N N . ALA A 1 346 ? 3.503 -13.600 7.675 1.00 46.50 346 ALA A N 1
ATOM 2535 C CA . ALA A 1 346 ? 3.597 -14.713 8.613 1.00 46.50 346 ALA A CA 1
ATOM 2536 C C . ALA A 1 346 ? 4.764 -14.539 9.609 1.00 46.50 346 ALA A C 1
ATOM 2538 O O . ALA A 1 346 ? 5.629 -13.676 9.443 1.00 46.50 346 ALA A O 1
ATOM 2539 N N . ASP A 1 347 ? 4.754 -15.352 10.663 1.00 59.28 347 ASP A N 1
ATOM 2540 C CA . ASP A 1 347 ? 5.520 -15.116 11.889 1.00 59.28 347 ASP A CA 1
ATOM 2541 C C . ASP A 1 347 ? 6.794 -15.985 11.949 1.00 59.28 347 ASP A C 1
ATOM 2543 O O . ASP A 1 347 ? 6.780 -17.097 12.473 1.00 59.28 347 ASP A O 1
ATOM 2547 N N . ASP A 1 348 ? 7.887 -15.511 11.332 1.00 60.31 348 ASP A N 1
ATOM 2548 C CA . ASP A 1 348 ? 9.135 -16.284 11.151 1.00 60.31 348 ASP A CA 1
ATOM 2549 C C . ASP A 1 348 ? 10.453 -15.510 11.407 1.00 60.31 348 ASP A C 1
ATOM 2551 O O . ASP A 1 348 ? 11.550 -16.021 11.146 1.00 60.31 348 ASP A O 1
ATOM 2555 N N . GLY A 1 349 ? 10.367 -14.255 11.864 1.00 68.62 349 GLY A N 1
ATOM 2556 C CA . GLY A 1 349 ? 11.454 -13.271 11.739 1.00 68.62 349 GLY A CA 1
ATOM 2557 C C . GLY A 1 349 ? 12.227 -12.904 13.012 1.00 68.62 349 GLY A C 1
ATOM 2558 O O . GLY A 1 349 ? 13.237 -12.194 12.910 1.00 68.62 349 GLY A O 1
ATOM 2559 N N . GLY A 1 350 ? 11.762 -13.310 14.196 1.00 79.94 350 GLY A N 1
ATOM 2560 C CA . GLY A 1 350 ? 12.263 -12.837 15.488 1.00 79.94 350 GLY A CA 1
ATOM 2561 C C . GLY A 1 350 ? 13.624 -13.389 15.900 1.00 79.94 350 GLY A C 1
ATOM 2562 O O . GLY A 1 350 ? 14.073 -14.450 15.457 1.00 79.94 350 GLY A O 1
ATOM 2563 N N . TRP A 1 351 ? 14.308 -12.658 16.784 1.00 84.00 351 TRP A N 1
ATOM 2564 C CA . TRP A 1 351 ? 15.608 -13.079 17.302 1.00 84.00 351 TRP A CA 1
ATOM 2565 C C . TRP A 1 351 ? 15.471 -14.270 18.251 1.00 84.00 351 TRP A C 1
ATOM 2567 O O . TRP A 1 351 ? 16.240 -15.230 18.152 1.00 84.00 351 TRP A O 1
ATOM 2577 N N . GLN A 1 352 ? 14.493 -14.227 19.159 1.00 82.00 352 GLN A N 1
ATOM 2578 C CA . GLN A 1 352 ? 14.231 -15.324 20.096 1.00 82.00 352 GLN A CA 1
ATOM 2579 C C . GLN A 1 352 ? 13.638 -16.557 19.396 1.00 82.00 352 GLN A C 1
ATOM 2581 O O . GLN A 1 352 ? 14.077 -17.671 19.680 1.00 82.00 352 GLN A O 1
ATOM 2586 N N . GLU A 1 353 ? 12.722 -16.360 18.441 1.00 72.44 353 GLU A N 1
ATOM 2587 C CA . GLU A 1 353 ? 12.156 -17.420 17.585 1.00 72.44 353 GLU A CA 1
ATOM 2588 C C . GLU A 1 353 ? 13.249 -18.188 16.836 1.00 72.44 353 GLU A C 1
ATOM 2590 O O . GLU A 1 353 ? 13.331 -19.413 16.927 1.00 72.44 353 GLU A O 1
ATOM 2595 N N . ALA A 1 354 ? 14.170 -17.474 16.181 1.00 75.69 354 ALA A N 1
ATOM 2596 C CA . ALA A 1 354 ? 15.294 -18.075 15.471 1.00 75.69 354 ALA A CA 1
ATOM 2597 C C . ALA A 1 354 ? 16.447 -18.523 16.400 1.00 75.69 354 ALA A C 1
ATOM 2599 O O . ALA A 1 354 ? 17.619 -18.515 16.015 1.00 75.69 354 ALA A O 1
ATOM 2600 N N . GLY A 1 355 ? 16.146 -18.914 17.642 1.00 79.06 355 GLY A N 1
ATOM 2601 C CA . GLY A 1 355 ? 17.080 -19.556 18.572 1.00 79.06 355 GLY A CA 1
ATOM 2602 C C . GLY A 1 355 ? 18.095 -18.634 19.258 1.00 79.06 355 GLY A C 1
ATOM 2603 O O . GLY A 1 355 ? 19.024 -19.130 19.896 1.00 79.06 355 GLY A O 1
ATOM 2604 N N . GLY A 1 356 ? 17.958 -17.310 19.145 1.00 80.94 356 GLY A N 1
ATOM 2605 C CA . GLY A 1 356 ? 18.723 -16.337 19.935 1.00 80.94 356 GLY A CA 1
ATOM 2606 C C . GLY A 1 356 ? 20.216 -16.207 19.604 1.00 80.94 356 GLY A C 1
ATOM 2607 O O . GLY A 1 356 ? 20.958 -15.618 20.395 1.00 80.94 356 GLY A O 1
ATOM 2608 N N . THR A 1 357 ? 20.685 -16.740 18.468 1.00 86.12 357 THR A N 1
ATOM 2609 C CA . THR A 1 357 ? 22.085 -16.615 18.019 1.00 86.12 357 THR A CA 1
ATOM 2610 C C . THR A 1 357 ? 22.183 -16.097 16.588 1.00 86.12 357 THR A C 1
ATOM 2612 O O . THR A 1 357 ? 21.313 -16.351 15.761 1.00 86.12 357 THR A O 1
ATOM 2615 N N . LEU A 1 358 ? 23.291 -15.423 16.255 1.00 82.25 358 LEU A N 1
ATOM 2616 C CA . LEU A 1 358 ? 23.460 -14.827 14.925 1.00 82.25 358 LEU A CA 1
ATOM 2617 C C . LEU A 1 358 ? 23.502 -15.877 13.806 1.00 82.25 358 LEU A C 1
ATOM 2619 O O . LEU A 1 358 ? 23.016 -15.609 12.716 1.00 82.25 358 LEU A O 1
ATOM 2623 N N . SER A 1 359 ? 24.055 -17.066 14.066 1.00 85.19 359 SER A N 1
ATOM 2624 C CA . SER A 1 359 ? 24.116 -18.157 13.085 1.00 85.19 359 SER A CA 1
ATOM 2625 C C . SER A 1 359 ? 22.792 -18.898 12.911 1.00 85.19 359 SER A C 1
ATOM 2627 O O . SER A 1 359 ? 22.544 -19.408 11.826 1.00 85.19 359 SER A O 1
ATOM 2629 N N . SER A 1 360 ? 21.957 -18.975 13.953 1.00 82.25 360 SER A N 1
ATOM 2630 C CA . SER A 1 360 ? 20.623 -19.577 13.841 1.00 82.25 360 SER A CA 1
ATOM 2631 C C . SER A 1 360 ? 19.625 -18.600 13.214 1.00 82.25 360 SER A C 1
ATOM 2633 O O . SER A 1 360 ? 18.870 -19.005 12.338 1.00 82.25 360 SER A O 1
ATOM 2635 N N . TRP A 1 361 ? 19.707 -17.305 13.547 1.00 85.00 361 TRP A N 1
ATOM 2636 C CA . TRP A 1 361 ? 18.942 -16.262 12.861 1.00 85.00 361 TRP A CA 1
ATOM 2637 C C . TRP A 1 361 ? 19.357 -16.108 11.394 1.00 85.00 361 TRP A C 1
ATOM 2639 O O . TRP A 1 361 ? 18.509 -16.198 10.523 1.00 85.00 361 TRP A O 1
ATOM 2649 N N . ALA A 1 362 ? 20.648 -15.995 11.065 1.00 83.00 362 ALA A N 1
ATOM 2650 C CA . ALA A 1 362 ? 21.086 -15.886 9.663 1.00 83.00 362 ALA A CA 1
ATOM 2651 C C . ALA A 1 362 ? 20.856 -17.160 8.814 1.00 83.00 362 ALA A C 1
ATOM 2653 O O . ALA A 1 362 ? 21.154 -17.154 7.620 1.00 83.00 362 ALA A O 1
ATOM 2654 N N . GLY A 1 363 ? 20.369 -18.247 9.424 1.00 79.31 363 GLY A N 1
ATOM 2655 C CA . GLY A 1 363 ? 19.914 -19.462 8.748 1.00 79.31 363 GLY A CA 1
ATOM 2656 C C . GLY A 1 363 ? 18.389 -19.635 8.711 1.00 79.31 363 GLY A C 1
ATOM 2657 O O . GLY A 1 363 ? 17.938 -20.651 8.190 1.00 79.31 363 GLY A O 1
ATOM 2658 N N . SER A 1 364 ? 17.600 -18.699 9.259 1.00 81.12 364 SER A N 1
ATOM 2659 C CA . SER A 1 364 ? 16.132 -18.751 9.225 1.00 81.12 364 SER A CA 1
ATOM 2660 C C . SER A 1 364 ? 15.559 -18.071 7.979 1.00 81.12 364 SER A C 1
ATOM 2662 O O . SER A 1 364 ? 16.132 -17.113 7.453 1.00 81.12 364 SER A O 1
ATOM 2664 N N . GLU A 1 365 ? 14.395 -18.533 7.519 1.00 71.75 365 GLU A N 1
ATOM 2665 C CA . GLU A 1 365 ? 13.718 -17.999 6.325 1.00 71.75 365 GLU A CA 1
ATOM 2666 C C . GLU A 1 365 ? 13.313 -16.524 6.503 1.00 71.75 365 GLU A C 1
ATOM 2668 O O . GLU A 1 365 ? 13.520 -15.694 5.608 1.00 71.75 365 GLU A O 1
ATOM 2673 N N . GLY A 1 366 ? 12.868 -16.162 7.710 1.00 73.38 366 GLY A N 1
ATOM 2674 C CA . GLY A 1 366 ? 12.533 -14.792 8.085 1.00 73.38 366 GLY A CA 1
ATOM 2675 C C . GLY A 1 366 ? 13.709 -13.811 8.083 1.00 73.38 366 GLY A C 1
ATOM 2676 O O . GLY A 1 366 ? 13.484 -12.602 8.053 1.00 73.38 366 GLY A O 1
ATOM 2677 N N . SER A 1 367 ? 14.969 -14.266 8.060 1.00 79.50 367 SER A N 1
ATOM 2678 C CA . SER A 1 367 ? 16.134 -13.363 8.075 1.00 79.50 367 SER A CA 1
ATOM 2679 C C . SER A 1 367 ? 16.289 -12.557 6.781 1.00 79.50 367 SER A C 1
ATOM 2681 O O . SER A 1 367 ? 16.498 -11.341 6.820 1.00 79.50 367 SER A O 1
ATOM 2683 N N . ILE A 1 368 ? 16.101 -13.204 5.625 1.00 77.00 368 ILE A N 1
ATOM 2684 C CA . ILE A 1 368 ? 16.099 -12.542 4.313 1.00 77.00 368 ILE A CA 1
ATOM 2685 C C . ILE A 1 368 ? 14.883 -11.613 4.215 1.00 77.00 368 ILE A C 1
ATOM 2687 O O . ILE A 1 368 ? 15.025 -10.460 3.801 1.00 77.00 368 ILE A O 1
ATOM 2691 N N . ARG A 1 369 ? 13.709 -12.074 4.675 1.00 73.81 369 ARG A N 1
ATOM 2692 C CA . ARG A 1 369 ? 12.478 -11.267 4.744 1.00 73.81 369 ARG A CA 1
ATOM 2693 C C . ARG A 1 369 ? 12.692 -10.003 5.585 1.00 73.81 369 ARG A C 1
ATOM 2695 O O . ARG A 1 369 ? 12.408 -8.909 5.106 1.00 73.81 369 ARG A O 1
ATOM 2702 N N . ALA A 1 370 ? 13.267 -10.117 6.782 1.00 78.19 370 ALA A N 1
ATOM 2703 C CA . ALA A 1 370 ? 13.525 -9.002 7.696 1.00 78.19 370 ALA A CA 1
ATOM 2704 C C . ALA A 1 370 ? 14.490 -7.947 7.123 1.00 78.19 370 ALA A C 1
ATOM 2706 O O . ALA A 1 370 ? 14.264 -6.748 7.306 1.00 78.19 370 ALA A O 1
ATOM 2707 N N . VAL A 1 371 ? 15.530 -8.369 6.392 1.00 80.19 371 VAL A N 1
ATOM 2708 C CA . VAL A 1 371 ? 16.440 -7.447 5.689 1.00 80.19 371 VAL A CA 1
ATOM 2709 C C . VAL A 1 371 ? 15.722 -6.751 4.530 1.00 80.19 371 VAL A C 1
ATOM 2711 O O . VAL A 1 371 ? 15.764 -5.524 4.435 1.00 80.19 371 VAL A O 1
ATOM 2714 N N . LEU A 1 372 ? 15.027 -7.498 3.664 1.00 75.06 372 LEU A N 1
ATOM 2715 C CA . LEU A 1 372 ? 14.320 -6.932 2.506 1.00 75.06 372 LEU A CA 1
ATOM 2716 C C . LEU A 1 372 ? 13.169 -5.997 2.918 1.00 75.06 372 LEU A C 1
ATOM 2718 O O . LEU A 1 372 ? 12.929 -4.989 2.254 1.00 75.06 372 LEU A O 1
ATOM 2722 N N . HIS A 1 373 ? 12.511 -6.255 4.050 1.00 78.12 373 HIS A N 1
ATOM 2723 C CA . HIS A 1 373 ? 11.456 -5.395 4.596 1.00 78.12 373 HIS A CA 1
ATOM 2724 C C . HIS A 1 373 ? 11.958 -3.987 4.974 1.00 78.12 373 HIS A C 1
ATOM 2726 O O . HIS A 1 373 ? 11.184 -3.030 4.981 1.00 78.12 373 HIS A O 1
ATOM 2732 N N . GLY A 1 374 ? 13.263 -3.825 5.229 1.00 77.62 374 GLY A N 1
ATOM 2733 C CA . GLY A 1 374 ? 13.886 -2.517 5.447 1.00 77.62 374 GLY A CA 1
ATOM 2734 C C . GLY A 1 374 ? 14.002 -1.644 4.193 1.00 77.62 374 GLY A C 1
ATOM 2735 O O . GLY A 1 374 ? 14.123 -0.427 4.328 1.00 77.62 374 GLY A O 1
ATOM 2736 N N . LEU A 1 375 ? 13.923 -2.215 2.982 1.00 74.81 375 LEU A N 1
ATOM 2737 C CA . LEU A 1 375 ? 14.235 -1.503 1.733 1.00 74.81 375 LEU A CA 1
ATOM 2738 C C . LEU A 1 375 ? 13.394 -0.236 1.533 1.00 74.81 375 LEU A C 1
ATOM 2740 O O . LEU A 1 375 ? 13.959 0.824 1.273 1.00 74.81 375 LEU A O 1
ATOM 2744 N N . GLY A 1 376 ? 12.069 -0.317 1.693 1.00 76.75 376 GLY A N 1
ATOM 2745 C CA . GLY A 1 376 ? 11.167 0.838 1.573 1.00 76.75 376 GLY A CA 1
ATOM 2746 C C . GLY A 1 376 ? 11.491 1.942 2.592 1.00 76.75 376 GLY A C 1
ATOM 2747 O O . GLY A 1 376 ? 11.897 3.037 2.189 1.00 76.75 376 GLY A O 1
ATOM 2748 N N . PRO A 1 377 ? 11.405 1.656 3.908 1.00 80.62 377 PRO A N 1
ATOM 2749 C CA . PRO A 1 377 ? 11.846 2.547 4.982 1.00 80.62 377 PRO A CA 1
ATOM 2750 C C . PRO A 1 377 ? 13.216 3.199 4.740 1.00 80.62 377 PRO A C 1
ATOM 2752 O O . PRO A 1 377 ? 13.357 4.413 4.901 1.00 80.62 377 PRO A O 1
ATOM 2755 N N . SER A 1 378 ? 14.211 2.440 4.279 1.00 80.94 378 SER A N 1
ATOM 2756 C CA . SER A 1 378 ? 15.566 2.947 4.040 1.00 80.94 378 SER A CA 1
ATOM 2757 C C . SER A 1 378 ? 15.728 3.741 2.747 1.00 80.94 378 SER A C 1
ATOM 2759 O O . SER A 1 378 ? 16.485 4.717 2.738 1.00 80.94 378 SER A O 1
ATOM 2761 N N . MET A 1 379 ? 14.992 3.415 1.680 1.00 73.94 379 MET A N 1
ATOM 2762 C CA . MET A 1 379 ? 14.867 4.285 0.505 1.00 73.94 379 MET A CA 1
ATOM 2763 C C . MET A 1 379 ? 14.249 5.625 0.908 1.00 73.94 379 MET A C 1
ATOM 2765 O O . MET A 1 379 ? 14.806 6.672 0.579 1.00 73.94 379 MET A O 1
ATOM 2769 N N . GLY A 1 380 ? 13.167 5.608 1.693 1.00 74.38 380 GLY A N 1
ATOM 2770 C CA . GLY A 1 380 ? 12.564 6.812 2.265 1.00 74.38 380 GLY A CA 1
ATOM 2771 C C . GLY A 1 380 ? 13.580 7.627 3.067 1.00 74.38 380 GLY A C 1
ATOM 2772 O O . GLY A 1 380 ? 13.825 8.798 2.760 1.00 74.38 380 GLY A O 1
ATOM 2773 N N . ALA A 1 381 ? 14.250 6.990 4.032 1.00 83.56 381 ALA A N 1
ATOM 2774 C CA . ALA A 1 381 ? 15.279 7.613 4.861 1.00 83.56 381 ALA A CA 1
ATOM 2775 C C . ALA A 1 381 ? 16.383 8.291 4.027 1.00 83.56 381 ALA A C 1
ATOM 2777 O O . ALA A 1 381 ? 16.770 9.419 4.335 1.00 83.56 381 ALA A O 1
ATOM 2778 N N . ALA A 1 382 ? 16.858 7.651 2.956 1.00 76.88 382 ALA A N 1
ATOM 2779 C CA . ALA A 1 382 ? 17.877 8.199 2.062 1.00 76.88 382 ALA A CA 1
ATOM 2780 C C . ALA A 1 382 ? 17.366 9.348 1.171 1.00 76.88 382 ALA A C 1
ATOM 2782 O O . ALA A 1 382 ? 18.100 10.303 0.905 1.00 76.88 382 ALA A O 1
ATOM 2783 N N . VAL A 1 383 ? 16.111 9.281 0.719 1.00 75.12 383 VAL A N 1
ATOM 2784 C CA . VAL A 1 383 ? 15.494 10.262 -0.188 1.00 75.12 383 VAL A CA 1
ATOM 2785 C C . VAL A 1 383 ? 15.155 11.582 0.516 1.00 75.12 383 VAL A C 1
ATOM 2787 O O . VAL A 1 383 ? 15.332 12.645 -0.083 1.00 75.12 383 VAL A O 1
ATOM 2790 N N . GLY A 1 384 ? 14.749 11.558 1.790 1.00 75.81 384 GLY A N 1
ATOM 2791 C CA . GLY A 1 384 ? 14.349 12.757 2.548 1.00 75.81 384 GLY A CA 1
ATOM 2792 C C . GLY A 1 384 ? 15.382 13.905 2.541 1.00 75.81 384 GLY A C 1
ATOM 2793 O O . GLY A 1 384 ? 15.050 15.024 2.130 1.00 75.81 384 GLY A O 1
ATOM 2794 N N . PRO A 1 385 ? 16.653 13.667 2.925 1.00 74.81 385 PRO A N 1
ATOM 2795 C CA . PRO A 1 385 ? 17.704 14.684 2.918 1.00 74.81 385 PRO A CA 1
ATOM 2796 C C . PRO A 1 385 ? 18.092 15.114 1.501 1.00 74.81 385 PRO A C 1
ATOM 2798 O O . PRO A 1 385 ? 18.402 16.284 1.281 1.00 74.81 385 PRO A O 1
ATOM 2801 N N . ALA A 1 386 ? 18.039 14.199 0.527 1.00 70.56 386 ALA A N 1
ATOM 2802 C CA . ALA A 1 386 ? 18.357 14.496 -0.866 1.00 70.56 386 ALA A CA 1
ATOM 2803 C C . ALA A 1 386 ? 17.316 15.425 -1.507 1.00 70.56 386 ALA A C 1
ATOM 2805 O O . ALA A 1 386 ? 17.698 16.424 -2.119 1.00 70.56 386 ALA A O 1
ATOM 2806 N N . LEU A 1 387 ? 16.017 15.167 -1.310 1.00 65.06 387 LEU A N 1
ATOM 2807 C CA . LEU A 1 387 ? 14.938 16.072 -1.726 1.00 65.06 387 LEU A CA 1
ATOM 2808 C C . LEU A 1 387 ? 15.066 17.434 -1.042 1.00 65.06 387 LEU A C 1
ATOM 2810 O O . LEU A 1 387 ? 15.013 18.465 -1.710 1.00 65.06 387 LEU A O 1
ATOM 2814 N N . SER A 1 388 ? 15.305 17.442 0.272 1.00 66.56 388 SER A N 1
ATOM 2815 C CA . SER A 1 388 ? 15.513 18.669 1.043 1.00 66.56 388 SER A CA 1
ATOM 2816 C C . SER A 1 388 ? 16.654 19.526 0.481 1.00 66.56 388 SER A C 1
ATOM 2818 O O . SER A 1 388 ? 16.456 20.705 0.186 1.00 66.56 388 SER A O 1
ATOM 2820 N N . ASN A 1 389 ? 17.838 18.936 0.290 1.00 66.31 389 ASN A N 1
ATOM 2821 C CA . ASN A 1 389 ? 19.001 19.639 -0.253 1.00 66.31 389 ASN A CA 1
ATOM 2822 C C . ASN A 1 389 ? 18.732 20.135 -1.680 1.00 66.31 389 ASN A C 1
ATOM 2824 O O . ASN A 1 389 ? 19.029 21.286 -1.998 1.00 66.31 389 ASN A O 1
ATOM 2828 N N . SER A 1 390 ? 18.111 19.300 -2.513 1.00 64.44 390 SER A N 1
ATOM 2829 C CA . SER A 1 390 ? 17.801 19.619 -3.909 1.00 64.44 390 SER A CA 1
ATOM 2830 C C . SER A 1 390 ? 16.832 20.794 -4.055 1.00 64.44 390 SER A C 1
ATOM 2832 O O . SER A 1 390 ? 17.080 21.703 -4.844 1.00 64.44 390 SER A O 1
ATOM 2834 N N . LEU A 1 391 ? 15.756 20.816 -3.264 1.00 61.72 391 LEU A N 1
ATOM 2835 C CA . LEU A 1 391 ? 14.773 21.902 -3.277 1.00 61.72 391 LEU A CA 1
ATOM 2836 C C . LEU A 1 391 ? 15.308 23.179 -2.612 1.00 61.72 391 LEU A C 1
ATOM 2838 O O . LEU A 1 391 ? 14.911 24.276 -2.993 1.00 61.72 391 LEU A O 1
ATOM 2842 N N . SER A 1 392 ? 16.238 23.065 -1.655 1.00 61.12 392 SER A N 1
ATOM 2843 C CA . SER A 1 392 ? 16.870 24.232 -1.016 1.00 61.12 392 SER A CA 1
ATOM 2844 C C . SER A 1 392 ? 17.782 25.036 -1.955 1.00 61.12 392 SER A C 1
ATOM 2846 O O . SER A 1 392 ? 18.085 26.191 -1.667 1.00 61.12 392 SER A O 1
ATOM 2848 N N . GLY A 1 393 ? 18.191 24.442 -3.083 1.00 56.88 393 GLY A N 1
ATOM 2849 C CA . GLY A 1 393 ? 18.970 25.091 -4.139 1.00 56.88 393 GLY A CA 1
ATOM 2850 C C . GLY A 1 393 ? 18.143 25.872 -5.167 1.00 56.88 393 GLY A C 1
ATOM 2851 O O . GLY A 1 393 ? 18.708 26.279 -6.176 1.00 56.88 393 GLY A O 1
ATOM 2852 N N . ILE A 1 394 ? 16.833 26.047 -4.954 1.00 56.78 394 ILE A N 1
ATOM 2853 C CA . ILE A 1 394 ? 15.942 26.820 -5.832 1.00 56.78 394 ILE A CA 1
ATOM 2854 C C . ILE A 1 394 ? 15.619 28.165 -5.162 1.00 56.78 394 ILE A C 1
ATOM 2856 O O . ILE A 1 394 ? 15.016 28.218 -4.088 1.00 56.78 394 ILE A O 1
ATOM 2860 N N . SER A 1 395 ? 16.023 29.262 -5.796 1.00 53.62 395 SER A N 1
ATOM 2861 C CA . SER A 1 395 ? 15.879 30.633 -5.300 1.00 53.62 395 SER A CA 1
ATOM 2862 C C . SER A 1 395 ? 14.657 31.347 -5.898 1.00 53.62 395 SER A C 1
ATOM 2864 O O . SER A 1 395 ? 14.381 31.181 -7.084 1.00 53.62 395 SER A O 1
ATOM 2866 N N . PRO A 1 396 ? 13.979 32.256 -5.162 1.00 47.62 396 PRO A N 1
ATOM 2867 C CA . PRO A 1 396 ? 12.990 33.193 -5.720 1.00 47.62 396 PRO A CA 1
ATOM 2868 C C . PRO A 1 396 ? 13.484 34.050 -6.907 1.00 47.62 396 PRO A C 1
ATOM 2870 O O . PRO A 1 396 ? 12.674 34.656 -7.615 1.00 47.62 396 PRO A O 1
ATOM 2873 N N . ASN A 1 397 ? 14.801 34.113 -7.130 1.00 49.09 397 ASN A N 1
ATOM 2874 C CA . ASN A 1 397 ? 15.411 34.794 -8.274 1.00 49.09 397 ASN A CA 1
ATOM 2875 C C . ASN A 1 397 ? 15.548 33.896 -9.516 1.00 49.09 397 ASN A C 1
ATOM 2877 O O . ASN A 1 397 ? 15.543 34.426 -10.621 1.00 49.09 397 ASN A O 1
ATOM 2881 N N . ASP A 1 398 ? 15.573 32.568 -9.369 1.00 51.91 398 ASP A N 1
ATOM 2882 C CA . ASP A 1 398 ? 15.670 31.621 -10.499 1.00 51.91 398 ASP A CA 1
ATOM 2883 C C . ASP A 1 398 ? 14.382 31.605 -11.349 1.00 51.91 398 ASP A C 1
ATOM 2885 O O . ASP A 1 398 ? 14.358 31.110 -12.473 1.00 51.91 398 ASP A O 1
ATOM 2889 N N . PHE A 1 399 ? 13.307 32.181 -10.803 1.00 49.16 399 PHE A N 1
ATOM 2890 C CA . PHE A 1 399 ? 12.010 32.399 -11.443 1.00 49.16 399 PHE A CA 1
ATOM 2891 C C . PHE A 1 399 ? 11.897 33.764 -12.155 1.00 49.16 399 PHE A C 1
ATOM 2893 O O . PHE A 1 399 ? 10.801 34.156 -12.550 1.00 49.16 399 PHE A O 1
ATOM 2900 N N . ALA A 1 400 ? 12.987 34.526 -12.281 1.00 41.72 400 ALA A N 1
ATOM 2901 C CA . ALA A 1 400 ? 13.034 35.746 -13.086 1.00 41.72 400 ALA A CA 1
ATOM 2902 C C . ALA A 1 400 ? 13.722 35.448 -14.427 1.00 41.72 400 ALA A C 1
ATOM 2904 O O . ALA A 1 400 ? 14.947 35.475 -14.522 1.00 41.72 400 ALA A O 1
ATOM 2905 N N . THR A 1 401 ? 12.937 35.143 -15.463 1.00 38.09 401 THR A N 1
ATOM 2906 C CA . THR A 1 401 ? 13.453 34.815 -16.802 1.00 38.09 401 THR A CA 1
ATOM 2907 C C . THR A 1 401 ? 12.894 35.754 -17.866 1.00 38.09 401 THR A C 1
ATOM 2909 O O . THR A 1 401 ? 11.707 35.669 -18.160 1.00 38.09 401 THR A O 1
ATOM 2912 N N . ALA A 1 402 ? 13.787 36.559 -18.451 1.00 31.77 402 ALA A N 1
ATOM 2913 C CA . ALA A 1 402 ? 13.667 37.261 -19.734 1.00 31.77 402 ALA A CA 1
ATOM 2914 C C . ALA A 1 402 ? 12.351 38.023 -20.007 1.00 31.77 402 ALA A C 1
ATOM 2916 O O . ALA A 1 402 ? 11.399 37.463 -20.544 1.00 31.77 402 ALA A O 1
ATOM 2917 N N . ASP A 1 403 ? 12.370 39.336 -19.761 1.00 29.89 403 ASP A N 1
ATOM 2918 C CA . ASP A 1 403 ? 11.545 40.261 -20.543 1.00 29.89 403 ASP A CA 1
ATOM 2919 C C . ASP A 1 403 ? 12.176 40.447 -21.937 1.00 29.89 403 ASP A C 1
ATOM 2921 O O . ASP A 1 403 ? 13.379 40.679 -22.041 1.00 29.89 403 ASP A O 1
ATOM 2925 N N . ASN A 1 404 ? 11.331 40.345 -22.965 1.00 34.19 404 ASN A N 1
ATOM 2926 C CA . ASN A 1 404 ? 11.396 40.933 -24.311 1.00 34.19 404 ASN A CA 1
ATOM 2927 C C . ASN A 1 404 ? 12.771 41.116 -24.994 1.00 34.19 404 ASN A C 1
ATOM 2929 O O . ASN A 1 404 ? 13.546 42.010 -24.655 1.00 34.19 404 ASN A O 1
ATOM 2933 N N . SER A 1 405 ? 12.977 40.386 -26.095 1.00 32.03 405 SER A N 1
ATOM 2934 C CA . SER A 1 405 ? 13.962 40.726 -27.134 1.00 32.03 405 SER A CA 1
ATOM 2935 C C . SER A 1 405 ? 13.393 40.536 -28.549 1.00 32.03 405 SER A C 1
ATOM 2937 O O . SER A 1 405 ? 14.079 40.014 -29.422 1.00 32.03 405 SER A O 1
ATOM 2939 N N . ASP A 1 406 ? 12.138 40.949 -28.744 1.00 35.94 406 ASP A N 1
ATOM 2940 C CA . ASP A 1 406 ? 11.466 41.059 -30.042 1.00 35.94 406 ASP A CA 1
ATOM 2941 C C . ASP A 1 406 ? 10.998 42.520 -30.218 1.00 35.94 406 ASP A C 1
ATOM 2943 O O . ASP A 1 406 ? 10.461 43.104 -29.276 1.00 35.94 406 ASP A O 1
ATOM 2947 N N . ASP A 1 407 ? 11.232 43.088 -31.406 1.00 35.34 407 ASP A N 1
ATOM 2948 C CA . ASP A 1 407 ? 10.809 44.412 -31.904 1.00 35.34 407 ASP A CA 1
ATOM 2949 C C . ASP A 1 407 ? 11.065 45.676 -31.041 1.00 35.34 407 ASP A C 1
ATOM 2951 O O . ASP A 1 407 ? 10.175 46.205 -30.380 1.00 35.34 407 ASP A O 1
ATOM 2955 N N . GLU A 1 408 ? 12.238 46.295 -31.231 1.00 33.16 408 GLU A N 1
ATOM 2956 C CA . GLU A 1 408 ? 12.321 47.695 -31.704 1.00 33.16 408 GLU A CA 1
ATOM 2957 C C . GLU A 1 408 ? 13.629 47.887 -32.516 1.00 33.16 408 GLU A C 1
ATOM 2959 O O . GLU A 1 408 ? 14.615 47.189 -32.277 1.00 33.16 408 GLU A O 1
ATOM 2964 N N . GLY A 1 409 ? 13.606 48.731 -33.558 1.00 30.30 409 GLY A N 1
ATOM 2965 C CA . GLY A 1 409 ? 14.560 48.670 -34.685 1.00 30.30 409 GLY A CA 1
ATOM 2966 C C . GLY A 1 409 ? 15.711 49.693 -34.711 1.00 30.30 409 GLY A C 1
ATOM 2967 O O . GLY A 1 409 ? 15.875 50.484 -33.790 1.00 30.30 409 GLY A O 1
ATOM 2968 N N . ASP A 1 410 ? 16.485 49.624 -35.806 1.00 34.78 410 ASP A N 1
ATOM 2969 C CA . ASP A 1 410 ? 17.526 50.540 -36.329 1.00 34.78 410 ASP A CA 1
ATOM 2970 C C . ASP A 1 410 ? 18.053 51.694 -35.442 1.00 34.78 410 ASP A C 1
ATOM 2972 O O . ASP A 1 410 ? 17.347 52.667 -35.189 1.00 34.78 410 ASP A O 1
ATOM 2976 N N . ASP A 1 411 ? 19.364 51.673 -35.139 1.00 32.88 411 ASP A N 1
ATOM 2977 C CA . ASP A 1 411 ? 20.318 52.676 -35.675 1.00 32.88 411 ASP A CA 1
ATOM 2978 C C . ASP A 1 411 ? 21.784 52.467 -35.194 1.00 32.88 411 ASP A C 1
ATOM 2980 O O . ASP A 1 411 ? 22.065 52.345 -34.003 1.00 32.88 411 ASP A O 1
ATOM 2984 N N . GLY A 1 412 ? 22.764 52.594 -36.105 1.00 29.28 412 GLY A N 1
ATOM 2985 C CA . GLY A 1 412 ? 23.925 53.458 -35.797 1.00 29.28 412 GLY A CA 1
ATOM 2986 C C . GLY A 1 412 ? 25.278 52.937 -35.252 1.00 29.28 412 GLY A C 1
ATOM 2987 O O . GLY A 1 412 ? 25.931 53.698 -34.548 1.00 29.28 412 GLY A O 1
ATOM 2988 N N . GLY A 1 413 ? 25.788 51.767 -35.663 1.00 28.02 413 GLY A N 1
ATOM 2989 C CA . GLY A 1 413 ? 27.199 51.596 -36.108 1.00 28.02 413 GLY A CA 1
ATOM 2990 C C . GLY A 1 413 ? 28.441 51.642 -35.166 1.00 28.02 413 GLY A C 1
ATOM 2991 O O . GLY A 1 413 ? 28.504 52.316 -34.144 1.00 28.02 413 GLY A O 1
ATOM 2992 N N . SER A 1 414 ? 29.531 51.047 -35.689 1.00 30.25 414 SER A N 1
ATOM 2993 C CA . SER A 1 414 ? 30.948 51.035 -35.224 1.00 30.25 414 SER A CA 1
ATOM 2994 C C . SER A 1 414 ? 31.336 50.054 -34.087 1.00 30.25 414 SER A C 1
ATOM 2996 O O . SER A 1 414 ? 30.676 50.027 -33.058 1.00 30.25 414 SER A O 1
ATOM 2998 N N . GLY A 1 415 ? 32.446 49.296 -34.180 1.00 29.88 415 GLY A N 1
ATOM 2999 C CA . GLY A 1 415 ? 33.320 49.136 -35.357 1.00 29.88 415 GLY A CA 1
ATOM 3000 C C . GLY A 1 415 ? 34.717 48.537 -35.112 1.00 29.88 415 GLY A C 1
ATOM 3001 O O . GLY A 1 415 ? 35.703 49.259 -35.249 1.00 29.88 415 GLY A O 1
ATOM 3002 N N . ASP A 1 416 ? 34.808 47.233 -34.838 1.00 32.75 416 ASP A N 1
ATOM 3003 C CA . ASP A 1 416 ? 36.049 46.451 -34.688 1.00 32.75 416 ASP A CA 1
ATOM 3004 C C . ASP A 1 416 ? 35.747 44.928 -34.728 1.00 32.75 416 ASP A C 1
ATOM 3006 O O . ASP A 1 416 ? 34.687 44.501 -34.287 1.00 32.75 416 ASP A O 1
ATOM 3010 N N . GLY A 1 417 ? 36.587 44.028 -35.262 1.00 29.97 417 GLY A N 1
ATOM 3011 C CA . GLY A 1 417 ? 37.806 44.227 -36.058 1.00 29.97 417 GLY A CA 1
ATOM 3012 C C . GLY A 1 417 ? 38.748 43.006 -36.049 1.00 29.97 417 GLY A C 1
ATOM 3013 O O . GLY A 1 417 ? 39.673 42.979 -35.241 1.00 29.97 417 GLY A O 1
ATOM 3014 N N . GLY A 1 418 ? 38.566 42.019 -36.945 1.00 28.31 418 GLY A N 1
ATOM 3015 C CA . GLY A 1 418 ? 39.467 40.851 -37.021 1.00 28.31 418 GLY A CA 1
ATOM 3016 C C . GLY A 1 418 ? 39.132 39.767 -38.064 1.00 28.31 418 GLY A C 1
ATOM 3017 O O . GLY A 1 418 ? 38.196 39.003 -37.868 1.00 28.31 418 GLY A O 1
ATOM 3018 N N . TYR A 1 419 ? 39.944 39.723 -39.129 1.00 29.70 419 TYR A N 1
ATOM 3019 C CA . TYR A 1 419 ? 40.516 38.562 -39.850 1.00 29.70 419 TYR A CA 1
ATOM 3020 C C . TYR A 1 419 ? 40.320 37.169 -39.178 1.00 29.70 419 TYR A C 1
ATOM 3022 O O . TYR A 1 419 ? 40.482 37.069 -37.962 1.00 29.70 419 TYR A O 1
ATOM 3030 N N . ASP A 1 420 ? 40.070 36.042 -39.870 1.00 33.88 420 ASP A N 1
ATOM 3031 C CA . ASP A 1 420 ? 40.047 35.753 -41.323 1.00 33.88 420 ASP A CA 1
ATOM 3032 C C . ASP A 1 420 ? 39.264 34.456 -41.665 1.00 33.88 420 ASP A C 1
ATOM 3034 O O . ASP A 1 420 ? 39.126 33.590 -40.806 1.00 33.88 420 ASP A O 1
ATOM 3038 N N . ASP A 1 421 ? 38.833 34.353 -42.935 1.00 34.22 421 ASP A N 1
ATOM 3039 C CA . ASP A 1 421 ? 38.735 33.184 -43.848 1.00 34.22 421 ASP A CA 1
ATOM 3040 C C . ASP A 1 421 ? 38.238 31.776 -43.410 1.00 34.22 421 ASP A C 1
ATOM 3042 O O . ASP A 1 421 ? 38.498 31.289 -42.316 1.00 34.22 421 ASP A O 1
ATOM 3046 N N . ASN A 1 422 ? 37.653 30.940 -44.289 1.00 31.56 422 ASN A N 1
ATOM 3047 C CA . ASN A 1 422 ? 36.968 31.099 -45.595 1.00 31.56 422 ASN A CA 1
ATOM 3048 C C . ASN A 1 422 ? 36.455 29.698 -46.026 1.00 31.56 422 ASN A C 1
ATOM 3050 O O . ASN A 1 422 ? 37.229 28.755 -45.915 1.00 31.56 422 ASN A O 1
ATOM 3054 N N . THR A 1 423 ? 35.214 29.570 -46.532 1.00 32.34 423 THR A N 1
ATOM 3055 C CA . THR A 1 423 ? 34.835 28.722 -47.700 1.00 32.34 423 THR A CA 1
ATOM 3056 C C . THR A 1 423 ? 33.325 28.810 -47.988 1.00 32.34 423 THR A C 1
ATOM 3058 O O . THR A 1 423 ? 32.536 28.033 -47.451 1.00 32.34 423 THR A O 1
ATOM 3061 N N . GLY A 1 424 ? 32.937 29.732 -48.874 1.00 29.58 424 GLY A N 1
ATOM 3062 C CA . GLY A 1 424 ? 31.934 29.452 -49.920 1.00 29.58 424 GLY A CA 1
ATOM 3063 C C . GLY A 1 424 ? 32.666 29.003 -51.201 1.00 29.58 424 GLY A C 1
ATOM 3064 O O . GLY A 1 424 ? 33.893 28.945 -51.202 1.00 29.58 424 GLY A O 1
ATOM 3065 N N . ASP A 1 425 ? 32.027 28.684 -52.324 1.00 29.61 425 ASP A N 1
ATOM 3066 C CA . ASP A 1 425 ? 30.623 28.844 -52.725 1.00 29.61 425 ASP A CA 1
ATOM 3067 C C . ASP A 1 425 ? 30.320 27.890 -53.912 1.00 29.61 425 ASP A C 1
ATOM 3069 O O . ASP A 1 425 ? 31.246 27.288 -54.465 1.00 29.61 425 ASP A O 1
ATOM 3073 N N . TRP A 1 426 ? 29.057 27.755 -54.326 1.00 31.11 426 TRP A N 1
ATOM 3074 C CA . TRP A 1 426 ? 28.672 27.137 -55.609 1.00 31.11 426 TRP A CA 1
ATOM 3075 C C . TRP A 1 426 ? 28.442 28.211 -56.688 1.00 31.11 426 TRP A C 1
ATOM 3077 O O . TRP A 1 426 ? 28.282 29.392 -56.395 1.00 31.11 426 TRP A O 1
ATOM 3087 N N . SER A 1 427 ? 28.405 27.819 -57.964 1.00 32.69 427 SER A N 1
ATOM 3088 C CA . SER A 1 427 ? 27.943 28.695 -59.053 1.00 32.69 427 SER A CA 1
ATOM 3089 C C . SER A 1 427 ? 27.161 27.888 -60.088 1.00 32.69 427 SER A C 1
ATOM 3091 O O . SER A 1 427 ? 27.716 26.977 -60.701 1.00 32.69 427 SER A O 1
ATOM 3093 N N . ASP A 1 428 ? 25.887 28.230 -60.281 1.00 32.84 428 ASP A N 1
ATOM 3094 C CA . ASP A 1 428 ? 25.042 27.719 -61.366 1.00 32.84 428 ASP A CA 1
ATOM 3095 C C . ASP A 1 428 ? 25.384 28.370 -62.716 1.00 32.84 428 ASP A C 1
ATOM 3097 O O . ASP A 1 428 ? 25.685 29.560 -62.755 1.00 32.84 428 ASP A O 1
ATOM 3101 N N . GLU A 1 429 ? 25.148 27.648 -63.818 1.00 33.16 429 GLU A N 1
ATOM 3102 C CA . GLU A 1 429 ? 24.470 28.174 -65.020 1.00 33.16 429 GLU A CA 1
ATOM 3103 C C . GLU A 1 429 ? 23.668 27.034 -65.703 1.00 33.16 429 GLU A C 1
ATOM 3105 O O . GLU A 1 429 ? 24.092 25.880 -65.655 1.00 33.16 429 GLU A O 1
ATOM 3110 N N . GLY A 1 430 ? 22.540 27.333 -66.383 1.00 31.81 430 GLY A N 1
ATOM 3111 C CA . GLY A 1 430 ? 21.978 26.430 -67.420 1.00 31.81 430 GLY A CA 1
ATOM 3112 C C . GLY A 1 430 ? 20.571 25.798 -67.258 1.00 31.81 430 GLY A C 1
ATOM 3113 O O . GLY A 1 430 ? 20.416 24.608 -67.515 1.00 31.81 430 GLY A O 1
ATOM 3114 N N . ARG A 1 431 ? 19.525 26.572 -66.921 1.00 29.45 431 ARG A N 1
ATOM 3115 C CA . ARG A 1 431 ? 18.074 26.254 -67.151 1.00 29.45 431 ARG A CA 1
ATOM 3116 C C . ARG A 1 431 ? 17.584 26.916 -68.476 1.00 29.45 431 ARG A C 1
ATOM 3118 O O . ARG A 1 431 ? 18.412 27.639 -69.037 1.00 29.45 431 ARG A O 1
ATOM 3125 N N . PRO A 1 432 ? 16.312 26.840 -68.980 1.00 51.88 432 PRO A N 1
ATOM 3126 C CA . PRO A 1 432 ? 15.064 26.117 -68.587 1.00 51.88 432 PRO A CA 1
ATOM 3127 C C . PRO A 1 432 ? 14.421 25.293 -69.766 1.00 51.88 432 PRO A C 1
ATOM 3129 O O . PRO A 1 432 ? 15.031 25.239 -70.828 1.00 51.88 432 PRO A O 1
ATOM 3132 N N . ASP A 1 433 ? 13.191 24.726 -69.814 1.00 34.16 433 ASP A N 1
ATOM 3133 C CA . ASP A 1 433 ? 12.259 23.962 -68.927 1.00 34.16 433 ASP A CA 1
ATOM 3134 C C . ASP A 1 433 ? 11.138 23.314 -69.816 1.00 34.16 433 ASP A C 1
ATOM 3136 O O . ASP A 1 433 ? 10.846 23.847 -70.886 1.00 34.16 433 ASP A O 1
ATOM 3140 N N . SER A 1 434 ? 10.400 22.296 -69.314 1.00 34.38 434 SER A N 1
ATOM 3141 C CA . SER A 1 434 ? 9.049 21.824 -69.775 1.00 34.38 434 SER A CA 1
ATOM 3142 C C . SER A 1 434 ? 8.931 21.073 -71.139 1.00 34.38 434 SER A C 1
ATOM 3144 O O . SER A 1 434 ? 9.829 21.180 -71.964 1.00 34.38 434 SER A O 1
ATOM 3146 N N . ALA A 1 435 ? 7.893 20.268 -71.462 1.00 31.34 435 ALA A N 1
ATOM 3147 C CA . ALA A 1 435 ? 6.626 19.882 -70.791 1.00 31.34 435 ALA A CA 1
ATOM 3148 C C . ALA A 1 435 ? 6.154 18.443 -71.199 1.00 31.34 435 ALA A C 1
ATOM 3150 O O . ALA A 1 435 ? 6.804 17.805 -72.022 1.00 31.34 435 ALA A O 1
ATOM 3151 N N . ALA A 1 436 ? 5.023 17.956 -70.653 1.00 31.66 436 ALA A N 1
ATOM 3152 C CA . ALA A 1 436 ? 4.305 16.717 -71.059 1.00 31.66 436 ALA A CA 1
ATOM 3153 C C . ALA A 1 436 ? 3.384 16.956 -72.302 1.00 31.66 436 ALA A C 1
ATOM 3155 O O . ALA A 1 436 ? 3.289 18.102 -72.740 1.00 31.66 436 ALA A O 1
ATOM 3156 N N . ASP A 1 437 ? 2.713 15.987 -72.958 1.00 30.44 437 ASP A N 1
ATOM 3157 C CA . ASP A 1 437 ? 1.631 15.125 -72.417 1.00 30.44 437 ASP A CA 1
ATOM 3158 C C . ASP A 1 437 ? 1.132 14.002 -73.399 1.00 30.44 437 ASP A C 1
ATOM 3160 O O . ASP A 1 437 ? 1.691 13.826 -74.480 1.00 30.44 437 ASP A O 1
ATOM 3164 N N . GLU A 1 438 ? 0.092 13.254 -72.986 1.00 30.69 438 GLU A N 1
ATOM 3165 C CA . GLU A 1 438 ? -0.533 11.992 -73.486 1.00 30.69 438 GLU A CA 1
ATOM 3166 C C . GLU A 1 438 ? -1.072 11.830 -74.954 1.00 30.69 438 GLU A C 1
ATOM 3168 O O . GLU A 1 438 ? -1.167 12.770 -75.740 1.00 30.69 438 GLU A O 1
ATOM 3173 N N . THR A 1 439 ? -1.589 10.603 -75.228 1.00 29.91 439 THR A N 1
ATOM 3174 C CA . THR A 1 439 ? -2.543 10.118 -76.283 1.00 29.91 439 THR A CA 1
ATOM 3175 C C . THR A 1 439 ? -1.933 9.564 -77.600 1.00 29.91 439 THR A C 1
ATOM 3177 O O . THR A 1 439 ? -1.124 10.225 -78.234 1.00 29.91 439 THR A O 1
ATOM 3180 N N . SER A 1 440 ? -2.075 8.260 -77.932 1.00 31.36 440 SER A N 1
ATOM 3181 C CA . SER A 1 440 ? -3.204 7.499 -78.562 1.00 31.36 440 SER A CA 1
ATOM 3182 C C . SER A 1 440 ? -3.278 7.652 -80.104 1.00 31.36 440 SER A C 1
ATOM 3184 O O . SER A 1 440 ? -2.978 8.736 -80.585 1.00 31.36 440 SER A O 1
ATOM 3186 N N . SER A 1 441 ? -3.690 6.688 -80.944 1.00 34.78 441 SER A N 1
ATOM 3187 C CA . SER A 1 441 ? -4.375 5.383 -80.773 1.00 34.78 441 SER A CA 1
ATOM 3188 C C . SER A 1 441 ? -4.180 4.473 -82.022 1.00 34.78 441 SER A C 1
ATOM 3190 O O . SER A 1 441 ? -3.604 4.932 -83.004 1.00 34.78 441 SER A O 1
ATOM 3192 N N . ASP A 1 442 ? -4.737 3.245 -81.990 1.00 32.62 442 ASP A N 1
ATOM 3193 C CA . ASP A 1 442 ? -5.147 2.392 -83.142 1.00 32.62 442 ASP A CA 1
ATOM 3194 C C . ASP A 1 442 ? -4.057 1.789 -84.077 1.00 32.62 442 ASP A C 1
ATOM 3196 O O . ASP A 1 442 ? -2.981 2.355 -84.233 1.00 32.62 442 ASP A O 1
ATOM 3200 N N . ALA A 1 443 ? -4.264 0.679 -84.810 1.00 33.59 443 ALA A N 1
ATOM 3201 C CA . ALA A 1 443 ? -5.101 -0.536 -84.659 1.00 33.59 443 ALA A CA 1
ATOM 3202 C C . ALA A 1 443 ? -4.734 -1.553 -85.785 1.00 33.59 443 ALA A C 1
ATOM 3204 O O . ALA A 1 443 ? -4.256 -1.100 -86.820 1.00 33.59 443 ALA A O 1
ATOM 3205 N N . ASP A 1 444 ? -5.010 -2.856 -85.579 1.00 32.62 444 ASP A N 1
ATOM 3206 C CA . ASP A 1 444 ? -5.467 -3.905 -86.541 1.00 32.62 444 ASP A CA 1
ATOM 3207 C C . ASP A 1 444 ? -4.765 -4.119 -87.923 1.00 32.62 444 ASP A C 1
ATOM 3209 O O . ASP A 1 444 ? -4.222 -3.204 -88.527 1.00 32.62 444 ASP A O 1
ATOM 3213 N N . ASP A 1 445 ? -4.806 -5.273 -88.613 1.00 33.69 445 ASP A N 1
ATOM 3214 C CA . ASP A 1 445 ? -5.060 -6.710 -88.335 1.00 33.69 445 ASP A CA 1
ATOM 3215 C C . ASP A 1 445 ? -4.753 -7.499 -89.653 1.00 33.69 445 ASP A C 1
ATOM 3217 O O . ASP A 1 445 ? -4.626 -6.885 -90.717 1.00 33.69 445 ASP A O 1
ATOM 3221 N N . THR A 1 446 ? -4.714 -8.842 -89.625 1.00 33.97 446 THR A N 1
ATOM 3222 C CA . THR A 1 446 ? -4.572 -9.799 -90.763 1.00 33.97 446 THR A CA 1
ATOM 3223 C C . THR A 1 446 ? -3.199 -9.813 -91.477 1.00 33.97 446 THR A C 1
ATOM 3225 O O . THR A 1 446 ? -2.488 -8.816 -91.500 1.00 33.97 446 THR A O 1
ATOM 3228 N N . GLY A 1 447 ? -2.694 -10.913 -92.057 1.00 32.19 447 GLY A N 1
ATOM 3229 C CA . GLY A 1 447 ? -3.292 -12.201 -92.471 1.00 32.19 447 GLY A CA 1
ATOM 3230 C C . GLY A 1 447 ? -3.242 -12.336 -94.010 1.00 32.19 447 GLY A C 1
ATOM 3231 O O . GLY A 1 447 ? -3.323 -11.327 -94.701 1.00 32.19 447 GLY A O 1
ATOM 3232 N N . ASP A 1 448 ? -3.110 -13.499 -94.657 1.00 31.34 448 ASP A N 1
ATOM 3233 C CA . ASP A 1 448 ? -2.967 -14.911 -94.248 1.00 31.34 448 ASP A CA 1
ATOM 3234 C C . ASP A 1 448 ? -2.518 -15.734 -95.504 1.00 31.34 448 ASP A C 1
ATOM 3236 O O . ASP A 1 448 ? -2.366 -15.146 -96.576 1.00 31.34 448 ASP A O 1
ATOM 3240 N N . SER A 1 449 ? -2.397 -17.071 -95.412 1.00 34.00 449 SER A N 1
ATOM 3241 C CA . SER A 1 449 ? -2.166 -18.058 -96.504 1.00 34.00 449 SER A CA 1
ATOM 3242 C C . SER A 1 449 ? -0.727 -18.119 -97.078 1.00 34.00 449 SER A C 1
ATOM 3244 O O . SER A 1 449 ? -0.096 -17.093 -97.297 1.00 34.00 449 SER A O 1
ATOM 3246 N N . GLN A 1 450 ? -0.062 -19.281 -97.234 1.00 31.11 450 GLN A N 1
ATOM 3247 C CA . GLN A 1 450 ? -0.413 -20.543 -97.942 1.00 31.11 450 GLN A CA 1
ATOM 3248 C C . GLN A 1 450 ? -0.410 -20.364 -99.485 1.00 31.11 450 GLN A C 1
ATOM 3250 O O . GLN A 1 450 ? -0.757 -19.296 -99.975 1.00 31.11 450 GLN A O 1
ATOM 3255 N N . ASP A 1 451 ? 0.015 -21.328 -100.317 1.00 32.25 451 ASP A N 1
ATOM 3256 C CA . ASP A 1 451 ? -0.060 -22.796 -100.166 1.00 32.25 451 ASP A CA 1
ATOM 3257 C C . ASP A 1 451 ? 0.956 -23.587 -101.061 1.00 32.25 451 ASP A C 1
ATOM 3259 O O . ASP A 1 451 ? 1.727 -22.959 -101.780 1.00 32.25 451 ASP A O 1
ATOM 3263 N N . THR A 1 452 ? 0.943 -24.936 -100.976 1.00 30.19 452 THR A N 1
ATOM 3264 C CA . THR A 1 452 ? 1.395 -26.021 -101.919 1.00 30.19 452 THR A CA 1
ATOM 3265 C C . THR A 1 452 ? 2.438 -25.725 -103.035 1.00 30.19 452 THR A C 1
ATOM 3267 O O . THR A 1 452 ? 2.311 -24.773 -103.792 1.00 30.19 452 THR A O 1
ATOM 3270 N N . SER A 1 453 ? 3.530 -26.478 -103.276 1.00 35.47 453 SER A N 1
ATOM 3271 C CA . SER A 1 453 ? 3.870 -27.929 -103.232 1.00 35.47 453 SER A CA 1
ATOM 3272 C C . SER A 1 453 ? 3.397 -28.801 -104.429 1.00 35.47 453 SER A C 1
ATOM 3274 O O . SER A 1 453 ? 2.354 -28.528 -105.012 1.00 35.47 453 SER A O 1
ATOM 3276 N N . GLN A 1 454 ? 4.190 -29.852 -104.746 1.00 33.09 454 GLN A N 1
ATOM 3277 C CA . GLN A 1 454 ? 4.201 -30.816 -105.891 1.00 33.09 454 GLN A CA 1
ATOM 3278 C C . GLN A 1 454 ? 5.350 -30.581 -106.903 1.00 33.09 454 GLN A C 1
ATOM 3280 O O . GLN A 1 454 ? 5.460 -29.500 -107.469 1.00 33.09 454 GLN A O 1
ATOM 3285 N N . GLU A 1 455 ? 6.369 -31.452 -107.027 1.00 32.47 455 GLU A N 1
ATOM 3286 C CA . GLU A 1 455 ? 6.437 -32.891 -107.422 1.00 32.47 455 GLU A CA 1
ATOM 3287 C C . GLU A 1 455 ? 6.540 -33.098 -108.953 1.00 32.47 455 GLU A C 1
ATOM 3289 O O . GLU A 1 455 ? 5.682 -32.644 -109.707 1.00 32.47 455 GLU A O 1
ATOM 3294 N N . GLY A 1 456 ? 7.588 -33.804 -109.416 1.00 32.12 456 GLY A N 1
ATOM 3295 C CA . GLY A 1 456 ? 7.818 -34.106 -110.841 1.00 32.12 456 GLY A CA 1
ATOM 3296 C C . GLY A 1 456 ? 9.246 -34.571 -111.185 1.00 32.12 456 GLY A C 1
ATOM 3297 O O . GLY A 1 456 ? 10.123 -33.750 -111.439 1.00 32.12 456 GLY A O 1
ATOM 3298 N N . GLU A 1 457 ? 9.463 -35.887 -111.214 1.00 33.06 457 GLU A N 1
ATOM 3299 C CA . GLU A 1 457 ? 10.702 -36.585 -111.631 1.00 33.06 457 GLU A CA 1
ATOM 3300 C C . GLU A 1 457 ? 10.785 -36.648 -113.197 1.00 33.06 457 GLU A C 1
ATOM 3302 O O . GLU A 1 457 ? 9.835 -36.241 -113.865 1.00 33.06 457 GLU A O 1
ATOM 3307 N N . GLU A 1 458 ? 11.821 -37.108 -113.924 1.00 32.84 458 GLU A N 1
ATOM 3308 C CA . GLU A 1 458 ? 13.036 -37.894 -113.623 1.00 32.84 458 GLU A CA 1
ATOM 3309 C C . GLU A 1 458 ? 14.051 -37.827 -114.813 1.00 32.84 458 GLU A C 1
ATOM 3311 O O . GLU A 1 458 ? 13.616 -37.808 -115.965 1.00 32.84 458 GLU A O 1
ATOM 3316 N N . SER A 1 459 ? 15.373 -37.964 -114.568 1.00 33.41 459 SER A N 1
ATOM 3317 C CA . SER A 1 459 ? 16.428 -38.430 -115.528 1.00 33.41 459 SER A CA 1
ATOM 3318 C C . SER A 1 459 ? 16.785 -37.543 -116.767 1.00 33.41 459 SER A C 1
ATOM 3320 O O . SER A 1 459 ? 15.997 -36.705 -117.186 1.00 33.41 459 SER A O 1
ATOM 3322 N N . SER A 1 460 ? 17.958 -37.634 -117.431 1.00 33.47 460 SER A N 1
ATOM 3323 C CA . SER A 1 460 ? 19.177 -38.454 -117.236 1.00 33.47 460 SER A CA 1
ATOM 3324 C C . SER A 1 460 ? 20.443 -37.802 -117.860 1.00 33.47 460 SER A C 1
ATOM 3326 O O . SER A 1 460 ? 20.324 -36.914 -118.699 1.00 33.47 460 SER A O 1
ATOM 3328 N N . ASP A 1 461 ? 21.617 -38.360 -117.527 1.00 32.31 461 ASP A N 1
ATOM 3329 C CA . ASP A 1 461 ? 22.913 -38.354 -118.254 1.00 32.31 461 ASP A CA 1
ATOM 3330 C C . ASP A 1 461 ? 23.763 -37.056 -118.350 1.00 32.31 461 ASP A C 1
ATOM 3332 O O . ASP A 1 461 ? 23.415 -36.096 -119.036 1.00 32.31 461 ASP A O 1
ATOM 3336 N N . GLY A 1 462 ? 24.984 -37.097 -117.784 1.00 33.47 462 GLY A N 1
ATOM 3337 C CA . GLY A 1 462 ? 26.061 -36.117 -118.028 1.00 33.47 462 GLY A CA 1
ATOM 3338 C C . GLY A 1 462 ? 27.179 -36.117 -116.969 1.00 33.47 462 GLY A C 1
ATOM 3339 O O . GLY A 1 462 ? 27.052 -35.451 -115.950 1.00 33.47 462 GLY A O 1
ATOM 3340 N N . GLU A 1 463 ? 28.275 -36.849 -117.201 1.00 40.28 463 GLU A N 1
ATOM 3341 C CA . GLU A 1 463 ? 29.425 -36.952 -116.277 1.00 40.28 463 GLU A CA 1
ATOM 3342 C C . GLU A 1 463 ? 30.254 -35.648 -116.192 1.00 40.28 463 GLU A C 1
ATOM 3344 O O . GLU A 1 463 ? 30.500 -34.998 -117.211 1.00 40.28 463 GLU A O 1
ATOM 3349 N N . GLY A 1 464 ? 30.752 -35.300 -114.996 1.00 36.28 464 GLY A N 1
ATOM 3350 C CA . GLY A 1 464 ? 31.668 -34.171 -114.778 1.00 36.28 464 GLY A CA 1
ATOM 3351 C C . GLY A 1 464 ? 32.135 -34.039 -113.321 1.00 36.28 464 GLY A C 1
ATOM 3352 O O . GLY A 1 464 ? 31.345 -33.669 -112.457 1.00 36.28 464 GLY A O 1
ATOM 3353 N N . ASP A 1 465 ? 33.409 -34.347 -113.063 1.00 43.00 465 ASP A N 1
ATOM 3354 C CA . ASP A 1 465 ? 34.045 -34.285 -111.735 1.00 43.00 465 ASP A CA 1
ATOM 3355 C C . ASP A 1 465 ? 34.326 -32.848 -111.234 1.00 43.00 465 ASP A C 1
ATOM 3357 O O . ASP A 1 465 ? 34.328 -31.881 -111.995 1.00 43.00 465 ASP A O 1
ATOM 3361 N N . ASP A 1 466 ? 34.667 -32.754 -109.943 1.00 52.41 466 ASP A N 1
ATOM 3362 C CA . ASP A 1 466 ? 35.492 -31.695 -109.339 1.00 52.41 466 ASP A CA 1
ATOM 3363 C C . ASP A 1 466 ? 35.010 -30.233 -109.459 1.00 52.41 466 ASP A C 1
ATOM 3365 O O . ASP A 1 466 ? 35.743 -29.348 -109.903 1.00 52.41 466 ASP A O 1
ATOM 3369 N N . ASN A 1 467 ? 33.818 -29.949 -108.917 1.00 57.66 467 ASN A N 1
ATOM 3370 C CA . ASN A 1 467 ? 33.693 -28.987 -107.803 1.00 57.66 467 ASN A CA 1
ATOM 3371 C C . ASN A 1 467 ? 32.262 -28.950 -107.232 1.00 57.66 467 ASN A C 1
ATOM 3373 O O . ASN A 1 467 ? 31.384 -28.263 -107.745 1.00 57.66 467 ASN A O 1
ATOM 3377 N N . GLN A 1 468 ? 32.048 -29.622 -106.095 1.00 58.84 468 GLN A N 1
ATOM 3378 C CA . GLN A 1 468 ? 30.867 -29.413 -105.240 1.00 58.84 468 GLN A CA 1
ATOM 3379 C C . GLN A 1 468 ? 30.998 -28.175 -104.332 1.00 58.84 468 GLN A C 1
ATOM 3381 O O . GLN A 1 468 ? 30.264 -28.071 -103.365 1.00 58.84 468 GLN A O 1
ATOM 3386 N N . TYR A 1 469 ? 31.926 -27.255 -104.618 1.00 65.38 469 TYR A N 1
ATOM 3387 C CA . TYR A 1 469 ? 32.122 -26.008 -103.875 1.00 65.38 469 TYR A CA 1
ATOM 3388 C C . TYR A 1 469 ? 32.510 -24.885 -104.850 1.00 65.38 469 TYR A C 1
ATOM 3390 O O . TYR A 1 469 ? 33.281 -25.127 -105.783 1.00 65.38 469 TYR A O 1
ATOM 3398 N N . ASP A 1 470 ? 31.969 -23.686 -104.648 1.00 77.38 470 ASP A N 1
ATOM 3399 C CA . ASP A 1 470 ? 32.193 -22.492 -105.467 1.00 77.38 470 ASP A CA 1
ATOM 3400 C C . ASP A 1 470 ? 33.564 -21.823 -105.211 1.00 77.38 470 ASP A C 1
ATOM 3402 O O . ASP A 1 470 ? 34.419 -22.355 -104.501 1.00 77.38 470 ASP A O 1
ATOM 3406 N N . GLU A 1 471 ? 33.804 -20.661 -105.832 1.00 74.00 471 GLU A N 1
ATOM 3407 C CA . GLU A 1 471 ? 35.078 -19.926 -105.721 1.00 74.00 471 GLU A CA 1
ATOM 3408 C C . GLU A 1 471 ? 35.323 -19.339 -104.311 1.00 74.00 471 GLU A C 1
ATOM 3410 O O . GLU A 1 471 ? 36.478 -19.122 -103.943 1.00 74.00 471 GLU A O 1
ATOM 3415 N N . ASP A 1 472 ? 34.270 -19.166 -103.498 1.00 76.38 472 ASP A N 1
ATOM 3416 C CA . ASP A 1 472 ? 34.370 -18.782 -102.081 1.00 76.38 472 ASP A CA 1
ATOM 3417 C C . ASP A 1 472 ? 34.469 -20.008 -101.144 1.00 76.38 472 ASP A C 1
ATOM 3419 O O . ASP A 1 472 ? 34.895 -19.874 -99.995 1.00 76.38 472 ASP A O 1
ATOM 3423 N N . GLY A 1 473 ? 34.103 -21.202 -101.626 1.00 81.56 473 GLY A N 1
ATOM 3424 C CA . GLY A 1 473 ? 34.222 -22.481 -100.923 1.00 81.56 473 GLY A CA 1
ATOM 3425 C C . GLY A 1 473 ? 32.909 -23.126 -100.459 1.00 81.56 473 GLY A C 1
ATOM 3426 O O . GLY A 1 473 ? 32.984 -23.995 -99.589 1.00 81.56 473 GLY A O 1
ATOM 3427 N N . TYR A 1 474 ? 31.754 -22.750 -101.023 1.00 83.44 474 TYR A N 1
ATOM 3428 C CA . TYR A 1 474 ? 30.408 -23.198 -100.609 1.00 83.44 474 TYR A CA 1
ATOM 3429 C C . TYR A 1 474 ? 29.703 -24.066 -101.663 1.00 83.44 474 TYR A C 1
ATOM 3431 O O . TYR A 1 474 ? 29.861 -23.842 -102.861 1.00 83.44 474 TYR A O 1
ATOM 3439 N N . ASP A 1 475 ? 28.932 -25.063 -101.231 1.00 83.75 475 ASP A N 1
ATOM 3440 C CA . ASP A 1 475 ? 28.248 -26.029 -102.095 1.00 83.75 475 ASP A CA 1
ATOM 3441 C C . ASP A 1 475 ? 26.991 -25.477 -102.792 1.00 83.75 475 ASP A C 1
ATOM 3443 O O . ASP A 1 475 ? 26.619 -24.315 -102.634 1.00 83.75 475 ASP A O 1
ATOM 3447 N N . GLN A 1 476 ? 26.337 -26.311 -103.612 1.00 79.69 476 GLN A N 1
ATOM 3448 C CA . GLN A 1 476 ? 25.143 -25.910 -104.374 1.00 79.69 476 GLN A CA 1
ATOM 3449 C C . GLN A 1 476 ? 23.930 -25.568 -103.489 1.00 79.69 476 GLN A C 1
ATOM 3451 O O . GLN A 1 476 ? 23.040 -24.858 -103.955 1.00 79.69 476 GLN A O 1
ATOM 3456 N N . ASP A 1 477 ? 23.913 -26.025 -102.232 1.00 79.19 477 ASP A N 1
ATOM 3457 C CA . ASP A 1 477 ? 22.904 -25.656 -101.234 1.00 79.19 477 ASP A CA 1
ATOM 3458 C C . ASP A 1 477 ? 23.361 -24.455 -100.372 1.00 79.19 477 ASP A C 1
ATOM 3460 O O . ASP A 1 477 ? 22.578 -23.932 -99.580 1.00 79.19 477 ASP A O 1
ATOM 3464 N N . GLY A 1 478 ? 24.611 -23.999 -100.532 1.00 84.31 478 GLY A N 1
ATOM 3465 C CA . GLY A 1 478 ? 25.191 -22.823 -99.884 1.00 84.31 478 GLY A CA 1
ATOM 3466 C C . GLY A 1 478 ? 26.123 -23.094 -98.696 1.00 84.31 478 GLY A C 1
ATOM 3467 O O . GLY A 1 478 ? 26.420 -22.139 -97.977 1.00 84.31 478 GLY A O 1
ATOM 3468 N N . TYR A 1 479 ? 26.589 -24.332 -98.476 1.00 86.44 479 TYR A N 1
ATOM 3469 C CA . TYR A 1 479 ? 27.346 -24.747 -97.277 1.00 86.44 479 TYR A CA 1
ATOM 3470 C C . TYR A 1 479 ? 28.840 -25.016 -97.533 1.00 86.44 479 TYR A C 1
ATOM 3472 O O . TYR A 1 479 ? 29.218 -25.593 -98.547 1.00 86.44 479 TYR A O 1
ATOM 3480 N N . ASP A 1 480 ? 29.705 -24.622 -96.600 1.00 86.81 480 ASP A N 1
ATOM 3481 C CA . ASP A 1 480 ? 31.151 -24.837 -96.641 1.00 86.81 480 ASP A CA 1
ATOM 3482 C C . ASP A 1 480 ? 31.547 -26.311 -96.428 1.00 86.81 480 ASP A C 1
ATOM 3484 O O . ASP A 1 480 ? 30.725 -27.186 -96.147 1.00 86.81 480 ASP A O 1
ATOM 3488 N N . ARG A 1 481 ? 32.849 -26.599 -96.539 1.00 83.38 481 ARG A N 1
ATOM 3489 C CA . ARG A 1 481 ? 33.404 -27.959 -96.398 1.00 83.38 481 ARG A CA 1
ATOM 3490 C C . ARG A 1 481 ? 33.270 -28.577 -95.001 1.00 83.38 481 ARG A C 1
ATOM 3492 O O . ARG A 1 481 ? 33.451 -29.788 -94.881 1.00 83.38 481 ARG A O 1
ATOM 3499 N N . ASP A 1 482 ? 32.981 -27.779 -93.973 1.00 83.25 482 ASP A N 1
ATOM 3500 C CA . ASP A 1 482 ? 32.670 -28.261 -92.622 1.00 83.25 482 ASP A CA 1
ATOM 3501 C C . ASP A 1 482 ? 31.145 -28.400 -92.406 1.00 83.25 482 ASP A C 1
ATOM 3503 O O . ASP A 1 482 ? 30.716 -28.949 -91.388 1.00 83.25 482 ASP A O 1
ATOM 3507 N N . GLY A 1 483 ? 30.330 -27.939 -93.364 1.00 86.50 483 GLY A N 1
ATOM 3508 C CA . GLY A 1 483 ? 28.873 -28.048 -93.395 1.00 86.50 483 GLY A CA 1
ATOM 3509 C C . GLY A 1 483 ? 28.105 -26.791 -92.974 1.00 86.50 483 GLY A C 1
ATOM 3510 O O . GLY A 1 483 ? 26.940 -26.939 -92.602 1.00 86.50 483 GLY A O 1
ATOM 3511 N N . TYR A 1 484 ? 28.715 -25.596 -93.009 1.00 88.88 484 TYR A N 1
ATOM 3512 C CA . TYR A 1 484 ? 28.142 -24.323 -92.527 1.00 88.88 484 TYR A CA 1
ATOM 3513 C C . TYR A 1 484 ? 27.918 -23.299 -93.648 1.00 88.88 484 TYR A C 1
ATOM 3515 O O . TYR A 1 484 ? 28.766 -23.126 -94.514 1.00 88.88 484 TYR A O 1
ATOM 3523 N N . ASP A 1 485 ? 26.780 -22.610 -93.640 1.00 88.94 485 ASP A N 1
ATOM 3524 C CA . ASP A 1 485 ? 26.415 -21.604 -94.635 1.00 88.94 485 ASP A CA 1
ATOM 3525 C C . ASP A 1 485 ? 27.265 -20.324 -94.540 1.00 88.94 485 ASP A C 1
ATOM 3527 O O . ASP A 1 485 ? 28.093 -20.153 -93.643 1.00 88.94 485 ASP A O 1
ATOM 3531 N N . ARG A 1 486 ? 27.053 -19.400 -95.483 1.00 87.44 486 ARG A N 1
ATOM 3532 C CA . ARG A 1 486 ? 27.776 -18.116 -95.566 1.00 87.44 486 ARG A CA 1
ATOM 3533 C C . ARG A 1 486 ? 27.570 -17.184 -94.357 1.00 87.44 486 ARG A C 1
ATOM 3535 O O . ARG A 1 486 ? 28.355 -16.250 -94.208 1.00 87.44 486 ARG A O 1
ATOM 3542 N N . ASP A 1 487 ? 26.576 -17.440 -93.502 1.00 86.12 487 ASP A N 1
ATOM 3543 C CA . ASP A 1 487 ? 26.377 -16.733 -92.226 1.00 86.12 487 ASP A CA 1
ATOM 3544 C C . ASP A 1 487 ? 26.984 -17.502 -91.029 1.00 86.12 487 ASP A C 1
ATOM 3546 O O . ASP A 1 487 ? 27.067 -16.961 -89.926 1.00 86.12 487 ASP A O 1
ATOM 3550 N N . GLY A 1 488 ? 27.431 -18.746 -91.237 1.00 87.88 488 GLY A N 1
ATOM 3551 C CA . GLY A 1 488 ? 28.095 -19.595 -90.248 1.00 87.88 488 GLY A CA 1
ATOM 3552 C C . GLY A 1 488 ? 27.229 -20.695 -89.626 1.00 87.88 488 GLY A C 1
ATOM 3553 O O . GLY A 1 488 ? 27.663 -21.275 -88.629 1.00 87.88 488 GLY A O 1
ATOM 3554 N N . PHE A 1 489 ? 26.049 -21.009 -90.179 1.00 90.75 489 PHE A N 1
ATOM 3555 C CA . PHE A 1 489 ? 25.088 -21.976 -89.616 1.00 90.75 489 PHE A CA 1
ATOM 3556 C C . PHE A 1 489 ? 24.994 -23.264 -90.441 1.00 90.75 489 PHE A C 1
ATOM 3558 O O . PHE A 1 489 ? 24.975 -23.241 -91.664 1.00 90.75 489 PHE A O 1
ATOM 3565 N N . ASN A 1 490 ? 24.921 -24.422 -89.790 1.00 89.62 490 ASN A N 1
ATOM 3566 C CA . ASN A 1 490 ? 24.846 -25.716 -90.463 1.00 89.62 490 ASN A CA 1
ATOM 3567 C C . ASN A 1 490 ? 23.461 -26.008 -91.063 1.00 89.62 490 ASN A C 1
ATOM 3569 O O . ASN A 1 490 ? 22.497 -25.275 -90.856 1.00 89.62 490 ASN A O 1
ATOM 3573 N N . ARG A 1 491 ? 23.342 -27.130 -91.782 1.00 87.00 491 ARG A N 1
ATOM 3574 C CA . ARG A 1 491 ? 22.091 -27.592 -92.423 1.00 87.00 491 ARG A CA 1
ATOM 3575 C C . ARG A 1 491 ? 20.904 -27.826 -91.464 1.00 87.00 491 ARG A C 1
ATOM 3577 O O . ARG A 1 491 ? 19.782 -27.960 -91.937 1.00 87.00 491 ARG A O 1
ATOM 3584 N N . ASN A 1 492 ? 21.124 -27.844 -90.144 1.00 84.81 492 ASN A N 1
ATOM 3585 C CA . ASN A 1 492 ? 20.068 -27.876 -89.119 1.00 84.81 492 ASN A CA 1
ATOM 3586 C C . ASN A 1 492 ? 19.777 -26.487 -88.505 1.00 84.81 492 ASN A C 1
ATOM 3588 O O . ASN A 1 492 ? 18.975 -26.390 -87.581 1.00 84.81 492 ASN A O 1
ATOM 3592 N N . GLY A 1 493 ? 20.431 -25.424 -88.984 1.00 88.12 493 GLY A N 1
ATOM 3593 C CA . GLY A 1 493 ? 20.257 -24.042 -88.531 1.00 88.12 493 GLY A CA 1
ATOM 3594 C C . GLY A 1 493 ? 21.140 -23.607 -87.356 1.00 88.12 493 GLY A C 1
ATOM 3595 O O . GLY A 1 493 ? 20.887 -22.530 -86.822 1.00 88.12 493 GLY A O 1
ATOM 3596 N N . TYR A 1 494 ? 22.148 -24.398 -86.957 1.00 89.88 494 TYR A N 1
ATOM 3597 C CA . TYR A 1 494 ? 23.001 -24.138 -85.782 1.00 89.88 494 TYR A CA 1
ATOM 3598 C C . TYR A 1 494 ? 24.446 -23.771 -86.152 1.00 89.88 494 TYR A C 1
ATOM 3600 O O . TYR A 1 494 ? 25.034 -24.384 -87.039 1.00 89.88 494 TYR A O 1
ATOM 3608 N N . ASP A 1 495 ? 25.038 -22.804 -85.460 1.00 90.44 495 ASP A N 1
ATOM 3609 C CA . ASP A 1 495 ? 26.419 -22.362 -85.653 1.00 90.44 495 ASP A CA 1
ATOM 3610 C C . ASP A 1 495 ? 27.464 -23.383 -85.161 1.00 90.44 495 ASP A C 1
ATOM 3612 O O . ASP A 1 495 ? 27.144 -24.464 -84.656 1.00 90.44 495 ASP A O 1
ATOM 3616 N N . ARG A 1 496 ? 28.747 -23.041 -85.334 1.00 89.19 496 ARG A N 1
ATOM 3617 C CA . ARG A 1 496 ? 29.895 -23.887 -84.957 1.00 89.19 496 ARG A CA 1
ATOM 3618 C C . ARG A 1 496 ? 30.038 -24.123 -83.443 1.00 89.19 496 ARG A C 1
ATOM 3620 O O . ARG A 1 496 ? 30.755 -25.050 -83.069 1.00 89.19 496 ARG A O 1
ATOM 3627 N N . ASP A 1 497 ? 29.359 -23.344 -82.596 1.00 87.00 497 ASP A N 1
ATOM 3628 C CA . ASP A 1 497 ? 29.294 -23.552 -81.140 1.00 87.00 497 ASP A CA 1
ATOM 3629 C C . ASP A 1 497 ? 28.007 -24.291 -80.707 1.00 87.00 497 ASP A C 1
ATOM 3631 O O . ASP A 1 497 ? 27.920 -24.753 -79.568 1.00 87.00 497 ASP A O 1
ATOM 3635 N N . GLY A 1 498 ? 27.027 -24.437 -81.608 1.00 89.25 498 GLY A N 1
ATOM 3636 C CA . GLY A 1 498 ? 25.785 -25.185 -81.402 1.00 89.25 498 GLY A CA 1
ATOM 3637 C C . GLY A 1 498 ? 24.524 -24.342 -81.183 1.00 89.25 498 GLY A C 1
ATOM 3638 O O . GLY A 1 498 ? 23.536 -24.898 -80.700 1.00 89.25 498 GLY A O 1
ATOM 3639 N N . TYR A 1 499 ? 24.527 -23.049 -81.531 1.00 91.75 499 TYR A N 1
ATOM 3640 C CA . TYR A 1 499 ? 23.407 -22.114 -81.312 1.00 91.75 499 TYR A CA 1
ATOM 3641 C C . TYR A 1 499 ? 22.710 -21.721 -82.619 1.00 91.75 499 TYR A C 1
ATOM 3643 O O . TYR A 1 499 ? 23.352 -21.584 -83.656 1.00 91.75 499 TYR A O 1
ATOM 3651 N N . ASN A 1 500 ? 21.387 -21.572 -82.600 1.00 90.69 500 ASN A N 1
ATOM 3652 C CA . ASN A 1 500 ? 20.599 -21.243 -83.782 1.00 90.69 500 ASN A CA 1
ATOM 3653 C C . ASN A 1 500 ? 20.745 -19.760 -84.177 1.00 90.69 500 ASN A C 1
ATOM 3655 O O . ASN A 1 500 ? 21.375 -18.970 -83.474 1.00 90.69 500 ASN A O 1
ATOM 3659 N N . ARG A 1 501 ? 20.127 -19.359 -85.295 1.00 89.50 501 ARG A N 1
ATOM 3660 C CA . ARG A 1 501 ? 20.139 -17.964 -85.784 1.00 89.50 501 ARG A CA 1
ATOM 3661 C C . ARG A 1 501 ? 19.532 -16.934 -84.813 1.00 89.50 501 ARG A C 1
ATOM 3663 O O . ARG A 1 501 ? 19.853 -15.756 -84.936 1.00 89.50 501 ARG A O 1
ATOM 3670 N N . ASP A 1 502 ? 18.729 -17.370 -83.841 1.00 87.50 502 ASP A N 1
ATOM 3671 C CA . ASP A 1 502 ? 18.174 -16.538 -82.761 1.00 87.50 502 ASP A CA 1
ATOM 3672 C C . ASP A 1 502 ? 19.051 -16.540 -81.487 1.00 87.50 502 ASP A C 1
ATOM 3674 O O . ASP A 1 502 ? 18.754 -15.825 -80.533 1.00 87.50 502 ASP A O 1
ATOM 3678 N N . GLY A 1 503 ? 20.134 -17.328 -81.463 1.00 89.31 503 GLY A N 1
ATOM 3679 C CA . GLY A 1 503 ? 21.101 -17.419 -80.366 1.00 89.31 503 GLY A CA 1
ATOM 3680 C C . GLY A 1 503 ? 20.927 -18.599 -79.400 1.00 89.31 503 GLY A C 1
ATOM 3681 O O . GLY A 1 503 ? 21.690 -18.671 -78.439 1.00 89.31 503 GLY A O 1
ATOM 3682 N N . TYR A 1 504 ? 19.990 -19.527 -79.640 1.00 91.00 504 TYR A N 1
ATOM 3683 C CA . TYR A 1 504 ? 19.608 -20.613 -78.717 1.00 91.00 504 TYR A CA 1
ATOM 3684 C C . TYR A 1 504 ? 20.092 -22.007 -79.156 1.00 91.00 504 TYR A C 1
ATOM 3686 O O . TYR A 1 504 ? 20.027 -22.363 -80.331 1.00 91.00 504 TYR A O 1
ATOM 3694 N N . ASP A 1 505 ? 20.548 -22.832 -78.212 1.00 90.81 505 ASP A N 1
ATOM 3695 C CA . ASP A 1 505 ? 21.032 -24.194 -78.455 1.00 90.81 505 ASP A CA 1
ATOM 3696 C C . ASP A 1 505 ? 19.911 -25.184 -78.829 1.00 90.81 505 ASP A C 1
ATOM 3698 O O . ASP A 1 505 ? 18.717 -24.885 -78.791 1.00 90.81 505 ASP A O 1
ATOM 3702 N N . SER A 1 506 ? 20.291 -26.426 -79.141 1.00 89.00 506 SER A N 1
ATOM 3703 C CA . SER A 1 506 ? 19.342 -27.530 -79.394 1.00 89.00 506 SER A CA 1
ATOM 3704 C C . SER A 1 506 ? 18.397 -27.878 -78.226 1.00 89.00 506 SER A C 1
ATOM 3706 O O . SER A 1 506 ? 17.458 -28.652 -78.414 1.00 89.00 506 SER A O 1
ATOM 3708 N N . SER A 1 507 ? 18.621 -27.314 -77.035 1.00 88.19 507 SER A N 1
ATOM 3709 C CA . SER A 1 507 ? 17.765 -27.444 -75.851 1.00 88.19 507 SER A CA 1
ATOM 3710 C C . SER A 1 507 ? 16.886 -26.203 -75.608 1.00 88.19 507 SER A C 1
ATOM 3712 O O . SER A 1 507 ? 16.046 -26.243 -74.710 1.00 88.19 507 SER A O 1
ATOM 3714 N N . GLY A 1 508 ? 17.068 -25.119 -76.373 1.00 90.50 508 GLY A N 1
ATOM 3715 C CA . GLY A 1 508 ? 16.345 -23.852 -76.232 1.00 90.50 508 GLY A CA 1
ATOM 3716 C C . GLY A 1 508 ? 16.977 -22.823 -75.284 1.00 90.50 508 GLY A C 1
ATOM 3717 O O . GLY A 1 508 ? 16.251 -21.952 -74.812 1.00 90.50 508 GLY A O 1
ATOM 3718 N N . PHE A 1 509 ? 18.282 -22.905 -74.991 1.00 92.50 509 PHE A N 1
ATOM 3719 C CA . PHE A 1 509 ? 19.002 -21.982 -74.095 1.00 92.50 509 PHE A CA 1
ATOM 3720 C C . PHE A 1 509 ? 20.113 -21.223 -74.826 1.00 92.50 509 PHE A C 1
ATOM 3722 O O . PHE A 1 509 ? 20.820 -21.792 -75.654 1.00 92.50 509 PHE A O 1
ATOM 3729 N N . ASP A 1 510 ? 20.269 -19.941 -74.518 1.00 91.75 510 ASP A N 1
ATOM 3730 C CA . ASP A 1 510 ? 21.260 -19.051 -75.109 1.00 91.75 510 ASP A CA 1
ATOM 3731 C C . ASP A 1 510 ? 22.693 -19.337 -74.626 1.00 91.75 510 ASP A C 1
ATOM 3733 O O . ASP A 1 510 ? 22.958 -20.253 -73.839 1.00 91.75 510 ASP A O 1
ATOM 3737 N N . ARG A 1 511 ? 23.638 -18.539 -75.130 1.00 90.88 511 ARG A N 1
ATOM 3738 C CA . ARG A 1 511 ? 25.074 -18.649 -74.833 1.00 90.88 511 ARG A CA 1
ATOM 3739 C C . ARG A 1 511 ? 25.443 -18.342 -73.374 1.00 90.88 511 ARG A C 1
ATOM 3741 O O . ARG A 1 511 ? 26.507 -18.787 -72.945 1.00 90.88 511 ARG A O 1
ATOM 3748 N N . ASP A 1 512 ? 24.589 -17.640 -72.628 1.00 88.00 512 ASP A N 1
ATOM 3749 C CA . ASP A 1 512 ? 24.745 -17.401 -71.184 1.00 88.00 512 ASP A CA 1
ATOM 3750 C C . ASP A 1 512 ? 23.998 -18.458 -70.338 1.00 88.00 512 ASP A C 1
ATOM 3752 O O . ASP A 1 512 ? 24.246 -18.589 -69.137 1.00 88.00 512 ASP A O 1
ATOM 3756 N N . GLY A 1 513 ? 23.150 -19.275 -70.973 1.00 90.25 513 GLY A N 1
ATOM 3757 C CA . GLY A 1 513 ? 22.488 -20.446 -70.403 1.00 90.25 513 GLY A CA 1
ATOM 3758 C C . GLY A 1 513 ? 20.988 -20.290 -70.150 1.00 90.25 513 GLY A C 1
ATOM 3759 O O . GLY A 1 513 ? 20.426 -21.161 -69.482 1.00 90.25 513 GLY A O 1
ATOM 3760 N N . PHE A 1 514 ? 20.344 -19.238 -70.670 1.00 92.31 514 PHE A N 1
ATOM 3761 C CA . PHE A 1 514 ? 18.947 -18.876 -70.397 1.00 92.31 514 PHE A CA 1
ATOM 3762 C C . PHE A 1 514 ? 18.030 -19.093 -71.609 1.00 92.31 514 PHE A C 1
ATOM 3764 O O . PHE A 1 514 ? 18.426 -18.916 -72.754 1.00 92.31 514 PHE A O 1
ATOM 3771 N N . ASN A 1 515 ? 16.782 -19.500 -71.387 1.00 90.88 515 ASN A N 1
ATOM 3772 C CA . ASN A 1 515 ? 15.802 -19.700 -72.455 1.00 90.88 515 ASN A CA 1
ATOM 3773 C C . ASN A 1 515 ? 15.131 -18.382 -72.892 1.00 90.88 515 ASN A C 1
ATOM 3775 O O . ASN A 1 515 ? 15.387 -17.313 -72.341 1.00 90.88 515 ASN A O 1
ATOM 3779 N N . SER A 1 516 ? 14.210 -18.451 -73.856 1.00 89.12 516 SER A N 1
ATOM 3780 C CA . SER A 1 516 ? 13.441 -17.290 -74.341 1.00 89.12 516 SER A CA 1
ATOM 3781 C C . SER A 1 516 ? 12.520 -16.629 -73.298 1.00 89.12 516 SER A C 1
ATOM 3783 O O . SER A 1 516 ? 11.981 -15.557 -73.559 1.00 89.12 516 SER A O 1
ATOM 3785 N N . GLU A 1 517 ? 12.307 -17.251 -72.134 1.00 87.94 517 GLU A N 1
ATOM 3786 C CA . GLU A 1 517 ? 11.615 -16.657 -70.979 1.00 87.94 517 GLU A CA 1
ATOM 3787 C C . GLU A 1 517 ? 12.599 -16.043 -69.956 1.00 87.94 517 GLU A C 1
ATOM 3789 O O . GLU A 1 517 ? 12.164 -15.508 -68.938 1.00 87.94 517 GLU A O 1
ATOM 3794 N N . GLY A 1 518 ? 13.912 -16.110 -70.209 1.00 89.88 518 GLY A N 1
ATOM 3795 C CA . GLY A 1 518 ? 14.971 -15.615 -69.326 1.00 89.88 518 GLY A CA 1
ATOM 3796 C C . GLY A 1 518 ? 15.376 -16.577 -68.204 1.00 89.88 518 GLY A C 1
ATOM 3797 O O . GLY A 1 518 ? 15.942 -16.121 -67.212 1.00 89.88 518 GLY A O 1
ATOM 3798 N N . LEU A 1 519 ? 15.076 -17.876 -68.329 1.00 92.12 519 LEU A N 1
ATOM 3799 C CA . LEU A 1 519 ? 15.264 -18.896 -67.285 1.00 92.12 519 LEU A CA 1
ATOM 3800 C C . LEU A 1 519 ? 16.379 -19.878 -67.635 1.00 92.12 519 LEU A C 1
ATOM 3802 O O . LEU A 1 519 ? 16.446 -20.362 -68.764 1.00 92.12 519 LEU A O 1
ATOM 3806 N N . ASP A 1 520 ? 17.208 -20.227 -66.659 1.00 92.50 520 ASP A N 1
ATOM 3807 C CA . ASP A 1 520 ? 18.235 -21.251 -66.800 1.00 92.50 520 ASP A CA 1
ATOM 3808 C C . ASP A 1 520 ? 17.660 -22.679 -66.833 1.00 92.50 520 ASP A C 1
ATOM 3810 O O . ASP A 1 520 ? 16.456 -22.916 -66.688 1.00 92.50 520 ASP A O 1
ATOM 3814 N N . ARG A 1 521 ? 18.544 -23.663 -67.034 1.00 91.62 521 ARG A N 1
ATOM 3815 C CA . ARG A 1 521 ? 18.186 -25.088 -67.155 1.00 91.62 521 ARG A CA 1
ATOM 3816 C C . ARG A 1 521 ? 17.558 -25.698 -65.894 1.00 91.62 521 ARG A C 1
ATOM 3818 O O . ARG A 1 521 ? 16.967 -26.771 -66.005 1.00 91.62 521 ARG A O 1
ATOM 3825 N N . ASP A 1 522 ? 17.662 -25.037 -64.741 1.00 90.44 522 ASP A N 1
ATOM 3826 C CA . ASP A 1 522 ? 17.026 -25.456 -63.486 1.00 90.44 522 ASP A CA 1
ATOM 3827 C C . ASP A 1 522 ? 15.719 -24.681 -63.202 1.00 90.44 522 ASP A C 1
ATOM 3829 O O . ASP A 1 522 ? 14.992 -25.037 -62.275 1.00 90.44 522 ASP A O 1
ATOM 3833 N N . GLY A 1 523 ? 15.394 -23.658 -64.005 1.00 91.25 523 GLY A N 1
ATOM 3834 C CA . GLY A 1 523 ? 14.157 -22.874 -63.918 1.00 91.25 523 GLY A CA 1
ATOM 3835 C C . GLY A 1 523 ? 14.280 -21.517 -63.215 1.00 91.25 523 GLY A C 1
ATOM 3836 O O . GLY A 1 523 ? 13.251 -20.963 -62.821 1.00 91.25 523 GLY A O 1
ATOM 3837 N N . PHE A 1 524 ? 15.493 -20.975 -63.060 1.00 94.00 524 PHE A N 1
ATOM 3838 C CA . PHE A 1 524 ? 15.745 -19.707 -62.359 1.00 94.00 524 PHE A CA 1
ATOM 3839 C C . PHE A 1 524 ? 16.127 -18.584 -63.329 1.00 94.00 524 PHE A C 1
ATOM 3841 O O . PHE A 1 524 ? 16.871 -18.795 -64.285 1.00 94.00 524 PHE A O 1
ATOM 3848 N N . TYR A 1 525 ? 15.646 -17.368 -63.079 1.00 92.00 525 TYR A N 1
ATOM 3849 C CA . TYR A 1 525 ? 16.085 -16.167 -63.785 1.00 92.00 525 TYR A CA 1
ATOM 3850 C C . TYR A 1 525 ? 17.552 -15.835 -63.467 1.00 92.00 525 TYR A C 1
ATOM 3852 O O . TYR A 1 525 ? 18.106 -16.258 -62.451 1.00 92.00 525 TYR A O 1
ATOM 3860 N N . SER A 1 526 ? 18.171 -14.974 -64.278 1.00 88.88 526 SER A N 1
ATOM 3861 C CA . SER A 1 526 ? 19.559 -14.509 -64.093 1.00 88.88 526 SER A CA 1
ATOM 3862 C C . SER A 1 526 ? 19.837 -13.751 -62.780 1.00 88.88 526 SER A C 1
ATOM 3864 O O . SER A 1 526 ? 20.996 -13.532 -62.431 1.00 88.88 526 SER A O 1
ATOM 3866 N N . ASN A 1 527 ? 18.799 -13.385 -62.019 1.00 86.31 527 ASN A N 1
ATOM 3867 C CA . ASN A 1 527 ? 18.913 -12.844 -60.659 1.00 86.31 527 ASN A CA 1
ATOM 3868 C C . ASN A 1 527 ? 18.966 -13.926 -59.553 1.00 86.31 527 ASN A C 1
ATOM 3870 O O . ASN A 1 527 ? 19.151 -13.574 -58.389 1.00 86.31 527 ASN A O 1
ATOM 3874 N N . GLY A 1 528 ? 18.812 -15.210 -59.899 1.00 89.88 528 GLY A N 1
ATOM 3875 C CA . GLY A 1 528 ? 18.868 -16.356 -58.986 1.00 89.88 528 GLY A CA 1
ATOM 3876 C C . GLY A 1 528 ? 17.524 -16.868 -58.451 1.00 89.88 528 GLY A C 1
ATOM 3877 O O . GLY A 1 528 ? 17.542 -17.820 -57.670 1.00 89.88 528 GLY A O 1
ATOM 3878 N N . PHE A 1 529 ? 16.390 -16.282 -58.857 1.00 93.69 529 PHE A N 1
ATOM 3879 C CA . PHE A 1 529 ? 15.043 -16.625 -58.370 1.00 93.69 529 PHE A CA 1
ATOM 3880 C C . PHE A 1 529 ? 14.179 -17.310 -59.445 1.00 93.69 529 PHE A C 1
ATOM 3882 O O . PHE A 1 529 ? 14.350 -17.056 -60.634 1.00 93.69 529 PHE A O 1
ATOM 3889 N N . ASP A 1 530 ? 13.248 -18.174 -59.042 1.00 92.50 530 ASP A N 1
ATOM 3890 C CA . ASP A 1 530 ? 12.300 -18.871 -59.922 1.00 92.50 530 ASP A CA 1
ATOM 3891 C C . ASP A 1 530 ? 11.093 -17.991 -60.332 1.00 92.50 530 ASP A C 1
ATOM 3893 O O . ASP A 1 530 ? 10.978 -16.820 -59.955 1.00 92.50 530 ASP A O 1
ATOM 3897 N N . LYS A 1 531 ? 10.154 -18.557 -61.109 1.00 91.75 531 LYS A N 1
ATOM 3898 C CA . LYS A 1 531 ? 8.902 -17.875 -61.510 1.00 91.75 531 LYS A CA 1
ATOM 3899 C C . LYS A 1 531 ? 7.979 -17.492 -60.344 1.00 91.75 531 LYS A C 1
ATOM 3901 O O . LYS A 1 531 ? 7.098 -16.658 -60.541 1.00 91.75 531 LYS A O 1
ATOM 3906 N N . GLU A 1 532 ? 8.134 -18.108 -59.177 1.00 90.56 532 GLU A N 1
ATOM 3907 C CA . GLU A 1 532 ? 7.338 -17.843 -57.973 1.00 90.56 532 GLU A CA 1
ATOM 3908 C C . GLU A 1 532 ? 8.040 -16.854 -57.021 1.00 90.56 532 GLU A C 1
ATOM 3910 O O . GLU A 1 532 ? 7.417 -16.378 -56.075 1.00 90.56 532 GLU A O 1
ATOM 3915 N N . GLY A 1 533 ? 9.295 -16.484 -57.308 1.00 91.94 533 GLY A N 1
ATOM 3916 C CA . GLY A 1 533 ? 10.089 -15.522 -56.544 1.00 91.94 533 GLY A CA 1
ATOM 3917 C C . GLY A 1 533 ? 11.021 -16.146 -55.502 1.00 91.94 533 GLY A C 1
ATOM 3918 O O . GLY A 1 533 ? 11.501 -15.416 -54.636 1.00 91.94 533 GLY A O 1
ATOM 3919 N N . TYR A 1 534 ? 11.285 -17.455 -55.579 1.00 94.12 534 TYR A N 1
ATOM 3920 C CA . TYR A 1 534 ? 12.116 -18.203 -54.626 1.00 94.12 534 TYR A CA 1
ATOM 3921 C C . TYR A 1 534 ? 13.495 -18.539 -55.197 1.00 94.12 534 TYR A C 1
ATOM 3923 O O . TYR A 1 534 ? 13.634 -18.869 -56.372 1.00 94.12 534 TYR A O 1
ATOM 3931 N N . ASP A 1 535 ? 14.528 -18.453 -54.367 1.00 93.25 535 ASP A N 1
ATOM 3932 C CA . ASP A 1 535 ? 15.906 -18.756 -54.734 1.00 93.25 535 ASP A CA 1
ATOM 3933 C C . ASP A 1 535 ? 16.155 -20.270 -54.876 1.00 93.25 535 ASP A C 1
ATOM 3935 O O . ASP A 1 535 ? 15.311 -21.115 -54.564 1.00 93.25 535 ASP A O 1
ATOM 3939 N N . ARG A 1 536 ? 17.367 -20.636 -55.300 1.00 92.44 536 ARG A N 1
ATOM 3940 C CA . ARG A 1 536 ? 17.804 -22.038 -55.445 1.00 92.44 536 ARG A CA 1
ATOM 3941 C C . ARG A 1 536 ? 17.839 -22.845 -54.133 1.00 92.44 536 ARG A C 1
ATOM 3943 O O . ARG A 1 536 ? 18.027 -24.060 -54.192 1.00 92.44 536 ARG A O 1
ATOM 3950 N N . ASN A 1 537 ? 17.659 -22.211 -52.972 1.00 90.06 537 ASN A N 1
ATOM 3951 C CA . ASN A 1 537 ? 17.502 -22.859 -51.666 1.00 90.06 537 ASN A CA 1
ATOM 3952 C C . ASN A 1 537 ? 16.025 -22.941 -51.216 1.00 90.06 537 ASN A C 1
ATOM 3954 O O . ASN A 1 537 ? 15.737 -23.622 -50.231 1.00 90.06 537 ASN A O 1
ATOM 3958 N N . GLY A 1 538 ? 15.101 -22.301 -51.942 1.00 92.56 538 GLY A N 1
ATOM 3959 C CA . GLY A 1 538 ? 13.662 -22.295 -51.683 1.00 92.56 538 GLY A CA 1
ATOM 3960 C C . GLY A 1 538 ? 13.144 -21.091 -50.890 1.00 92.56 538 GLY A C 1
ATOM 3961 O O . GLY A 1 538 ? 12.022 -21.178 -50.390 1.00 92.56 538 GLY A O 1
ATOM 3962 N N . PHE A 1 539 ? 13.913 -20.001 -50.770 1.00 94.81 539 PHE A N 1
ATOM 3963 C CA . PHE A 1 539 ? 13.561 -18.800 -49.993 1.00 94.81 539 PHE A CA 1
ATOM 3964 C C . PHE A 1 539 ? 13.317 -17.571 -50.880 1.00 94.81 539 PHE A C 1
ATOM 3966 O O . PHE A 1 539 ? 14.011 -17.359 -51.870 1.00 94.81 539 PHE A O 1
ATOM 3973 N N . ASP A 1 540 ? 12.334 -16.748 -50.526 1.00 93.56 540 ASP A N 1
ATOM 3974 C CA . ASP A 1 540 ? 12.023 -15.495 -51.211 1.00 93.56 540 ASP A CA 1
ATOM 3975 C C . ASP A 1 540 ? 13.111 -14.423 -50.992 1.00 93.56 540 ASP A C 1
ATOM 3977 O O . ASP A 1 540 ? 14.053 -14.590 -50.213 1.00 93.56 540 ASP A O 1
ATOM 3981 N N . ALA A 1 541 ? 12.979 -13.282 -51.672 1.00 91.75 541 ALA A N 1
ATOM 3982 C CA . ALA A 1 541 ? 13.918 -12.162 -51.550 1.00 91.75 541 ALA A CA 1
ATOM 3983 C C . ALA A 1 541 ? 13.963 -11.502 -50.148 1.00 91.75 541 ALA A C 1
ATOM 3985 O O . ALA A 1 541 ? 14.819 -10.649 -49.907 1.00 91.75 541 ALA A O 1
ATOM 3986 N N . GLU A 1 542 ? 13.070 -11.879 -49.225 1.00 90.19 542 GLU A N 1
ATOM 3987 C CA . GLU A 1 542 ? 13.076 -11.470 -47.814 1.00 90.19 542 GLU A CA 1
ATOM 3988 C C . GLU A 1 542 ? 13.614 -12.574 -46.876 1.00 90.19 542 GLU A C 1
ATOM 3990 O O . GLU A 1 542 ? 13.823 -12.316 -45.689 1.00 90.19 542 GLU A O 1
ATOM 3995 N N . GLY A 1 543 ? 13.894 -13.774 -47.400 1.00 92.50 543 GLY A N 1
ATOM 3996 C CA . GLY A 1 543 ? 14.466 -14.909 -46.676 1.00 92.50 543 GLY A CA 1
ATOM 3997 C C . GLY A 1 543 ? 13.453 -15.920 -46.126 1.00 92.50 543 GLY A C 1
ATOM 3998 O O . GLY A 1 543 ? 13.813 -16.663 -45.210 1.00 92.50 543 GLY A O 1
ATOM 3999 N N . TYR A 1 544 ? 12.220 -15.965 -46.648 1.00 94.62 544 TYR A N 1
ATOM 4000 C CA . TYR A 1 544 ? 11.144 -16.866 -46.197 1.00 94.62 544 TYR A CA 1
ATOM 4001 C C . TYR A 1 544 ? 10.803 -17.937 -47.236 1.00 94.62 544 TYR A C 1
ATOM 4003 O O . TYR A 1 544 ? 10.782 -17.672 -48.433 1.00 94.62 544 TYR A O 1
ATOM 4011 N N . ASP A 1 545 ? 10.529 -19.159 -46.791 1.00 93.56 545 ASP A N 1
ATOM 4012 C CA . ASP A 1 545 ? 10.201 -20.289 -47.656 1.00 93.56 545 ASP A CA 1
ATOM 4013 C C . ASP A 1 545 ? 8.773 -20.200 -48.234 1.00 93.56 545 ASP A C 1
ATOM 4015 O O . ASP A 1 545 ? 7.983 -19.302 -47.927 1.00 93.56 545 ASP A O 1
ATOM 4019 N N . ARG A 1 546 ? 8.400 -21.187 -49.056 1.00 92.44 546 ARG A N 1
ATOM 4020 C CA . ARG A 1 546 ? 7.037 -21.337 -49.604 1.00 92.44 546 ARG A CA 1
ATOM 4021 C C . ARG A 1 546 ? 5.950 -21.590 -48.536 1.00 92.44 546 ARG A C 1
ATOM 4023 O O . ARG A 1 546 ? 4.766 -21.551 -48.863 1.00 92.44 546 ARG A O 1
ATOM 4030 N N . SER A 1 547 ? 6.328 -21.824 -47.277 1.00 90.12 547 SER A N 1
ATOM 4031 C CA . SER A 1 547 ? 5.445 -21.900 -46.102 1.00 90.12 547 SER A CA 1
ATOM 4032 C C . SER A 1 547 ? 5.328 -20.562 -45.351 1.00 90.12 547 SER A C 1
ATOM 4034 O O . SER A 1 547 ? 4.509 -20.451 -44.439 1.00 90.12 547 SER A O 1
ATOM 4036 N N . GLY A 1 548 ? 6.126 -19.551 -45.717 1.00 91.81 548 GLY A N 1
ATOM 4037 C CA . GLY A 1 548 ? 6.218 -18.257 -45.037 1.00 91.81 548 GLY A CA 1
ATOM 4038 C C . GLY A 1 548 ? 7.171 -18.230 -43.836 1.00 91.81 548 GLY A C 1
ATOM 4039 O O . GLY A 1 548 ? 7.081 -17.298 -43.037 1.00 91.81 548 GLY A O 1
ATOM 4040 N N . LEU A 1 549 ? 8.060 -19.221 -43.691 1.00 93.69 549 LEU A N 1
ATOM 4041 C CA . LEU A 1 549 ? 9.002 -19.377 -42.577 1.00 93.69 549 LEU A CA 1
ATOM 4042 C C . LEU A 1 549 ? 10.449 -19.122 -43.019 1.00 93.69 549 LEU A C 1
ATOM 4044 O O . LEU A 1 549 ? 10.884 -19.586 -44.070 1.00 93.69 549 LEU A O 1
ATOM 4048 N N . ASN A 1 550 ? 11.228 -18.419 -42.204 1.00 92.25 550 ASN A N 1
ATOM 4049 C CA . ASN A 1 550 ? 12.645 -18.185 -42.469 1.00 92.25 550 ASN A CA 1
ATOM 4050 C C . ASN A 1 550 ? 13.502 -19.451 -42.253 1.00 92.25 550 ASN A C 1
ATOM 4052 O O . ASN A 1 550 ? 13.022 -20.485 -41.785 1.00 92.25 550 ASN A O 1
ATOM 4056 N N . GLN A 1 551 ? 14.804 -19.365 -42.545 1.00 91.50 551 GLN A N 1
ATOM 4057 C CA . GLN A 1 551 ? 15.747 -20.482 -42.371 1.00 91.50 551 GLN A CA 1
ATOM 4058 C C . GLN A 1 551 ? 15.846 -21.013 -40.919 1.00 91.50 551 GLN A C 1
ATOM 4060 O O . GLN A 1 551 ? 16.263 -22.152 -40.710 1.00 91.50 551 GLN A O 1
ATOM 4065 N N . GLU A 1 552 ? 15.450 -20.220 -39.918 1.00 88.94 552 GLU A N 1
ATOM 4066 C CA . GLU A 1 552 ? 15.395 -20.617 -38.503 1.00 88.94 552 GLU A CA 1
ATOM 4067 C C . GLU A 1 552 ? 14.037 -21.237 -38.101 1.00 88.94 552 GLU A C 1
ATOM 4069 O O . GLU A 1 552 ? 13.918 -21.791 -37.008 1.00 88.94 552 GLU A O 1
ATOM 4074 N N . GLY A 1 553 ? 13.033 -21.204 -38.987 1.00 92.00 553 GLY A N 1
ATOM 4075 C CA . GLY A 1 553 ? 11.702 -21.789 -38.796 1.00 92.00 553 GLY A CA 1
ATOM 4076 C C . GLY A 1 553 ? 10.619 -20.826 -38.292 1.00 92.00 553 GLY A C 1
ATOM 4077 O O . GLY A 1 553 ? 9.556 -21.300 -37.889 1.00 92.00 553 GLY A O 1
ATOM 4078 N N . PHE A 1 554 ? 10.864 -19.510 -38.313 1.00 94.56 554 PHE A N 1
ATOM 4079 C CA . PHE A 1 554 ? 9.944 -18.473 -37.821 1.00 94.56 554 PHE A CA 1
ATOM 4080 C C . PHE A 1 554 ? 9.258 -17.699 -38.956 1.00 94.56 554 PHE A C 1
ATOM 4082 O O . PHE A 1 554 ? 9.878 -17.396 -39.974 1.00 94.56 554 PHE A O 1
ATOM 4089 N N . ASP A 1 555 ? 7.988 -17.350 -38.761 1.00 93.69 555 ASP A N 1
ATOM 4090 C CA . ASP A 1 555 ? 7.182 -16.522 -39.655 1.00 93.69 555 ASP A CA 1
ATOM 4091 C C . ASP A 1 555 ? 7.683 -15.065 -39.723 1.00 93.69 555 ASP A C 1
ATOM 4093 O O . ASP A 1 555 ? 8.550 -14.628 -38.960 1.00 93.69 555 ASP A O 1
ATOM 4097 N N . ARG A 1 556 ? 7.103 -14.286 -40.643 1.00 93.00 556 ARG A N 1
ATOM 4098 C CA . ARG A 1 556 ? 7.394 -12.850 -40.841 1.00 93.00 556 ARG A CA 1
ATOM 4099 C C . ARG A 1 556 ? 7.081 -11.962 -39.621 1.00 93.00 556 ARG A C 1
ATOM 4101 O O . ARG A 1 556 ? 7.420 -10.780 -39.632 1.00 93.00 556 ARG A O 1
ATOM 4108 N N . GLU A 1 557 ? 6.455 -12.503 -38.576 1.00 91.50 557 GLU A N 1
ATOM 4109 C CA . GLU A 1 557 ? 6.159 -11.831 -37.305 1.00 91.50 557 GLU A CA 1
ATOM 4110 C C . GLU A 1 557 ? 7.014 -12.372 -36.135 1.00 91.50 557 GLU A C 1
ATOM 4112 O O . GLU A 1 557 ? 6.930 -11.852 -35.020 1.00 91.50 557 GLU A O 1
ATOM 4117 N N . GLY A 1 558 ? 7.880 -13.362 -36.389 1.00 93.00 558 GLY A N 1
ATOM 4118 C CA . GLY A 1 558 ? 8.829 -13.939 -35.437 1.00 93.00 558 GLY A CA 1
ATOM 4119 C C . GLY A 1 558 ? 8.342 -15.178 -34.677 1.00 93.00 558 GLY A C 1
ATOM 4120 O O . GLY A 1 558 ? 8.954 -15.510 -33.661 1.00 93.00 558 GLY A O 1
ATOM 4121 N N . TYR A 1 559 ? 7.280 -15.856 -35.128 1.00 94.44 559 TYR A N 1
ATOM 4122 C CA . TYR A 1 559 ? 6.684 -17.037 -34.479 1.00 94.44 559 TYR A CA 1
ATOM 4123 C C . TYR A 1 559 ? 6.853 -18.304 -35.315 1.00 94.44 559 TYR A C 1
ATOM 4125 O O . TYR A 1 559 ? 6.698 -18.281 -36.529 1.00 94.44 559 TYR A O 1
ATOM 4133 N N . ASP A 1 560 ? 7.156 -19.433 -34.682 1.00 93.19 560 ASP A N 1
ATOM 4134 C CA . ASP A 1 560 ? 7.258 -20.708 -35.381 1.00 93.19 560 ASP A CA 1
ATOM 4135 C C . ASP A 1 560 ? 5.884 -21.237 -35.824 1.00 93.19 560 ASP A C 1
ATOM 4137 O O . ASP A 1 560 ? 4.824 -20.750 -35.427 1.00 93.19 560 ASP A O 1
ATOM 4141 N N . LYS A 1 561 ? 5.906 -22.303 -36.624 1.00 91.69 561 LYS A N 1
ATOM 4142 C CA . LYS A 1 561 ? 4.718 -23.061 -37.063 1.00 91.69 561 LYS A CA 1
ATOM 4143 C C . LYS A 1 561 ? 3.779 -23.552 -35.941 1.00 91.69 561 LYS A C 1
ATOM 4145 O O . LYS A 1 561 ? 2.644 -23.918 -36.243 1.00 91.69 561 LYS A O 1
ATOM 4150 N N . ASP A 1 562 ? 4.238 -23.616 -34.689 1.00 91.69 562 ASP A N 1
ATOM 4151 C CA . ASP A 1 562 ? 3.427 -24.016 -33.535 1.00 91.69 562 ASP A CA 1
ATOM 4152 C C . ASP A 1 562 ? 2.837 -22.778 -32.808 1.00 91.69 562 ASP A C 1
ATOM 4154 O O . ASP A 1 562 ? 2.005 -22.934 -31.915 1.00 91.69 562 ASP A O 1
ATOM 4158 N N . GLY A 1 563 ? 3.229 -21.558 -33.205 1.00 93.06 563 GLY A N 1
ATOM 4159 C CA . GLY A 1 563 ? 2.739 -20.274 -32.698 1.00 93.06 563 GLY A CA 1
ATOM 4160 C C . GLY A 1 563 ? 3.663 -19.563 -31.702 1.00 93.06 563 GLY A C 1
ATOM 4161 O O . GLY A 1 563 ? 3.228 -18.579 -31.101 1.00 93.06 563 GLY A O 1
ATOM 4162 N N . PHE A 1 564 ? 4.906 -20.025 -31.516 1.00 95.12 564 PHE A N 1
ATOM 4163 C CA . PHE A 1 564 ? 5.818 -19.563 -30.459 1.00 95.12 564 PHE A CA 1
ATOM 4164 C C . PHE A 1 564 ? 7.057 -18.856 -31.016 1.00 95.12 564 PHE A C 1
ATOM 4166 O O . PHE A 1 564 ? 7.709 -19.345 -31.935 1.00 95.12 564 PHE A O 1
ATOM 4173 N N . ASN A 1 565 ? 7.431 -17.722 -30.427 1.00 93.00 565 ASN A N 1
ATOM 4174 C CA . ASN A 1 565 ? 8.636 -16.987 -30.804 1.00 93.00 565 ASN A CA 1
ATOM 4175 C C . ASN A 1 565 ? 9.927 -17.661 -30.307 1.00 93.00 565 ASN A C 1
ATOM 4177 O O . ASN A 1 565 ? 9.900 -18.667 -29.596 1.00 93.00 565 ASN A O 1
ATOM 4181 N N . SER A 1 566 ? 11.081 -17.087 -30.652 1.00 91.81 566 SER A N 1
ATOM 4182 C CA . SER A 1 566 ? 12.410 -17.619 -30.307 1.00 91.81 566 SER A CA 1
ATOM 4183 C C . SER A 1 566 ? 12.716 -17.714 -28.802 1.00 91.81 566 SER A C 1
ATOM 4185 O O . SER A 1 566 ? 13.653 -18.415 -28.422 1.00 91.81 566 SER A O 1
ATOM 4187 N N . ASN A 1 567 ? 11.913 -17.087 -27.931 1.00 88.81 567 ASN A N 1
ATOM 4188 C CA . ASN A 1 567 ? 11.978 -17.261 -26.472 1.00 88.81 567 ASN A CA 1
ATOM 4189 C C . ASN A 1 567 ? 11.043 -18.375 -25.958 1.00 88.81 567 ASN A C 1
ATOM 4191 O O . ASN A 1 567 ? 10.961 -18.596 -24.752 1.00 88.81 567 ASN A O 1
ATOM 4195 N N . GLY A 1 568 ? 10.325 -19.064 -26.849 1.00 91.88 568 GLY A N 1
ATOM 4196 C CA . GLY A 1 568 ? 9.359 -20.110 -26.513 1.00 91.88 568 GLY A CA 1
ATOM 4197 C C . GLY A 1 568 ? 7.995 -19.597 -26.044 1.00 91.88 568 GLY A C 1
ATOM 4198 O O . GLY A 1 568 ? 7.266 -20.376 -25.435 1.00 91.88 568 GLY A O 1
ATOM 4199 N N . LEU A 1 569 ? 7.658 -18.328 -26.315 1.00 94.44 569 LEU A N 1
ATOM 4200 C CA . LEU A 1 569 ? 6.404 -17.686 -25.897 1.00 94.44 569 LEU A CA 1
ATOM 4201 C C . LEU A 1 569 ? 5.455 -17.451 -27.078 1.00 94.44 569 LEU A C 1
ATOM 4203 O O . LEU A 1 569 ? 5.900 -17.084 -28.166 1.00 94.44 569 LEU A O 1
ATOM 4207 N N . ASP A 1 570 ? 4.157 -17.634 -26.860 1.00 94.31 570 ASP A N 1
ATOM 4208 C CA . ASP A 1 570 ? 3.109 -17.404 -27.850 1.00 94.31 570 ASP A CA 1
ATOM 4209 C C . ASP A 1 570 ? 2.828 -15.908 -28.089 1.00 94.31 570 ASP A C 1
ATOM 4211 O O . ASP A 1 570 ? 3.446 -15.011 -27.505 1.00 94.31 570 ASP A O 1
ATOM 4215 N N . ARG A 1 571 ? 1.870 -15.637 -28.979 1.00 93.62 571 ARG A N 1
ATOM 4216 C CA . ARG A 1 571 ? 1.425 -14.289 -29.378 1.00 93.62 571 ARG A CA 1
ATOM 4217 C C . ARG A 1 571 ? 0.729 -13.495 -28.257 1.00 93.62 571 ARG A C 1
ATOM 4219 O O . ARG A 1 571 ? 0.486 -12.303 -28.434 1.00 93.62 571 ARG A O 1
ATOM 4226 N N . GLU A 1 572 ? 0.418 -14.123 -27.124 1.00 92.12 572 GLU A N 1
ATOM 4227 C CA . GLU A 1 572 ? -0.155 -13.501 -25.921 1.00 92.12 572 GLU A CA 1
ATOM 4228 C C . GLU A 1 572 ? 0.850 -13.437 -24.749 1.00 92.12 572 GLU A C 1
ATOM 4230 O O . GLU A 1 572 ? 0.597 -12.734 -23.772 1.00 92.12 572 GLU A O 1
ATOM 4235 N N . GLY A 1 573 ? 2.014 -14.089 -24.868 1.00 92.81 573 GLY A N 1
ATOM 4236 C CA . GLY A 1 573 ? 3.115 -14.063 -23.899 1.00 92.81 573 GLY A CA 1
ATOM 4237 C C . GLY A 1 573 ? 3.278 -15.329 -23.050 1.00 92.81 573 GLY A C 1
ATOM 4238 O O . GLY A 1 573 ? 4.086 -15.309 -22.119 1.00 92.81 573 GLY A O 1
ATOM 4239 N N . TYR A 1 574 ? 2.555 -16.409 -23.360 1.00 95.25 574 TYR A N 1
ATOM 4240 C CA . TYR A 1 574 ? 2.554 -17.667 -22.601 1.00 95.25 574 TYR A CA 1
ATOM 4241 C C . TYR A 1 574 ? 3.518 -18.706 -23.189 1.00 95.25 574 TYR A C 1
ATOM 4243 O O . TYR A 1 574 ? 3.661 -18.819 -24.404 1.00 95.25 574 TYR A O 1
ATOM 4251 N N . ASP A 1 575 ? 4.175 -19.486 -22.335 1.00 94.62 575 ASP A N 1
ATOM 4252 C CA . ASP A 1 575 ? 5.042 -20.598 -22.718 1.00 94.62 575 ASP A CA 1
ATOM 4253 C C . ASP A 1 575 ? 4.259 -21.799 -23.289 1.00 94.62 575 ASP A C 1
ATOM 4255 O O . ASP A 1 575 ? 3.026 -21.833 -23.305 1.00 94.62 575 ASP A O 1
ATOM 4259 N N . ARG A 1 576 ? 4.983 -22.821 -23.763 1.00 93.81 576 ARG A N 1
ATOM 4260 C CA . ARG A 1 576 ? 4.385 -24.042 -24.340 1.00 93.81 576 ARG A CA 1
ATOM 4261 C C . ARG A 1 576 ? 3.601 -24.910 -23.344 1.00 93.81 576 ARG A C 1
ATOM 4263 O O . ARG A 1 576 ? 2.858 -25.780 -23.795 1.00 93.81 576 ARG A O 1
ATOM 4270 N N . ASP A 1 577 ? 3.741 -24.684 -22.038 1.00 92.75 577 ASP A N 1
ATOM 4271 C CA . ASP A 1 577 ? 2.910 -25.321 -21.008 1.00 92.75 577 ASP A CA 1
ATOM 4272 C C . ASP A 1 577 ? 1.654 -24.477 -20.686 1.00 92.75 577 ASP A C 1
ATOM 4274 O O . ASP A 1 577 ? 0.741 -24.969 -20.020 1.00 92.75 577 ASP A O 1
ATOM 4278 N N . GLY A 1 578 ? 1.585 -23.232 -21.176 1.00 93.75 578 GLY A N 1
ATOM 4279 C CA . GLY A 1 578 ? 0.463 -22.305 -21.026 1.00 93.75 578 GLY A CA 1
ATOM 4280 C C . GLY A 1 578 ? 0.642 -21.226 -19.952 1.00 93.75 578 GLY A C 1
ATOM 4281 O O . GLY A 1 578 ? -0.367 -20.644 -19.548 1.00 93.75 578 GLY A O 1
ATOM 4282 N N . PHE A 1 579 ? 1.873 -20.960 -19.492 1.00 95.06 579 PHE A N 1
ATOM 4283 C CA . PHE A 1 579 ? 2.181 -20.046 -18.378 1.00 95.06 579 PHE A CA 1
ATOM 4284 C C . PHE A 1 579 ? 2.981 -18.810 -18.819 1.00 95.06 579 PHE A C 1
ATOM 4286 O O . PHE A 1 579 ? 3.866 -18.906 -19.662 1.00 95.06 579 PHE A O 1
ATOM 4293 N N . ASP A 1 580 ? 2.683 -17.639 -18.259 1.00 92.44 580 ASP A N 1
ATOM 4294 C CA . ASP A 1 580 ? 3.390 -16.388 -18.558 1.00 92.44 580 ASP A CA 1
ATOM 4295 C C . ASP A 1 580 ? 4.814 -16.339 -17.954 1.00 92.44 580 ASP A C 1
ATOM 4297 O O . ASP A 1 580 ? 5.263 -17.243 -17.244 1.00 92.44 580 ASP A O 1
ATOM 4301 N N . GLN A 1 581 ? 5.546 -15.247 -18.206 1.00 89.25 581 GLN A N 1
ATOM 4302 C CA . GLN A 1 581 ? 6.895 -15.034 -17.650 1.00 89.25 581 GLN A CA 1
ATOM 4303 C C . GLN A 1 581 ? 6.924 -14.910 -16.113 1.00 89.25 581 GLN A C 1
ATOM 4305 O O . GLN A 1 581 ? 8.001 -14.923 -15.513 1.00 89.25 581 GLN A O 1
ATOM 4310 N N . GLN A 1 582 ? 5.765 -14.744 -15.478 1.00 86.69 582 GLN A N 1
ATOM 4311 C CA . GLN A 1 582 ? 5.579 -14.648 -14.036 1.00 86.69 582 GLN A CA 1
ATOM 4312 C C . GLN A 1 582 ? 5.203 -16.012 -13.422 1.00 86.69 582 GLN A C 1
ATOM 4314 O O . GLN A 1 582 ? 5.318 -16.170 -12.205 1.00 86.69 582 GLN A O 1
ATOM 4319 N N . GLY A 1 583 ? 4.845 -16.997 -14.252 1.00 92.38 583 GLY A N 1
ATOM 4320 C CA . GLY A 1 583 ? 4.536 -18.376 -13.883 1.00 92.38 583 GLY A CA 1
ATOM 4321 C C . GLY A 1 583 ? 3.044 -18.714 -13.815 1.00 92.38 583 GLY A C 1
ATOM 4322 O O . GLY A 1 583 ? 2.730 -19.781 -13.289 1.00 92.38 583 GLY A O 1
ATOM 4323 N N . TYR A 1 584 ? 2.147 -17.858 -14.324 1.00 94.12 584 TYR A N 1
ATOM 4324 C CA . TYR A 1 584 ? 0.685 -17.991 -14.207 1.00 94.12 584 TYR A CA 1
ATOM 4325 C C . TYR A 1 584 ? 0.005 -18.367 -15.531 1.00 94.12 584 TYR A C 1
ATOM 4327 O O . TYR A 1 584 ? 0.395 -17.908 -16.603 1.00 94.12 584 TYR A O 1
ATOM 4335 N N . ASP A 1 585 ? -1.034 -19.199 -15.457 1.00 94.62 585 ASP A N 1
ATOM 4336 C CA . ASP A 1 585 ? -1.851 -19.617 -16.594 1.00 94.62 585 ASP A CA 1
ATOM 4337 C C . ASP A 1 585 ? -2.717 -18.464 -17.136 1.00 94.62 585 ASP A C 1
ATOM 4339 O O . ASP A 1 585 ? -2.874 -17.404 -16.526 1.00 94.62 585 ASP A O 1
ATOM 4343 N N . ARG A 1 586 ? -3.361 -18.695 -18.282 1.00 93.62 586 ARG A N 1
ATOM 4344 C CA . ARG A 1 586 ? -4.333 -17.768 -18.900 1.00 93.62 586 ARG A CA 1
ATOM 4345 C C . ARG A 1 586 ? -5.558 -17.430 -18.023 1.00 93.62 586 ARG A C 1
ATOM 4347 O O . ARG A 1 586 ? -6.373 -16.603 -18.425 1.00 93.62 586 ARG A O 1
ATOM 4354 N N . ASN A 1 587 ? -5.708 -18.051 -16.850 1.00 91.31 587 ASN A N 1
ATOM 4355 C CA . ASN A 1 587 ? -6.744 -17.765 -15.854 1.00 91.31 587 ASN A CA 1
ATOM 4356 C C . ASN A 1 587 ? -6.186 -17.046 -14.604 1.00 91.31 587 ASN A C 1
ATOM 4358 O O . ASN A 1 587 ? -6.974 -16.685 -13.732 1.00 91.31 587 ASN A O 1
ATOM 4362 N N . GLY A 1 588 ? -4.867 -16.829 -14.512 1.00 92.50 588 GLY A N 1
ATOM 4363 C CA . GLY A 1 588 ? -4.190 -16.170 -13.392 1.00 92.50 588 GLY A CA 1
ATOM 4364 C C . GLY A 1 588 ? -3.680 -17.099 -12.282 1.00 92.50 588 GLY A C 1
ATOM 4365 O O . GLY A 1 588 ? -3.415 -16.601 -11.190 1.00 92.50 588 GLY A O 1
ATOM 4366 N N . TYR A 1 589 ? -3.542 -18.408 -12.529 1.00 94.00 589 TYR A N 1
ATOM 4367 C CA . TYR A 1 589 ? -3.113 -19.405 -11.534 1.00 94.00 589 TYR A CA 1
ATOM 4368 C C . TYR A 1 589 ? -1.767 -20.044 -11.880 1.00 94.00 589 TYR A C 1
ATOM 4370 O O . TYR A 1 589 ? -1.523 -20.391 -13.032 1.00 94.00 589 TYR A O 1
ATOM 4378 N N . ASP A 1 590 ? -0.907 -20.239 -10.888 1.00 93.62 590 ASP A N 1
ATOM 4379 C CA . ASP A 1 590 ? 0.419 -20.826 -11.047 1.00 93.62 590 ASP A CA 1
ATOM 4380 C C . ASP A 1 590 ? 0.389 -22.322 -11.430 1.00 93.62 590 ASP A C 1
ATOM 4382 O O . ASP A 1 590 ? -0.661 -22.969 -11.526 1.00 93.62 590 ASP A O 1
ATOM 4386 N N . ARG A 1 591 ? 1.576 -22.903 -11.636 1.00 92.44 591 ARG A N 1
ATOM 4387 C CA . ARG A 1 591 ? 1.761 -24.331 -11.964 1.00 92.44 591 ARG A CA 1
ATOM 4388 C C . ARG A 1 591 ? 1.321 -25.289 -10.839 1.00 92.44 591 ARG A C 1
ATOM 4390 O O . ARG A 1 591 ? 1.302 -26.502 -11.057 1.00 92.44 591 ARG A O 1
ATOM 4397 N N . GLN A 1 592 ? 0.959 -24.773 -9.665 1.00 90.88 592 GLN A N 1
ATOM 4398 C CA . GLN A 1 592 ? 0.469 -25.500 -8.498 1.00 90.88 592 GLN A CA 1
ATOM 4399 C C . GLN A 1 592 ? -1.057 -25.345 -8.332 1.00 90.88 592 GLN A C 1
ATOM 4401 O O . GLN A 1 592 ? -1.678 -26.178 -7.671 1.00 90.88 592 GLN A O 1
ATOM 4406 N N . GLY A 1 593 ? -1.666 -24.355 -8.992 1.00 92.75 593 GLY A N 1
ATOM 4407 C CA . GLY A 1 593 ? -3.103 -24.093 -9.022 1.00 92.75 593 GLY A CA 1
ATOM 4408 C C . GLY A 1 593 ? -3.561 -22.885 -8.199 1.00 92.75 593 GLY A C 1
ATOM 4409 O O . GLY A 1 593 ? -4.773 -22.744 -8.022 1.00 92.75 593 GLY A O 1
ATOM 4410 N N . TYR A 1 594 ? -2.642 -22.034 -7.729 1.00 93.25 594 TYR A N 1
ATOM 4411 C CA . TYR A 1 594 ? -2.899 -20.889 -6.845 1.00 93.25 594 TYR A CA 1
ATOM 4412 C C . TYR A 1 594 ? -2.728 -19.547 -7.567 1.00 93.25 594 TYR A C 1
ATOM 4414 O O . TYR A 1 594 ? -1.868 -19.399 -8.431 1.00 93.25 594 TYR A O 1
ATOM 4422 N N . ASP A 1 595 ? -3.552 -18.560 -7.234 1.00 92.38 595 ASP A N 1
ATOM 4423 C CA . ASP A 1 595 ? -3.485 -17.220 -7.814 1.00 92.38 595 ASP A CA 1
ATOM 4424 C C . ASP A 1 595 ? -2.297 -16.398 -7.273 1.00 92.38 595 ASP A C 1
ATOM 4426 O O . ASP A 1 595 ? -1.560 -16.821 -6.381 1.00 92.38 595 ASP A O 1
ATOM 4430 N N . SER A 1 596 ? -2.124 -15.172 -7.775 1.00 91.12 596 SER A N 1
ATOM 4431 C CA . SER A 1 596 ? -1.062 -14.257 -7.318 1.00 91.12 596 SER A CA 1
ATOM 4432 C C . SER A 1 596 ? -1.154 -13.828 -5.841 1.00 91.12 596 SER A C 1
ATOM 4434 O O . SER A 1 596 ? -0.291 -13.086 -5.367 1.00 91.12 596 SER A O 1
ATOM 4436 N N . TRP A 1 597 ? -2.206 -14.234 -5.125 1.00 83.25 597 TRP A N 1
ATOM 4437 C CA . TRP A 1 597 ? -2.409 -14.008 -3.693 1.00 83.25 597 TRP A CA 1
ATOM 4438 C C . TRP A 1 597 ? -2.219 -15.287 -2.862 1.00 83.25 597 TRP A C 1
ATOM 4440 O O . TRP A 1 597 ? -2.199 -15.196 -1.635 1.00 83.25 597 TRP A O 1
ATOM 4450 N N . GLY A 1 598 ? -2.022 -16.440 -3.511 1.00 91.88 598 GLY A N 1
ATOM 4451 C CA . GLY A 1 598 ? -1.807 -17.742 -2.883 1.00 91.88 598 GLY A CA 1
ATOM 4452 C C . GLY A 1 598 ? -3.071 -18.587 -2.704 1.00 91.88 598 GLY A C 1
ATOM 4453 O O . GLY A 1 598 ? -3.022 -19.536 -1.926 1.00 91.88 598 GLY A O 1
ATOM 4454 N N . TYR A 1 599 ? -4.179 -18.275 -3.390 1.00 93.25 599 TYR A N 1
ATOM 4455 C CA . TYR A 1 599 ? -5.469 -18.968 -3.237 1.00 93.25 599 TYR A CA 1
ATOM 4456 C C . TYR A 1 599 ? -5.847 -19.799 -4.468 1.00 93.25 599 TYR A C 1
ATOM 4458 O O . TYR A 1 599 ? -5.665 -19.378 -5.608 1.00 93.25 599 TYR A O 1
ATOM 4466 N N . ASP A 1 600 ? -6.397 -20.988 -4.239 1.00 94.25 600 ASP A N 1
ATOM 4467 C CA . ASP A 1 600 ? -6.842 -21.914 -5.275 1.00 94.25 600 ASP A CA 1
ATOM 4468 C C . ASP A 1 600 ? -8.120 -21.441 -6.000 1.00 94.25 600 ASP A C 1
ATOM 4470 O O . ASP A 1 600 ? -8.684 -20.374 -5.740 1.00 94.25 600 ASP A O 1
ATOM 4474 N N . LYS A 1 601 ? -8.602 -22.257 -6.945 1.00 93.19 601 LYS A N 1
ATOM 4475 C CA . LYS A 1 601 ? -9.783 -21.946 -7.772 1.00 93.19 601 LYS A CA 1
ATOM 4476 C C . LYS A 1 601 ? -11.112 -21.944 -6.992 1.00 93.19 601 LYS A C 1
ATOM 4478 O O . LYS A 1 601 ? -12.104 -21.450 -7.526 1.00 93.19 601 LYS A O 1
ATOM 4483 N N . ASP A 1 602 ? -11.127 -22.440 -5.752 1.00 91.81 602 ASP A N 1
ATOM 4484 C CA . ASP A 1 602 ? -12.264 -22.361 -4.826 1.00 91.81 602 ASP A CA 1
ATOM 4485 C C . ASP A 1 602 ? -12.113 -21.208 -3.804 1.00 91.81 602 ASP A C 1
ATOM 4487 O O . ASP A 1 602 ? -13.077 -20.885 -3.108 1.00 91.81 602 ASP A O 1
ATOM 4491 N N . GLY A 1 603 ? -10.936 -20.571 -3.726 1.00 92.31 603 GLY A N 1
ATOM 4492 C CA . GLY A 1 603 ? -10.635 -19.441 -2.841 1.00 92.31 603 GLY A CA 1
ATOM 4493 C C . GLY A 1 603 ? -9.881 -19.794 -1.553 1.00 92.31 603 GLY A C 1
ATOM 4494 O O . GLY A 1 603 ? -9.912 -18.989 -0.621 1.00 92.31 603 GLY A O 1
ATOM 4495 N N . PHE A 1 604 ? -9.218 -20.956 -1.488 1.00 94.19 604 PHE A N 1
ATOM 4496 C CA . PHE A 1 604 ? -8.496 -21.448 -0.302 1.00 94.19 604 PHE A CA 1
ATOM 4497 C C . PHE A 1 604 ? -6.979 -21.499 -0.519 1.00 94.19 604 PHE A C 1
ATOM 4499 O O . PHE A 1 604 ? -6.513 -21.831 -1.605 1.00 94.19 604 PHE A O 1
ATOM 4506 N N . ASP A 1 605 ? -6.202 -21.176 0.511 1.00 93.75 605 ASP A N 1
ATOM 4507 C CA . ASP A 1 605 ? -4.741 -21.244 0.483 1.00 93.75 605 ASP A CA 1
ATOM 4508 C C . ASP A 1 605 ? -4.194 -22.686 0.523 1.00 93.75 605 ASP A C 1
ATOM 4510 O O . ASP A 1 605 ? -4.935 -23.674 0.550 1.00 93.75 605 ASP A O 1
ATOM 4514 N N . SER A 1 606 ? -2.864 -22.821 0.509 1.00 91.88 606 SER A N 1
ATOM 4515 C CA . SER A 1 606 ? -2.177 -24.118 0.549 1.00 91.88 606 SER A CA 1
ATOM 4516 C C . SER A 1 606 ? -2.416 -24.931 1.826 1.00 91.88 606 SER A C 1
ATOM 4518 O O . SER A 1 606 ? -2.273 -26.154 1.790 1.00 91.88 606 SER A O 1
ATOM 4520 N N . ASP A 1 607 ? -2.778 -24.275 2.931 1.00 90.25 607 ASP A N 1
ATOM 4521 C CA . ASP A 1 607 ? -3.097 -24.915 4.211 1.00 90.25 607 ASP A CA 1
ATOM 4522 C C . ASP A 1 607 ? -4.603 -25.238 4.333 1.00 90.25 607 ASP A C 1
ATOM 4524 O O . ASP A 1 607 ? -5.013 -25.987 5.225 1.00 90.25 607 ASP A O 1
ATOM 4528 N N . GLY A 1 608 ? -5.416 -24.746 3.390 1.00 92.50 608 GLY A N 1
ATOM 4529 C CA . GLY A 1 608 ? -6.836 -25.046 3.227 1.00 92.50 608 GLY A CA 1
ATOM 4530 C C . GLY A 1 608 ? -7.789 -23.982 3.775 1.00 92.50 608 GLY A C 1
ATOM 4531 O O . GLY A 1 608 ? -8.959 -24.313 3.988 1.00 92.50 608 GLY A O 1
ATOM 4532 N N . TYR A 1 609 ? -7.321 -22.747 3.998 1.00 93.12 609 TYR A N 1
ATOM 4533 C CA . TYR A 1 609 ? -8.087 -21.647 4.600 1.00 93.12 609 TYR A CA 1
ATOM 4534 C C . TYR A 1 609 ? -8.424 -20.529 3.604 1.00 93.12 609 TYR A C 1
ATOM 4536 O O . TYR A 1 609 ? -7.649 -20.209 2.706 1.00 93.12 609 TYR A O 1
ATOM 4544 N N . ASP A 1 610 ? -9.594 -19.913 3.758 1.00 93.44 610 ASP A N 1
ATOM 4545 C CA . ASP A 1 610 ? -10.030 -18.788 2.929 1.00 93.44 610 ASP A CA 1
ATOM 4546 C C . ASP A 1 610 ? -9.347 -17.454 3.309 1.00 93.44 610 ASP A C 1
ATOM 4548 O O . ASP A 1 610 ? -8.638 -17.325 4.309 1.00 93.44 610 ASP A O 1
ATOM 4552 N N . GLN A 1 611 ? -9.611 -16.396 2.534 1.00 91.88 611 GLN A N 1
ATOM 4553 C CA . GLN A 1 611 ? -9.140 -15.027 2.819 1.00 91.88 611 GLN A CA 1
ATOM 4554 C C . GLN A 1 611 ? -9.666 -14.426 4.144 1.00 91.88 611 GLN A C 1
ATOM 4556 O O . GLN A 1 611 ? -9.350 -13.277 4.473 1.00 91.88 611 GLN A O 1
ATOM 4561 N N . GLN A 1 612 ? -10.543 -15.117 4.872 1.00 87.75 612 GLN A N 1
ATOM 4562 C CA . GLN A 1 612 ? -11.040 -14.734 6.193 1.00 87.75 612 GLN A CA 1
ATOM 4563 C C . GLN A 1 612 ? -10.420 -15.592 7.316 1.00 87.75 612 GLN A C 1
ATOM 4565 O O . GLN A 1 612 ? -10.568 -15.228 8.485 1.00 87.75 612 GLN A O 1
ATOM 4570 N N . GLY A 1 613 ? -9.673 -16.647 6.970 1.00 91.81 613 GLY A N 1
ATOM 4571 C CA . GLY A 1 613 ? -8.978 -17.555 7.880 1.00 91.81 613 GLY A CA 1
ATOM 4572 C C . GLY A 1 613 ? -9.762 -18.815 8.255 1.00 91.81 613 GLY A C 1
ATOM 4573 O O . GLY A 1 613 ? -9.433 -19.408 9.281 1.00 91.81 613 GLY A O 1
ATOM 4574 N N . TYR A 1 614 ? -10.782 -19.213 7.483 1.00 93.06 614 TYR A N 1
ATOM 4575 C CA . TYR A 1 614 ? -11.648 -20.370 7.763 1.00 93.06 614 TYR A CA 1
ATOM 4576 C C . TYR A 1 614 ? -11.410 -21.531 6.790 1.00 93.06 614 TYR A C 1
ATOM 4578 O O . TYR A 1 614 ? -11.245 -21.325 5.590 1.00 93.06 614 TYR A O 1
ATOM 4586 N N . ASP A 1 615 ? -11.412 -22.758 7.314 1.00 94.44 615 ASP A N 1
ATOM 4587 C CA . ASP A 1 615 ? -11.303 -23.998 6.549 1.00 94.44 615 ASP A CA 1
ATOM 4588 C C . ASP A 1 615 ? -12.527 -24.225 5.639 1.00 94.44 615 ASP A C 1
ATOM 4590 O O . ASP A 1 615 ? -13.556 -23.549 5.734 1.00 94.44 615 ASP A O 1
ATOM 4594 N N . ARG A 1 616 ? -12.451 -25.236 4.768 1.00 93.56 616 ARG A N 1
ATOM 4595 C CA . ARG A 1 616 ? -13.563 -25.637 3.884 1.00 93.56 616 ARG A CA 1
ATOM 4596 C C . ARG A 1 616 ? -14.828 -26.138 4.623 1.00 93.56 616 ARG A C 1
ATOM 4598 O O . ARG A 1 616 ? -15.859 -26.292 3.969 1.00 93.56 616 ARG A O 1
ATOM 4605 N N . ASP A 1 617 ? -14.787 -26.358 5.946 1.00 91.94 617 ASP A N 1
ATOM 4606 C CA . ASP A 1 617 ? -15.973 -26.608 6.793 1.00 91.94 617 ASP A CA 1
ATOM 4607 C C . ASP A 1 617 ? -16.562 -25.301 7.389 1.00 91.94 617 ASP A C 1
ATOM 4609 O O . ASP A 1 617 ? -17.667 -25.327 7.940 1.00 91.94 617 ASP A O 1
ATOM 4613 N N . GLY A 1 618 ? -15.848 -24.171 7.310 1.00 92.75 618 GLY A N 1
ATOM 4614 C CA . GLY A 1 618 ? -16.219 -22.874 7.889 1.00 92.75 618 GLY A CA 1
ATOM 4615 C C . GLY A 1 618 ? -15.631 -22.583 9.279 1.00 92.75 618 GLY A C 1
ATOM 4616 O O . GLY A 1 618 ? -16.252 -21.842 10.046 1.00 92.75 618 GLY A O 1
ATOM 4617 N N . TYR A 1 619 ? -14.476 -23.164 9.625 1.00 92.94 619 TYR A N 1
ATOM 4618 C CA . TYR A 1 619 ? -13.844 -23.062 10.948 1.00 92.94 619 TYR A CA 1
ATOM 4619 C C . TYR A 1 619 ? -12.401 -22.553 10.892 1.00 92.94 619 TYR A C 1
ATOM 4621 O O . TYR A 1 619 ? -11.613 -22.988 10.061 1.00 92.94 619 TYR A O 1
ATOM 4629 N N . ASP A 1 620 ? -12.034 -21.658 11.806 1.00 92.19 620 ASP A N 1
ATOM 4630 C CA . ASP A 1 620 ? -10.686 -21.094 11.879 1.00 92.19 620 ASP A CA 1
ATOM 4631 C C . ASP A 1 620 ? -9.614 -22.117 12.309 1.00 92.19 620 ASP A C 1
ATOM 4633 O O . ASP A 1 620 ? -9.914 -23.236 12.733 1.00 92.19 620 ASP A O 1
ATOM 4637 N N . GLY A 1 621 ? -8.340 -21.714 12.271 1.00 88.31 621 GLY A N 1
ATOM 4638 C CA . GLY A 1 621 ? -7.214 -22.531 12.748 1.00 88.31 621 GLY A CA 1
ATOM 4639 C C . GLY A 1 621 ? -7.241 -22.891 14.249 1.00 88.31 621 GLY A C 1
ATOM 4640 O O . GLY A 1 621 ? -6.396 -23.662 14.704 1.00 88.31 621 GLY A O 1
ATOM 4641 N N . SER A 1 622 ? -8.195 -22.367 15.032 1.00 89.12 622 SER A N 1
ATOM 4642 C CA . SER A 1 622 ? -8.487 -22.798 16.412 1.00 89.12 622 SER A CA 1
ATOM 4643 C C . SER A 1 622 ? -9.652 -23.800 16.502 1.00 89.12 622 SER A C 1
ATOM 4645 O O . SER A 1 622 ? -9.924 -24.347 17.575 1.00 89.12 622 SER A O 1
ATOM 4647 N N . GLY A 1 623 ? -10.319 -24.079 15.378 1.00 91.56 623 GLY A N 1
ATOM 4648 C CA . GLY A 1 623 ? -11.474 -24.960 15.257 1.00 91.56 623 GLY A CA 1
ATOM 4649 C C . GLY A 1 623 ? -12.814 -24.282 15.553 1.00 91.56 623 GLY A C 1
ATOM 4650 O O . GLY A 1 623 ? -13.735 -24.981 15.996 1.00 91.56 623 GLY A O 1
ATOM 4651 N N . ARG A 1 624 ? -12.936 -22.959 15.351 1.00 92.25 624 ARG A N 1
ATOM 4652 C CA . ARG A 1 624 ? -14.128 -22.148 15.681 1.00 92.25 624 ARG A CA 1
ATOM 4653 C C . ARG A 1 624 ? -14.820 -21.538 14.461 1.00 92.25 624 ARG A C 1
ATOM 4655 O O . ARG A 1 624 ? -14.166 -21.057 13.546 1.00 92.25 624 ARG A O 1
ATOM 4662 N N . ASP A 1 625 ? -16.153 -21.541 14.470 1.00 93.12 625 ASP A N 1
ATOM 4663 C CA . ASP A 1 625 ? -16.976 -20.920 13.428 1.00 93.12 625 ASP A CA 1
ATOM 4664 C C . ASP A 1 625 ? -16.865 -19.385 13.447 1.00 93.12 625 ASP A C 1
ATOM 4666 O O . ASP A 1 625 ? -16.371 -18.787 14.406 1.00 93.12 625 ASP A O 1
ATOM 4670 N N . SER A 1 626 ? -17.407 -18.718 12.423 1.00 92.50 626 SER A N 1
ATOM 4671 C CA . SER A 1 626 ? -17.404 -17.247 12.306 1.00 92.50 626 SER A CA 1
ATOM 4672 C C . SER A 1 626 ? -18.155 -16.492 13.420 1.00 92.50 626 SER A C 1
ATOM 4674 O O . SER A 1 626 ? -18.282 -15.268 13.363 1.00 92.50 626 SER A O 1
ATOM 4676 N N . ASN A 1 627 ? -18.722 -17.205 14.396 1.00 90.88 627 ASN A N 1
ATOM 4677 C CA . ASN A 1 627 ? -19.422 -16.674 15.563 1.00 90.88 627 ASN A CA 1
ATOM 4678 C C . ASN A 1 627 ? -18.693 -17.040 16.877 1.00 90.88 627 ASN A C 1
ATOM 4680 O O . ASN A 1 627 ? -19.190 -16.703 17.951 1.00 90.88 627 ASN A O 1
ATOM 4684 N N . GLY A 1 628 ? -17.537 -17.714 16.801 1.00 91.56 628 GLY A N 1
ATOM 4685 C CA . GLY A 1 628 ? -16.682 -18.100 17.926 1.00 91.56 628 GLY A CA 1
ATOM 4686 C C . GLY A 1 628 ? -16.922 -19.502 18.500 1.00 91.56 628 GLY A C 1
ATOM 4687 O O . GLY A 1 628 ? -16.302 -19.840 19.510 1.00 91.56 628 GLY A O 1
ATOM 4688 N N . TYR A 1 629 ? -17.784 -20.335 17.909 1.00 92.88 629 TYR A N 1
ATOM 4689 C CA . TYR A 1 629 ? -18.176 -21.632 18.485 1.00 92.88 629 TYR A CA 1
ATOM 4690 C C . TYR A 1 629 ? -17.374 -22.801 17.900 1.00 92.88 629 TYR A C 1
ATOM 4692 O O . TYR A 1 629 ? -17.215 -22.898 16.687 1.00 92.88 629 TYR A O 1
ATOM 4700 N N . ASP A 1 630 ? -16.902 -23.713 18.754 1.00 93.44 630 ASP A N 1
ATOM 4701 C CA . ASP A 1 630 ? -16.148 -24.912 18.367 1.00 93.44 630 ASP A CA 1
ATOM 4702 C C . ASP A 1 630 ? -16.959 -25.858 17.445 1.00 93.44 630 ASP A C 1
ATOM 4704 O O . ASP A 1 630 ? -18.185 -25.746 17.326 1.00 93.44 630 ASP A O 1
ATOM 4708 N N . LYS A 1 631 ? -16.310 -26.862 16.829 1.00 92.56 631 LYS A N 1
ATOM 4709 C CA . LYS A 1 631 ? -17.001 -27.943 16.075 1.00 92.56 631 LYS A CA 1
ATOM 4710 C C . LYS A 1 631 ? -18.007 -28.767 16.931 1.00 92.56 631 LYS A C 1
ATOM 4712 O O . LYS A 1 631 ? -18.662 -29.659 16.398 1.00 92.56 631 LYS A O 1
ATOM 4717 N N . SER A 1 632 ? -18.173 -28.479 18.233 1.00 91.12 632 SER A N 1
ATOM 4718 C CA . SER A 1 632 ? -19.230 -29.020 19.116 1.00 91.12 632 SER A CA 1
ATOM 4719 C C . SER A 1 632 ? -20.361 -28.021 19.436 1.00 91.12 632 SER A C 1
ATOM 4721 O O . SER A 1 632 ? -21.330 -28.413 20.086 1.00 91.12 632 SER A O 1
ATOM 4723 N N . GLY A 1 633 ? -20.269 -26.760 18.999 1.00 93.00 633 GLY A N 1
ATOM 4724 C CA . GLY A 1 633 ? -21.264 -25.708 19.223 1.00 93.00 633 GLY A CA 1
ATOM 4725 C C . GLY A 1 633 ? -21.050 -24.815 20.455 1.00 93.00 633 GLY A C 1
ATOM 4726 O O . GLY A 1 633 ? -22.016 -24.169 20.861 1.00 93.00 633 GLY A O 1
ATOM 4727 N N . TYR A 1 634 ? -19.841 -24.753 21.031 1.00 93.38 634 TYR A N 1
ATOM 4728 C CA . TYR A 1 634 ? -19.534 -24.019 22.275 1.00 93.38 634 TYR A CA 1
ATOM 4729 C C . TYR A 1 634 ? -18.460 -22.928 22.113 1.00 93.38 634 TYR A C 1
ATOM 4731 O O . TYR A 1 634 ? -17.453 -23.126 21.432 1.00 93.38 634 TYR A O 1
ATOM 4739 N N . ASP A 1 635 ? -18.652 -21.781 22.764 1.00 92.94 635 ASP A N 1
ATOM 4740 C CA . ASP A 1 635 ? -17.751 -20.622 22.720 1.00 92.94 635 ASP A CA 1
ATOM 4741 C C . ASP A 1 635 ? -16.413 -20.849 23.470 1.00 92.94 635 ASP A C 1
ATOM 4743 O O . ASP A 1 635 ? -16.046 -21.976 23.822 1.00 92.94 635 ASP A O 1
ATOM 4747 N N . GLU A 1 636 ? -15.606 -19.799 23.658 1.00 91.75 636 GLU A N 1
ATOM 4748 C CA . GLU A 1 636 ? -14.343 -19.895 24.413 1.00 91.75 636 GLU A CA 1
ATOM 4749 C C . GLU A 1 636 ? -14.561 -20.075 25.924 1.00 91.75 636 GLU A C 1
ATOM 4751 O O . GLU A 1 636 ? -13.754 -20.714 26.598 1.00 91.75 636 GLU A O 1
ATOM 4756 N N . SER A 1 637 ? -15.681 -19.578 26.451 1.00 90.69 637 SER A N 1
ATOM 4757 C CA . SER A 1 637 ? -16.057 -19.726 27.861 1.00 90.69 637 SER A CA 1
ATOM 4758 C C . SER A 1 637 ? -16.738 -21.072 28.165 1.00 90.69 637 SER A C 1
ATOM 4760 O O . SER A 1 637 ? -16.914 -21.416 29.333 1.00 90.69 637 SER A O 1
ATOM 4762 N N . GLY A 1 638 ? -17.070 -21.855 27.133 1.00 93.00 638 GLY A N 1
ATOM 4763 C CA . GLY A 1 638 ? -17.666 -23.187 27.224 1.00 93.00 638 GLY A CA 1
ATOM 4764 C C . GLY A 1 638 ? -19.195 -23.221 27.145 1.00 93.00 638 GLY A C 1
ATOM 4765 O O . GLY A 1 638 ? -19.765 -24.258 27.492 1.00 93.00 638 GLY A O 1
ATOM 4766 N N . TYR A 1 639 ? -19.843 -22.143 26.690 1.00 93.69 639 TYR A N 1
ATOM 4767 C CA . TYR A 1 639 ? -21.302 -21.999 26.592 1.00 93.69 639 TYR A CA 1
ATOM 4768 C C . TYR A 1 639 ? -21.801 -22.126 25.146 1.00 93.69 639 TYR A C 1
ATOM 4770 O O . TYR A 1 639 ? -21.101 -21.786 24.193 1.00 93.69 639 TYR A O 1
ATOM 4778 N N . ASP A 1 640 ? -23.008 -22.658 24.974 1.00 94.06 640 ASP A N 1
ATOM 4779 C CA . ASP A 1 640 ? -23.650 -22.846 23.675 1.00 94.06 640 ASP A CA 1
ATOM 4780 C C . ASP A 1 640 ? -24.272 -21.545 23.131 1.00 94.06 640 ASP A C 1
ATOM 4782 O O . ASP A 1 640 ? -24.277 -20.499 23.782 1.00 94.06 640 ASP A O 1
ATOM 4786 N N . LYS A 1 641 ? -24.874 -21.614 21.937 1.00 93.25 641 LYS A N 1
ATOM 4787 C CA . LYS A 1 641 ? -25.549 -20.469 21.290 1.00 93.25 641 LYS A CA 1
ATOM 4788 C C . LYS A 1 641 ? -26.787 -19.947 22.052 1.00 93.25 641 LYS A C 1
ATOM 4790 O O . LYS A 1 641 ? -27.381 -18.958 21.625 1.00 93.25 641 LYS A O 1
ATOM 4795 N N . ASN A 1 642 ? -27.179 -20.591 23.155 1.00 91.94 642 ASN A N 1
ATOM 4796 C CA . ASN A 1 642 ? -28.249 -20.179 24.066 1.00 91.94 642 ASN A CA 1
ATOM 4797 C C . ASN A 1 642 ? -27.712 -19.673 25.424 1.00 91.94 642 ASN A C 1
ATOM 4799 O O . ASN A 1 642 ? -28.508 -19.224 26.248 1.00 91.94 642 ASN A O 1
ATOM 4803 N N . GLY A 1 643 ? -26.394 -19.722 25.655 1.00 92.25 643 GLY A N 1
ATOM 4804 C CA . GLY A 1 643 ? -25.739 -19.295 26.893 1.00 92.25 643 GLY A CA 1
ATOM 4805 C C . GLY A 1 643 ? -25.612 -20.374 27.974 1.00 92.25 643 GLY A C 1
ATOM 4806 O O . GLY A 1 643 ? -25.394 -20.012 29.128 1.00 92.25 643 GLY A O 1
ATOM 4807 N N . PHE A 1 644 ? -25.737 -21.666 27.640 1.00 93.38 644 PHE A N 1
ATOM 4808 C CA . PHE A 1 644 ? -25.637 -22.782 28.596 1.00 93.38 644 PHE A CA 1
ATOM 4809 C C . PHE A 1 644 ? -24.397 -23.653 28.365 1.00 93.38 644 PHE A C 1
ATOM 4811 O O . PHE A 1 644 ? -24.033 -23.960 27.232 1.00 93.38 644 PHE A O 1
ATOM 4818 N N . ASP A 1 645 ? -23.755 -24.082 29.447 1.00 93.44 645 ASP A N 1
ATOM 4819 C CA . ASP A 1 645 ? -22.555 -24.914 29.412 1.00 93.44 645 ASP A CA 1
ATOM 4820 C C . ASP A 1 645 ? -22.843 -26.369 28.978 1.00 93.44 645 ASP A C 1
ATOM 4822 O O . ASP A 1 645 ? -23.986 -26.786 28.762 1.00 93.44 645 ASP A O 1
ATOM 4826 N N . LYS A 1 646 ? -21.792 -27.195 28.894 1.00 92.81 646 LYS A N 1
ATOM 4827 C CA . LYS A 1 646 ? -21.900 -28.634 28.571 1.00 92.81 646 LYS A CA 1
ATOM 4828 C C . LYS A 1 646 ? -22.701 -29.456 29.607 1.00 92.81 646 LYS A C 1
ATOM 4830 O O . LYS A 1 646 ? -23.016 -30.612 29.330 1.00 92.81 646 LYS A O 1
ATOM 4835 N N . ASN A 1 647 ? -23.067 -28.880 30.757 1.00 91.25 647 ASN A N 1
ATOM 4836 C CA . ASN A 1 647 ? -23.931 -29.477 31.782 1.00 91.25 647 ASN A CA 1
ATOM 4837 C C . ASN A 1 647 ? -25.369 -28.902 31.781 1.00 91.25 647 ASN A C 1
ATOM 4839 O O . ASN A 1 647 ? -26.244 -29.469 32.438 1.00 91.25 647 ASN A O 1
ATOM 4843 N N . GLY A 1 648 ? -25.636 -27.831 31.024 1.00 92.50 648 GLY A N 1
ATOM 4844 C CA . GLY A 1 648 ? -26.947 -27.187 30.891 1.00 92.50 648 GLY A CA 1
ATOM 4845 C C . GLY A 1 648 ? -27.202 -25.998 31.827 1.00 92.50 648 GLY A C 1
ATOM 4846 O O . GLY A 1 648 ? -28.372 -25.671 32.043 1.00 92.50 648 GLY A O 1
ATOM 4847 N N . TYR A 1 649 ? -26.152 -25.370 32.370 1.00 92.94 649 TYR A N 1
ATOM 4848 C CA . TYR A 1 649 ? -26.222 -24.217 33.280 1.00 92.94 649 TYR A CA 1
ATOM 4849 C C . TYR A 1 649 ? -25.654 -22.941 32.646 1.00 92.94 649 TYR A C 1
ATOM 4851 O O . TYR A 1 649 ? -24.716 -22.999 31.855 1.00 92.94 649 TYR A O 1
ATOM 4859 N N . ASP A 1 650 ? -26.221 -21.787 32.988 1.00 93.12 650 ASP A N 1
ATOM 4860 C CA . ASP A 1 650 ? -25.772 -20.479 32.507 1.00 93.12 650 ASP A CA 1
ATOM 4861 C C . ASP A 1 650 ? -24.511 -19.968 33.235 1.00 93.12 650 ASP A C 1
ATOM 4863 O O . ASP A 1 650 ? -23.999 -20.591 34.169 1.00 93.12 650 ASP A O 1
ATOM 4867 N N . SER A 1 651 ? -24.022 -18.786 32.843 1.00 92.75 651 SER A N 1
ATOM 4868 C CA . SER A 1 651 ? -22.855 -18.133 33.464 1.00 92.75 651 SER A CA 1
ATOM 4869 C C . SER A 1 651 ? -23.017 -17.794 34.955 1.00 92.75 651 SER A C 1
ATOM 4871 O O . SER A 1 651 ? -22.049 -17.389 35.601 1.00 92.75 651 SER A O 1
ATOM 4873 N N . TRP A 1 652 ? -24.231 -17.904 35.497 1.00 88.88 652 TRP A N 1
ATOM 4874 C CA . TRP A 1 652 ? -24.566 -17.662 36.900 1.00 88.88 652 TRP A CA 1
ATOM 4875 C C . TRP A 1 652 ? -24.788 -18.969 37.681 1.00 88.88 652 TRP A C 1
ATOM 4877 O O . TRP A 1 652 ? -24.902 -18.930 38.907 1.00 88.88 652 TRP A O 1
ATOM 4887 N N . GLY A 1 653 ? -24.780 -20.117 36.995 1.00 92.25 653 GLY A N 1
ATOM 4888 C CA . GLY A 1 653 ? -24.926 -21.453 37.566 1.00 92.25 653 GLY A CA 1
ATOM 4889 C C . GLY A 1 653 ? -26.359 -21.990 37.597 1.00 92.25 653 GLY A C 1
ATOM 4890 O O . GLY A 1 653 ? -26.594 -22.965 38.313 1.00 92.25 653 GLY A O 1
ATOM 4891 N N . TYR A 1 654 ? -27.300 -21.398 36.851 1.00 92.56 654 TYR A N 1
ATOM 4892 C CA . TYR A 1 654 ? -28.715 -21.794 36.814 1.00 92.56 654 TYR A CA 1
ATOM 4893 C C . TYR A 1 654 ? -29.074 -22.546 35.529 1.00 92.56 654 TYR A C 1
ATOM 4895 O O . TYR A 1 654 ? -28.621 -22.210 34.438 1.00 92.56 654 TYR A O 1
ATOM 4903 N N . ASP A 1 655 ? -29.917 -23.571 35.649 1.00 93.19 655 ASP A N 1
ATOM 4904 C CA . ASP A 1 655 ? -30.458 -24.303 34.510 1.00 93.19 655 ASP A CA 1
ATOM 4905 C C . ASP A 1 655 ? -31.426 -23.434 33.689 1.00 93.19 655 ASP A C 1
ATOM 4907 O O . ASP A 1 655 ? -31.901 -22.385 34.128 1.00 93.19 655 ASP A O 1
ATOM 4911 N N . LYS A 1 656 ? -31.799 -23.906 32.498 1.00 92.94 656 LYS A N 1
ATOM 4912 C CA . LYS A 1 656 ? -32.777 -23.242 31.609 1.00 92.94 656 LYS A CA 1
ATOM 4913 C C . LYS A 1 656 ? -34.173 -22.976 32.206 1.00 92.94 656 LYS A C 1
ATOM 4915 O O . LYS A 1 656 ? -35.018 -22.399 31.525 1.00 92.94 656 LYS A O 1
ATOM 4920 N N . ASN A 1 657 ? -34.457 -23.457 33.416 1.00 91.31 657 ASN A N 1
ATOM 4921 C CA . ASN A 1 657 ? -35.700 -23.227 34.152 1.00 91.31 657 ASN A CA 1
ATOM 4922 C C . ASN A 1 657 ? -35.497 -22.243 35.327 1.00 91.31 657 ASN A C 1
ATOM 4924 O O . ASN A 1 657 ? -36.461 -21.955 36.032 1.00 91.31 657 ASN A O 1
ATOM 4928 N N . GLY A 1 658 ? -34.275 -21.737 35.532 1.00 91.94 658 GLY A N 1
ATOM 4929 C CA . GLY A 1 658 ? -33.911 -20.779 36.573 1.00 91.94 658 GLY A CA 1
ATOM 4930 C C . GLY A 1 658 ? -33.419 -21.390 37.887 1.00 91.94 658 GLY A C 1
ATOM 4931 O O . GLY A 1 658 ? -33.409 -20.669 38.880 1.00 91.94 658 GLY A O 1
ATOM 4932 N N . TYR A 1 659 ? -33.028 -22.673 37.922 1.00 91.62 659 TYR A N 1
ATOM 4933 C CA . TYR A 1 659 ? -32.605 -23.365 39.153 1.00 91.62 659 TYR A CA 1
ATOM 4934 C C . TYR A 1 659 ? -31.151 -23.824 39.120 1.00 91.62 659 TYR A C 1
ATOM 4936 O O . TYR A 1 659 ? -30.718 -24.448 38.152 1.00 91.62 659 TYR A O 1
ATOM 4944 N N . ASP A 1 660 ? -30.421 -23.597 40.205 1.00 92.56 660 ASP A N 1
ATOM 4945 C CA . ASP A 1 660 ? -29.045 -24.050 40.360 1.00 92.56 660 ASP A CA 1
ATOM 4946 C C . ASP A 1 660 ? -28.920 -25.586 40.440 1.00 92.56 660 ASP A C 1
ATOM 4948 O O . ASP A 1 660 ? -29.897 -26.349 40.465 1.00 92.56 660 ASP A O 1
ATOM 4952 N N . LYS A 1 661 ? -27.669 -26.054 40.471 1.00 92.19 661 LYS A N 1
ATOM 4953 C CA . LYS A 1 661 ? -27.307 -27.475 40.613 1.00 92.19 661 LYS A CA 1
ATOM 4954 C C . LYS A 1 661 ? -27.881 -28.148 41.874 1.00 92.19 661 LYS A C 1
ATOM 4956 O O . LYS A 1 661 ? -28.041 -29.367 41.879 1.00 92.19 661 LYS A O 1
ATOM 4961 N N . ASP A 1 662 ? -28.146 -27.376 42.929 1.00 91.06 662 ASP A N 1
ATOM 4962 C CA . ASP A 1 662 ? -28.616 -27.843 44.236 1.00 91.06 662 ASP A CA 1
ATOM 4963 C C . ASP A 1 662 ? -30.159 -27.751 44.348 1.00 91.06 662 ASP A C 1
ATOM 4965 O O . ASP A 1 662 ? -30.752 -28.287 45.288 1.00 91.06 662 ASP A O 1
ATOM 4969 N N . GLY A 1 663 ? -30.819 -27.157 43.343 1.00 91.44 663 GLY A N 1
ATOM 4970 C CA . GLY A 1 663 ? -32.267 -27.136 43.137 1.00 91.44 663 GLY A CA 1
ATOM 4971 C C . GLY A 1 663 ? -32.967 -25.810 43.450 1.00 91.44 663 GLY A C 1
ATOM 4972 O O . GLY A 1 663 ? -34.201 -25.818 43.521 1.00 91.44 663 GLY A O 1
ATOM 4973 N N . TRP A 1 664 ? -32.224 -24.715 43.630 1.00 91.25 664 TRP A N 1
ATOM 4974 C CA . TRP A 1 664 ? -32.710 -23.421 44.133 1.00 91.25 664 TRP A CA 1
ATOM 4975 C C . TRP A 1 664 ? -32.723 -22.333 43.060 1.00 91.25 664 TRP A C 1
ATOM 4977 O O . TRP A 1 664 ? -31.823 -22.268 42.227 1.00 91.25 664 TRP A O 1
ATOM 4987 N N . ASP A 1 665 ? -33.733 -21.465 43.075 1.00 91.88 665 ASP A N 1
ATOM 4988 C CA . ASP A 1 665 ? -33.779 -20.291 42.202 1.00 91.88 665 ASP A CA 1
ATOM 4989 C C . ASP A 1 665 ? -32.915 -19.126 42.722 1.00 91.88 665 ASP A C 1
ATOM 4991 O O . ASP A 1 665 ? -32.412 -19.138 43.848 1.00 91.88 665 ASP A O 1
ATOM 4995 N N . GLN A 1 666 ? -32.778 -18.073 41.908 1.00 91.75 666 GLN A N 1
ATOM 4996 C CA . GLN A 1 666 ? -32.034 -16.851 42.258 1.00 91.75 666 GLN A CA 1
ATOM 4997 C C . GLN A 1 666 ? -32.549 -16.115 43.517 1.00 91.75 666 GLN A C 1
ATOM 4999 O O . GLN A 1 666 ? -31.894 -15.189 44.001 1.00 91.75 666 GLN A O 1
ATOM 5004 N N . TYR A 1 667 ? -33.728 -16.481 44.028 1.00 89.31 667 TYR A N 1
ATOM 5005 C CA . TYR A 1 667 ? -34.352 -15.904 45.218 1.00 89.31 667 TYR A CA 1
ATOM 5006 C C . TYR A 1 667 ? -34.279 -16.840 46.439 1.00 89.31 667 TYR A C 1
ATOM 5008 O O . TYR A 1 667 ? -34.666 -16.431 47.537 1.00 89.31 667 TYR A O 1
ATOM 5016 N N . GLY A 1 668 ? -33.738 -18.053 46.278 1.00 90.75 668 GLY A N 1
ATOM 5017 C CA . GLY A 1 668 ? -33.544 -19.039 47.339 1.00 90.75 668 GLY A CA 1
ATOM 5018 C C . GLY A 1 668 ? -34.732 -19.975 47.580 1.00 90.75 668 GLY A C 1
ATOM 5019 O O . GLY A 1 668 ? -34.851 -20.486 48.696 1.00 90.75 668 GLY A O 1
ATOM 5020 N N . TYR A 1 669 ? -35.590 -20.214 46.581 1.00 91.69 669 TYR A N 1
ATOM 5021 C CA . TYR A 1 669 ? -36.718 -21.157 46.649 1.00 91.69 669 TYR A CA 1
ATOM 5022 C C . TYR A 1 669 ? -36.473 -22.421 45.814 1.00 91.69 669 TYR A C 1
ATOM 5024 O O . TYR A 1 669 ? -35.884 -22.368 44.736 1.00 91.69 669 TYR A O 1
ATOM 5032 N N . ASP A 1 670 ? -36.945 -23.571 46.298 1.00 92.31 670 ASP A N 1
ATOM 5033 C CA . ASP A 1 670 ? -36.866 -24.843 45.576 1.00 92.31 670 ASP A CA 1
ATOM 5034 C C . ASP A 1 670 ? -37.819 -24.892 44.364 1.00 92.31 670 ASP A C 1
ATOM 5036 O O . ASP A 1 670 ? -38.687 -24.036 44.176 1.00 92.31 670 ASP A O 1
ATOM 5040 N N . ARG A 1 671 ? -37.733 -25.959 43.558 1.00 91.94 671 ARG A N 1
ATOM 5041 C CA . ARG A 1 671 ? -38.651 -26.216 42.422 1.00 91.94 671 ARG A CA 1
ATOM 5042 C C . ARG A 1 671 ? -40.141 -26.357 42.798 1.00 91.94 671 ARG A C 1
ATOM 5044 O O . ARG A 1 671 ? -40.969 -26.540 41.910 1.00 91.94 671 ARG A O 1
ATOM 5051 N N . ASN A 1 672 ? -40.494 -26.291 44.085 1.00 90.44 672 ASN A N 1
ATOM 5052 C CA . ASN A 1 672 ? -41.868 -26.283 44.593 1.00 90.44 672 ASN A CA 1
ATOM 5053 C C . ASN A 1 672 ? -42.279 -24.903 45.156 1.00 90.44 672 ASN A C 1
ATOM 5055 O O . ASN A 1 672 ? -43.418 -24.757 45.599 1.00 90.44 672 ASN A O 1
ATOM 5059 N N . GLY A 1 673 ? -41.382 -23.910 45.149 1.00 90.62 673 GLY A N 1
ATOM 5060 C CA . GLY A 1 673 ? -41.620 -22.554 45.643 1.00 90.62 673 GLY A CA 1
ATOM 5061 C C . GLY A 1 673 ? -41.368 -22.345 47.140 1.00 90.62 673 GLY A C 1
ATOM 5062 O O . GLY A 1 673 ? -41.919 -21.396 47.691 1.00 90.62 673 GLY A O 1
ATOM 5063 N N . PHE A 1 674 ? -40.575 -23.195 47.810 1.00 91.50 674 PHE A N 1
ATOM 5064 C CA . PHE A 1 674 ? -40.283 -23.086 49.252 1.00 91.50 674 PHE A CA 1
ATOM 5065 C C . PHE A 1 674 ? -38.806 -22.800 49.543 1.00 91.50 674 PHE A C 1
ATOM 5067 O O . PHE A 1 674 ? -37.932 -23.426 48.955 1.00 91.50 674 PHE A O 1
ATOM 5074 N N . ASP A 1 675 ? -38.538 -21.913 50.501 1.00 91.31 675 ASP A N 1
ATOM 5075 C CA . ASP A 1 675 ? -37.203 -21.513 50.948 1.00 91.31 675 ASP A CA 1
ATOM 5076 C C . ASP A 1 675 ? -36.462 -22.614 51.737 1.00 91.31 675 ASP A C 1
ATOM 5078 O O . ASP A 1 675 ? -37.009 -23.671 52.072 1.00 91.31 675 ASP A O 1
ATOM 5082 N N . GLY A 1 676 ? -35.208 -22.337 52.112 1.00 89.00 676 GLY A N 1
ATOM 5083 C CA . GLY A 1 676 ? -34.395 -23.213 52.969 1.00 89.00 676 GLY A CA 1
ATOM 5084 C C . GLY A 1 676 ? -34.966 -23.484 54.374 1.00 89.00 676 GLY A C 1
ATOM 5085 O O . GLY A 1 676 ? -34.480 -24.379 55.065 1.00 89.00 676 GLY A O 1
ATOM 5086 N N . ASN A 1 677 ? -36.007 -22.759 54.805 1.00 89.81 677 ASN A N 1
ATOM 5087 C CA . ASN A 1 677 ? -36.767 -23.002 56.037 1.00 89.81 677 ASN A CA 1
ATOM 5088 C C . ASN A 1 677 ? -38.086 -23.765 55.778 1.00 89.81 677 ASN A C 1
ATOM 5090 O O . ASN A 1 677 ? -38.854 -24.004 56.715 1.00 89.81 677 ASN A O 1
ATOM 5094 N N . GLY A 1 678 ? -38.366 -24.142 54.526 1.00 90.56 678 GLY A N 1
ATOM 5095 C CA . GLY A 1 678 ? -39.580 -24.831 54.099 1.00 90.56 678 GLY A CA 1
ATOM 5096 C C . GLY A 1 678 ? -40.812 -23.931 53.972 1.00 90.56 678 GLY A C 1
ATOM 5097 O O . GLY A 1 678 ? -41.920 -24.437 54.170 1.00 90.56 678 GLY A O 1
ATOM 5098 N N . ARG A 1 679 ? -40.642 -22.632 53.679 1.00 91.12 679 ARG A N 1
ATOM 5099 C CA . ARG A 1 679 ? -41.718 -21.630 53.556 1.00 91.12 679 ARG A CA 1
ATOM 5100 C C . ARG A 1 679 ? -41.791 -20.977 52.179 1.00 91.12 679 ARG A C 1
ATOM 5102 O O . ARG A 1 679 ? -40.766 -20.675 51.587 1.00 91.12 679 ARG A O 1
ATOM 5109 N N . ASP A 1 680 ? -43.002 -20.741 51.693 1.00 92.00 680 ASP A N 1
ATOM 5110 C CA . ASP A 1 680 ? -43.247 -20.031 50.441 1.00 92.00 680 ASP A CA 1
ATOM 5111 C C . ASP A 1 680 ? -42.975 -18.519 50.548 1.00 92.00 680 ASP A C 1
ATOM 5113 O O . ASP A 1 680 ? -42.716 -17.984 51.631 1.00 92.00 680 ASP A O 1
ATOM 5117 N N . ILE A 1 681 ? -43.035 -17.825 49.408 1.00 89.94 681 ILE A N 1
ATOM 5118 C CA . ILE A 1 681 ? -42.799 -16.375 49.296 1.00 89.94 681 ILE A CA 1
ATOM 5119 C C . ILE A 1 681 ? -43.783 -15.517 50.117 1.00 89.94 681 ILE A C 1
ATOM 5121 O O . ILE A 1 681 ? -43.452 -14.397 50.504 1.00 89.94 681 ILE A O 1
ATOM 5125 N N . ASP A 1 682 ? -44.964 -16.054 50.443 1.00 90.44 682 ASP A N 1
ATOM 5126 C CA . ASP A 1 682 ? -45.956 -15.415 51.316 1.00 90.44 682 ASP A CA 1
ATOM 5127 C C . ASP A 1 682 ? -45.733 -15.765 52.810 1.00 90.44 682 ASP A C 1
ATOM 5129 O O . ASP A 1 682 ? -46.410 -15.240 53.699 1.00 90.44 682 ASP A O 1
ATOM 5133 N N . GLY A 1 683 ? -44.757 -16.631 53.108 1.00 90.06 683 GLY A N 1
ATOM 5134 C CA . GLY A 1 683 ? -44.318 -17.018 54.446 1.00 90.06 683 GLY A CA 1
ATOM 5135 C C . GLY A 1 683 ? -44.995 -18.261 55.032 1.00 90.06 683 GLY A C 1
ATOM 5136 O O . GLY A 1 683 ? -44.789 -18.540 56.222 1.00 90.06 683 GLY A O 1
ATOM 5137 N N . PHE A 1 684 ? -45.776 -19.015 54.256 1.00 92.19 684 PHE A N 1
ATOM 5138 C CA . PHE A 1 684 ? -46.498 -20.217 54.698 1.00 92.19 684 PHE A CA 1
ATOM 5139 C C . PHE A 1 684 ? -45.657 -21.484 54.504 1.00 92.19 684 PHE A C 1
ATOM 5141 O O . PHE A 1 684 ? -44.903 -21.595 53.549 1.00 92.19 684 PHE A O 1
ATOM 5148 N N . ASP A 1 685 ? -45.747 -22.446 55.422 1.00 91.75 685 ASP A N 1
ATOM 5149 C CA . ASP A 1 685 ? -45.026 -23.719 55.321 1.00 91.75 685 ASP A CA 1
ATOM 5150 C C . ASP A 1 685 ? -45.636 -24.664 54.263 1.00 91.75 685 ASP A C 1
ATOM 5152 O O . ASP A 1 685 ? -46.678 -24.379 53.672 1.00 91.75 685 ASP A O 1
ATOM 5156 N N . ARG A 1 686 ? -45.029 -25.841 54.055 1.00 90.69 686 ARG A N 1
ATOM 5157 C CA . ARG A 1 686 ? -45.551 -26.880 53.137 1.00 90.69 686 ARG A CA 1
ATOM 5158 C C . ARG A 1 686 ? -46.941 -27.441 53.508 1.00 90.69 686 ARG A C 1
ATOM 5160 O O . ARG A 1 686 ? -47.502 -28.199 52.723 1.00 90.69 686 ARG A O 1
ATOM 5167 N N . ASN A 1 687 ? -47.506 -27.077 54.664 1.00 90.12 687 ASN A N 1
ATOM 5168 C CA . ASN A 1 687 ? -48.885 -27.383 55.069 1.00 90.12 687 ASN A CA 1
ATOM 5169 C C . ASN A 1 687 ? -49.843 -26.195 54.830 1.00 90.12 687 ASN A C 1
ATOM 5171 O O . ASN A 1 687 ? -51.030 -26.289 55.144 1.00 90.12 687 ASN A O 1
ATOM 5175 N N . GLY A 1 688 ? -49.338 -25.075 54.304 1.00 90.69 688 GLY A N 1
ATOM 5176 C CA . GLY A 1 688 ? -50.076 -23.835 54.097 1.00 90.69 688 GLY A CA 1
ATOM 5177 C C . GLY A 1 688 ? -50.223 -22.971 55.352 1.00 90.69 688 GLY A C 1
ATOM 5178 O O . GLY A 1 688 ? -51.185 -22.209 55.413 1.00 90.69 688 GLY A O 1
ATOM 5179 N N . LEU A 1 689 ? -49.327 -23.079 56.349 1.00 91.25 689 LEU A N 1
ATOM 5180 C CA . LEU A 1 689 ? -49.423 -22.387 57.648 1.00 91.25 689 LEU A CA 1
ATOM 5181 C C . LEU A 1 689 ? -48.294 -21.369 57.910 1.00 91.25 689 LEU A C 1
ATOM 5183 O O . LEU A 1 689 ? -47.103 -21.647 57.744 1.00 91.25 689 LEU A O 1
ATOM 5187 N N . ASP A 1 690 ? -48.659 -20.179 58.388 1.00 91.62 690 ASP A N 1
ATOM 5188 C CA . ASP A 1 690 ? -47.738 -19.090 58.729 1.00 91.62 690 ASP A CA 1
ATOM 5189 C C . ASP A 1 690 ? -46.841 -19.421 59.946 1.00 91.62 690 ASP A C 1
ATOM 5191 O O . ASP A 1 690 ? -46.861 -20.520 60.510 1.00 91.62 690 ASP A O 1
ATOM 5195 N N . ARG A 1 691 ? -46.016 -18.463 60.389 1.00 89.81 691 ARG A N 1
ATOM 5196 C CA . ARG A 1 691 ? -45.161 -18.637 61.584 1.00 89.81 691 ARG A CA 1
ATOM 5197 C C . ARG A 1 691 ? -45.940 -18.769 62.905 1.00 89.81 691 ARG A C 1
ATOM 5199 O O . ARG A 1 691 ? -45.330 -19.098 63.917 1.00 89.81 691 ARG A O 1
ATOM 5206 N N . ASN A 1 692 ? -47.251 -18.532 62.900 1.00 89.69 692 ASN A N 1
ATOM 5207 C CA . ASN A 1 692 ? -48.139 -18.567 64.063 1.00 89.69 692 ASN A CA 1
ATOM 5208 C C . ASN A 1 692 ? -49.137 -19.749 64.019 1.00 89.69 692 ASN A C 1
ATOM 5210 O O . ASN A 1 692 ? -49.891 -19.936 64.974 1.00 89.69 692 ASN A O 1
ATOM 5214 N N . GLY A 1 693 ? -49.148 -20.549 62.944 1.00 90.12 693 GLY A N 1
ATOM 5215 C CA . GLY A 1 693 ? -50.037 -21.703 62.762 1.00 90.12 693 GLY A CA 1
ATOM 5216 C C . GLY A 1 693 ? -51.393 -21.402 62.106 1.00 90.12 693 GLY A C 1
ATOM 5217 O O . GLY A 1 693 ? -52.324 -22.190 62.287 1.00 90.12 693 GLY A O 1
ATOM 5218 N N . PHE A 1 694 ? -51.520 -20.293 61.369 1.00 92.38 694 PHE A N 1
ATOM 5219 C CA . PHE A 1 694 ? -52.729 -19.898 60.630 1.00 92.38 694 PHE A CA 1
ATOM 5220 C C . PHE A 1 694 ? -52.533 -20.037 59.118 1.00 92.38 694 PHE A C 1
ATOM 5222 O O . PHE A 1 694 ? -51.444 -19.791 58.605 1.00 92.38 694 PHE A O 1
ATOM 5229 N N . ASN A 1 695 ? -53.594 -20.405 58.405 1.00 92.25 695 ASN A N 1
ATOM 5230 C CA . ASN A 1 695 ? -53.596 -20.548 56.955 1.00 92.25 695 ASN A CA 1
ATOM 5231 C C . ASN A 1 695 ? -53.724 -19.195 56.224 1.00 92.25 695 ASN A C 1
ATOM 5233 O O . ASN A 1 695 ? -53.844 -18.140 56.852 1.00 92.25 695 ASN A O 1
ATOM 5237 N N . ARG A 1 696 ? -53.726 -19.230 54.884 1.00 91.62 696 ARG A N 1
ATOM 5238 C CA . ARG A 1 696 ? -53.885 -18.042 54.019 1.00 91.62 696 ARG A CA 1
ATOM 5239 C C . ARG A 1 696 ? -55.193 -17.261 54.253 1.00 91.62 696 ARG A C 1
ATOM 5241 O O . ARG A 1 696 ? -55.207 -16.057 54.028 1.00 91.62 696 ARG A O 1
ATOM 5248 N N . ASP A 1 697 ? -56.239 -17.902 54.780 1.00 91.88 697 ASP A N 1
ATOM 5249 C CA . ASP A 1 697 ? -57.512 -17.266 55.167 1.00 91.88 697 ASP A CA 1
ATOM 5250 C C . ASP A 1 697 ? -57.491 -16.675 56.596 1.00 91.88 697 ASP A C 1
ATOM 5252 O O . ASP A 1 697 ? -58.484 -16.117 57.062 1.00 91.88 697 ASP A O 1
ATOM 5256 N N . GLY A 1 698 ? -56.375 -16.802 57.325 1.00 89.88 698 GLY A N 1
ATOM 5257 C CA . GLY A 1 698 ? -56.230 -16.334 58.708 1.00 89.88 698 GLY A CA 1
ATOM 5258 C C . GLY A 1 698 ? -56.803 -17.280 59.771 1.00 89.88 698 GLY A C 1
ATOM 5259 O O . GLY A 1 698 ? -57.021 -16.847 60.908 1.00 89.88 698 GLY A O 1
ATOM 5260 N N . VAL A 1 699 ? -57.030 -18.553 59.424 1.00 91.56 699 VAL A N 1
ATOM 5261 C CA . VAL A 1 699 ? -57.673 -19.584 60.258 1.00 91.56 699 VAL A CA 1
ATOM 5262 C C . VAL A 1 699 ? -56.665 -20.666 60.660 1.00 91.56 699 VAL A C 1
ATOM 5264 O O . VAL A 1 699 ? -55.873 -21.129 59.844 1.00 91.56 699 VAL A O 1
ATOM 5267 N N . ASN A 1 700 ? -56.658 -21.080 61.927 1.00 90.75 700 ASN A N 1
ATOM 5268 C CA . ASN A 1 700 ? -55.755 -22.115 62.424 1.00 90.75 700 ASN A CA 1
ATOM 5269 C C . ASN A 1 700 ? -56.278 -23.541 62.151 1.00 90.75 700 ASN A C 1
ATOM 5271 O O . ASN A 1 700 ? -57.430 -23.751 61.771 1.00 90.75 700 ASN A O 1
ATOM 5275 N N . LYS A 1 701 ? -55.438 -24.546 62.421 1.00 86.69 701 LYS A N 1
ATOM 5276 C CA . LYS A 1 701 ? -55.773 -25.983 62.308 1.00 86.69 701 LYS A CA 1
ATOM 5277 C C . LYS A 1 701 ? -57.027 -26.442 63.083 1.00 86.69 701 LYS A C 1
ATOM 5279 O O . LYS A 1 701 ? -57.548 -27.514 62.796 1.00 86.69 701 LYS A O 1
ATOM 5284 N N . ASP A 1 702 ? -57.469 -25.674 64.081 1.00 88.62 702 ASP A N 1
ATOM 5285 C CA . ASP A 1 702 ? -58.624 -25.971 64.937 1.00 88.62 702 ASP A CA 1
ATOM 5286 C C . ASP A 1 702 ? -59.899 -25.245 64.444 1.00 88.62 702 ASP A C 1
ATOM 5288 O O . ASP A 1 702 ? -60.934 -25.285 65.109 1.00 88.62 702 ASP A O 1
ATOM 5292 N N . GLY A 1 703 ? -59.827 -24.569 63.288 1.00 89.00 703 GLY A N 1
ATOM 5293 C CA . GLY A 1 703 ? -60.927 -23.827 62.670 1.00 89.00 703 GLY A CA 1
ATOM 5294 C C . GLY A 1 703 ? -61.138 -22.409 63.210 1.00 89.00 703 GLY A C 1
ATOM 5295 O O . GLY A 1 703 ? -62.162 -21.808 62.898 1.00 89.00 703 GLY A O 1
ATOM 5296 N N . LYS A 1 704 ? -60.206 -21.867 64.011 1.00 89.75 704 LYS A N 1
ATOM 5297 C CA . LYS A 1 704 ? -60.341 -20.554 64.669 1.00 89.75 704 LYS A CA 1
ATOM 5298 C C . LYS A 1 704 ? -59.538 -19.456 63.982 1.00 89.75 704 LYS A C 1
ATOM 5300 O O . LYS A 1 704 ? -58.376 -19.653 63.627 1.00 89.75 704 LYS A O 1
ATOM 5305 N N . THR A 1 705 ? -60.118 -18.269 63.877 1.00 93.00 705 THR A N 1
ATOM 5306 C CA . THR A 1 705 ? -59.426 -17.048 63.441 1.00 93.00 705 THR A CA 1
ATOM 5307 C C . THR A 1 705 ? -58.401 -16.562 64.473 1.00 93.00 705 THR A C 1
ATOM 5309 O O . THR A 1 705 ? -58.460 -16.902 65.659 1.00 93.00 705 THR A O 1
ATOM 5312 N N . ARG A 1 706 ? -57.469 -15.698 64.044 1.00 91.00 706 ARG A N 1
ATOM 5313 C CA . ARG A 1 706 ? -56.522 -15.016 64.951 1.00 91.00 706 ARG A CA 1
ATOM 5314 C C . ARG A 1 706 ? -57.216 -14.271 66.100 1.00 91.00 706 ARG A C 1
ATOM 5316 O O . ARG A 1 706 ? -56.692 -14.260 67.212 1.00 91.00 706 ARG A O 1
ATOM 5323 N N . GLU A 1 707 ? -58.379 -13.671 65.851 1.00 89.50 707 GLU A N 1
ATOM 5324 C CA . GLU A 1 707 ? -59.130 -12.906 66.856 1.00 89.50 707 GLU A CA 1
ATOM 5325 C C . GLU A 1 707 ? -59.746 -13.816 67.926 1.00 89.50 707 GLU A C 1
ATOM 5327 O O . GLU A 1 707 ? -59.620 -13.531 69.117 1.00 89.50 707 GLU A O 1
ATOM 5332 N N . GLU A 1 708 ? -60.322 -14.955 67.533 1.00 90.75 708 GLU A N 1
ATOM 5333 C CA . GLU A 1 708 ? -60.866 -15.952 68.466 1.00 90.75 708 GLU A CA 1
ATOM 5334 C C . GLU A 1 708 ? -59.772 -16.596 69.326 1.00 90.75 708 GLU A C 1
ATOM 5336 O O . GLU A 1 708 ? -59.965 -16.793 70.527 1.00 90.75 708 GLU A O 1
ATOM 5341 N N . VAL A 1 709 ? -58.601 -16.882 68.744 1.00 88.44 709 VAL A N 1
ATOM 5342 C CA . VAL A 1 709 ? -57.444 -17.402 69.492 1.00 88.44 709 VAL A CA 1
ATOM 5343 C C . VAL A 1 709 ? -56.929 -16.365 70.498 1.00 88.44 709 VAL A C 1
ATOM 5345 O O . VAL A 1 709 ? -56.655 -16.711 71.648 1.00 88.44 709 VAL A O 1
ATOM 5348 N N . LEU A 1 710 ? -56.847 -15.086 70.117 1.00 88.00 710 LEU A N 1
ATOM 5349 C CA . LEU A 1 710 ? -56.471 -14.004 71.036 1.00 88.00 710 LEU A CA 1
ATOM 5350 C C . LEU A 1 710 ? -57.512 -13.793 72.146 1.00 88.00 710 LEU A C 1
ATOM 5352 O O . LEU A 1 710 ? -57.129 -13.571 73.297 1.00 88.00 710 LEU A O 1
ATOM 5356 N N . ALA A 1 711 ? -58.805 -13.902 71.835 1.00 89.44 711 ALA A N 1
ATOM 5357 C CA . ALA A 1 711 ? -59.881 -13.825 72.820 1.00 89.44 711 ALA A CA 1
ATOM 5358 C C . ALA A 1 711 ? -59.813 -14.983 73.830 1.00 89.44 711 ALA A C 1
ATOM 5360 O O . ALA A 1 711 ? -59.872 -14.739 75.033 1.00 89.44 711 ALA A O 1
ATOM 5361 N N . GLU A 1 712 ? -59.600 -16.221 73.372 1.00 88.75 712 GLU A N 1
ATOM 5362 C CA . GLU A 1 712 ? -59.464 -17.395 74.246 1.00 88.75 712 GLU A CA 1
ATOM 5363 C C . GLU A 1 712 ? -58.193 -17.328 75.116 1.00 88.75 712 GLU A C 1
ATOM 5365 O O . GLU A 1 712 ? -58.227 -17.686 76.295 1.00 88.75 712 GLU A O 1
ATOM 5370 N N . ILE A 1 713 ? -57.074 -16.822 74.583 1.00 86.12 713 ILE A N 1
ATOM 5371 C CA . ILE A 1 713 ? -55.863 -16.547 75.377 1.00 86.12 713 ILE A CA 1
ATOM 5372 C C . ILE A 1 713 ? -56.151 -15.478 76.440 1.00 86.12 713 ILE A C 1
ATOM 5374 O O . ILE A 1 713 ? -55.763 -15.649 77.598 1.00 86.12 713 ILE A O 1
ATOM 5378 N N . LYS A 1 714 ? -56.853 -14.398 76.079 1.00 89.75 714 LYS A N 1
ATOM 5379 C CA . LYS A 1 714 ? -57.216 -13.316 77.004 1.00 89.75 714 LYS A CA 1
ATOM 5380 C C . LYS A 1 714 ? -58.152 -13.805 78.109 1.00 89.75 714 LYS A C 1
ATOM 5382 O O . LYS A 1 714 ? -57.870 -13.538 79.271 1.00 89.75 714 LYS A O 1
ATOM 5387 N N . GLU A 1 715 ? -59.184 -14.582 77.782 1.00 89.31 715 GLU A N 1
ATOM 5388 C CA . GLU A 1 715 ? -60.086 -15.191 78.769 1.00 89.31 715 GLU A CA 1
ATOM 5389 C C . GLU A 1 715 ? -59.330 -16.144 79.706 1.00 89.31 715 GLU A C 1
ATOM 5391 O O . GLU A 1 715 ? -59.508 -16.084 80.923 1.00 89.31 715 GLU A O 1
ATOM 5396 N N . ARG A 1 716 ? -58.415 -16.974 79.182 1.00 87.31 716 ARG A N 1
ATOM 5397 C CA . ARG A 1 716 ? -57.551 -17.834 80.012 1.00 87.31 716 ARG A CA 1
ATOM 5398 C C . ARG A 1 716 ? -56.639 -17.026 80.937 1.00 87.31 716 ARG A C 1
ATOM 5400 O O . ARG A 1 716 ? -56.464 -17.423 82.088 1.00 87.31 716 ARG A O 1
ATOM 5407 N N . MET A 1 717 ? -56.087 -15.898 80.482 1.00 86.75 717 MET A N 1
ATOM 5408 C CA . MET A 1 717 ? -55.282 -15.015 81.334 1.00 86.75 717 MET A CA 1
ATOM 5409 C C . MET A 1 717 ? -56.124 -14.277 82.379 1.00 86.75 717 MET A C 1
ATOM 5411 O O . MET A 1 717 ? -55.720 -14.229 83.536 1.00 86.75 717 MET A O 1
ATOM 5415 N N . GLU A 1 718 ? -57.299 -13.753 82.026 1.00 87.75 718 GLU A N 1
ATOM 5416 C CA . GLU A 1 718 ? -58.221 -13.105 82.972 1.00 87.75 718 GLU A CA 1
ATOM 5417 C C . GLU A 1 718 ? -58.735 -14.101 84.021 1.00 87.75 718 GLU A C 1
ATOM 5419 O O . GLU A 1 718 ? -58.759 -13.792 85.214 1.00 87.75 718 GLU A O 1
ATOM 5424 N N . LYS A 1 719 ? -59.051 -15.334 83.607 1.00 83.81 719 LYS A N 1
ATOM 5425 C CA . LYS A 1 719 ? -59.393 -16.432 84.515 1.00 83.81 719 LYS A CA 1
ATOM 5426 C C . LYS A 1 719 ? -58.222 -16.799 85.426 1.00 83.81 719 LYS A C 1
ATOM 5428 O O . LYS A 1 719 ? -58.427 -16.891 86.630 1.00 83.81 719 LYS A O 1
ATOM 5433 N N . SER A 1 720 ? -57.006 -16.947 84.897 1.00 81.19 720 SER A N 1
ATOM 5434 C CA . SER A 1 720 ? -55.817 -17.254 85.705 1.00 81.19 720 SER A CA 1
ATOM 5435 C C . SER A 1 720 ? -55.469 -16.125 86.686 1.00 81.19 720 SER A C 1
ATOM 5437 O O . SER A 1 720 ? -55.143 -16.400 87.841 1.00 81.19 720 SER A O 1
ATOM 5439 N N . GLN A 1 721 ? -55.610 -14.858 86.281 1.00 80.75 721 GLN A N 1
ATOM 5440 C CA . GLN A 1 721 ? -55.478 -13.711 87.183 1.00 80.75 721 GLN A CA 1
ATOM 5441 C C . GLN A 1 721 ? -56.539 -13.756 88.283 1.00 80.75 721 GLN A C 1
ATOM 5443 O O . GLN A 1 721 ? -56.198 -13.591 89.455 1.00 80.75 721 GLN A O 1
ATOM 5448 N N . LYS A 1 722 ? -57.799 -14.045 87.944 1.00 76.88 722 LYS A N 1
ATOM 5449 C CA . LYS A 1 722 ? -58.870 -14.180 88.933 1.00 76.88 722 LYS A CA 1
ATOM 5450 C C . LYS A 1 722 ? -58.626 -15.344 89.896 1.00 76.88 722 LYS A C 1
ATOM 5452 O O . LYS A 1 722 ? -58.699 -15.135 91.097 1.00 76.88 722 LYS A O 1
ATOM 5457 N N . GLU A 1 723 ? -58.242 -16.519 89.406 1.00 75.38 723 GLU A N 1
ATOM 5458 C CA . GLU A 1 723 ? -57.867 -17.666 90.244 1.00 75.38 723 GLU A CA 1
ATOM 5459 C C . GLU A 1 723 ? -56.668 -17.334 91.157 1.00 75.38 723 GLU A C 1
ATOM 5461 O O . GLU A 1 723 ? -56.660 -17.727 92.322 1.00 75.38 723 GLU A O 1
ATOM 5466 N N . SER A 1 724 ? -55.704 -16.522 90.700 1.00 70.06 724 SER A N 1
ATOM 5467 C CA . SER A 1 724 ? -54.600 -16.027 91.542 1.00 70.06 724 SER A CA 1
ATOM 5468 C C . SER A 1 724 ? -55.039 -14.993 92.593 1.00 70.06 724 SER A C 1
ATOM 5470 O O . SER A 1 724 ? -54.482 -14.952 93.691 1.00 70.06 724 SER A O 1
ATOM 5472 N N . ALA A 1 725 ? -56.064 -14.186 92.304 1.00 64.88 725 ALA A N 1
ATOM 5473 C CA . ALA A 1 725 ? -56.657 -13.229 93.238 1.00 64.88 725 ALA A CA 1
ATOM 5474 C C . ALA A 1 725 ? -57.576 -13.920 94.263 1.00 64.88 725 ALA A C 1
ATOM 5476 O O . ALA A 1 725 ? -57.572 -13.561 95.443 1.00 64.88 725 ALA A O 1
ATOM 5477 N N . ASP A 1 726 ? -58.299 -14.960 93.852 1.00 63.75 726 ASP A N 1
ATOM 5478 C CA . ASP A 1 726 ? -59.100 -15.819 94.728 1.00 63.75 726 ASP A CA 1
ATOM 5479 C C . ASP A 1 726 ? -58.180 -16.681 95.629 1.00 63.75 726 ASP A C 1
ATOM 5481 O O . ASP A 1 726 ? -58.454 -16.852 96.819 1.00 63.75 726 ASP A O 1
ATOM 5485 N N . ALA A 1 727 ? -57.009 -17.113 95.137 1.00 59.38 727 ALA A N 1
ATOM 5486 C CA . ALA A 1 727 ? -55.952 -17.726 95.956 1.00 59.38 727 ALA A CA 1
ATOM 5487 C C . ALA A 1 727 ? -55.318 -16.729 96.951 1.00 59.38 727 ALA A C 1
ATOM 5489 O O . ALA A 1 727 ? -55.092 -17.052 98.117 1.00 59.38 727 ALA A O 1
ATOM 5490 N N . SER A 1 728 ? -55.076 -15.489 96.519 1.00 57.94 728 SER A N 1
ATOM 5491 C CA . SER A 1 728 ? -54.482 -14.435 97.354 1.00 57.94 728 SER A CA 1
ATOM 5492 C C . SER A 1 728 ? -55.447 -13.938 98.442 1.00 57.94 728 SER A C 1
ATOM 5494 O O . SER A 1 728 ? -55.044 -13.690 99.578 1.00 57.94 728 SER A O 1
ATOM 5496 N N . SER A 1 729 ? -56.742 -13.832 98.133 1.00 57.62 729 SER A N 1
ATOM 5497 C CA . SER A 1 729 ? -57.773 -13.467 99.110 1.00 57.62 729 SER A CA 1
ATOM 5498 C C . SER A 1 729 ? -58.108 -14.618 100.060 1.00 57.62 729 SER A C 1
ATOM 5500 O O . SER A 1 729 ? -58.294 -14.367 101.248 1.00 57.62 729 SER A O 1
ATOM 5502 N N . SER A 1 730 ? -58.096 -15.881 99.614 1.00 55.41 730 SER A N 1
ATOM 5503 C CA . SER A 1 730 ? -58.205 -17.023 100.538 1.00 55.41 730 SER A CA 1
ATOM 5504 C C . SER A 1 730 ? -56.992 -17.149 101.468 1.00 55.41 730 SER A C 1
ATOM 5506 O O . SER A 1 730 ? -57.184 -17.468 102.640 1.00 55.41 730 SER A O 1
ATOM 5508 N N . ALA A 1 731 ? -55.777 -16.792 101.032 1.00 53.59 731 ALA A N 1
ATOM 5509 C CA . ALA A 1 731 ? -54.626 -16.661 101.933 1.00 53.59 731 ALA A CA 1
ATOM 5510 C C . ALA A 1 731 ? -54.841 -15.581 103.020 1.00 53.59 731 ALA A C 1
ATOM 5512 O O . ALA A 1 731 ? -54.547 -15.826 104.190 1.00 53.59 731 ALA A O 1
ATOM 5513 N N . TRP A 1 732 ? -55.441 -14.433 102.676 1.00 51.50 732 TRP A N 1
ATOM 5514 C CA . TRP A 1 732 ? -55.791 -13.374 103.641 1.00 51.50 732 TRP A CA 1
ATOM 5515 C C . TRP A 1 732 ? -56.808 -13.821 104.708 1.00 51.50 732 TRP A C 1
ATOM 5517 O O . TRP A 1 732 ? -56.781 -13.316 105.828 1.00 51.50 732 TRP A O 1
ATOM 5527 N N . TRP A 1 733 ? -57.689 -14.782 104.403 1.00 49.56 733 TRP A N 1
ATOM 5528 C CA . TRP A 1 733 ? -58.595 -15.356 105.409 1.00 49.56 733 TRP A CA 1
ATOM 5529 C C . TRP A 1 733 ? -57.871 -16.239 106.436 1.00 49.56 733 TRP A C 1
ATOM 5531 O O . TRP A 1 733 ? -58.288 -16.260 107.593 1.00 49.56 733 TRP A O 1
ATOM 5541 N N . TRP A 1 734 ? -56.787 -16.925 106.056 1.00 50.47 734 TRP A N 1
ATOM 5542 C CA . TRP A 1 734 ? -55.975 -17.717 106.993 1.00 50.47 734 TRP A CA 1
ATOM 5543 C C . TRP A 1 734 ? -55.104 -16.834 107.893 1.00 50.47 734 TRP A C 1
ATOM 5545 O O . TRP A 1 734 ? -55.078 -17.047 109.102 1.00 50.47 734 TRP A O 1
ATOM 5555 N N . ASP A 1 735 ? -54.475 -15.797 107.331 1.00 50.81 735 ASP A N 1
ATOM 5556 C CA . ASP A 1 735 ? -53.622 -14.835 108.061 1.00 50.81 735 ASP A CA 1
ATOM 5557 C C . ASP A 1 735 ? -54.399 -13.989 109.097 1.00 50.81 735 ASP A C 1
ATOM 5559 O O . ASP A 1 735 ? -53.821 -13.304 109.935 1.00 50.81 735 ASP A O 1
ATOM 5563 N N . LYS A 1 736 ? -55.737 -14.053 109.056 1.00 51.72 736 LYS A N 1
ATOM 5564 C CA . LYS A 1 736 ? -56.656 -13.362 109.972 1.00 51.72 736 LYS A CA 1
ATOM 5565 C C . LYS A 1 736 ? -57.441 -14.302 110.900 1.00 51.72 736 LYS A C 1
ATOM 5567 O O . LYS A 1 736 ? -58.349 -13.849 111.599 1.00 51.72 736 LYS A O 1
ATOM 5572 N N . ALA A 1 737 ? -57.125 -15.596 110.865 1.00 51.91 737 ALA A N 1
ATOM 5573 C CA . ALA A 1 737 ? -57.726 -16.650 111.686 1.00 51.91 737 ALA A CA 1
ATOM 5574 C C . ALA A 1 737 ? -56.708 -17.343 112.620 1.00 51.91 737 ALA A C 1
ATOM 5576 O O . ALA A 1 737 ? -57.065 -18.312 113.295 1.00 51.91 737 ALA A O 1
ATOM 5577 N N . ALA A 1 738 ? -55.469 -16.838 112.649 1.00 46.44 738 ALA A N 1
ATOM 5578 C CA . ALA A 1 738 ? -54.407 -17.161 113.601 1.00 46.44 738 ALA A CA 1
ATOM 5579 C C . ALA A 1 738 ? -54.220 -16.021 114.624 1.00 46.44 738 ALA A C 1
ATOM 5581 O O . ALA A 1 738 ? -53.744 -16.333 115.738 1.00 46.44 738 ALA A O 1
#

Foldseek 3Di:
DDDDDADWDADPVPRDIDGLPDQADPVPRHGDDFFFKAFQVQRDTDDPPDQADPPPGHGVVVGIDRPHDDDDDDDDDDDDDPPDPPDDDDQDDPVVVVVVLCVLLVVLLVVLVVVLVVLLVVLLVVLLCCQAPVQFHQPNPDPCNVQQNCHFPLLVQNLLLLLLVLLLVLQLVVVCVVQNPVRSVVLLVCLVVVLVVLCVVVPPVLVLLLLLLLLVLLLLCLSHDLVSLLSLLVSLSSLCSALLVVVQLSVQLSVVLVVCCVVPVVCSVVSVNSPSSSSNSSSNSNSVNSNVNSVDVNSNVVSVVSVVVSVVVVPVVDDDDDPPVVVVVVVVSVVSNPPDDGDHDDGWQYCVNQPNDPVSNVPTPNNVVSSVSSNSSSSSNSVNNSSSSSSSPDDPCVSDDDDDDDDDDDDDDDDDDDDDDDDDDDDDDDDDDDDDDDDDDDDDDDDDDDDDDDDDDDDDDDDDDDDLADPVAAGPVQAHPVQAHPVQAHPVQAHPVAAHPVQAHPVQAHPVAAHPVQAHPVQAHPVQAHPVQAHPVQAHPVQAHPVQAHPVQAHPVQAHPVQAHPVQAHPVQAHPVQAHPVQAHPVQAHPVQAHPVQAHPVQAHPVQAHPVQAHPVQAHPVQAHPVQAHVVQAHPVQAHPVQAHPVQAHPVQAHPVQAHPVQAHPVQAGPVQAHPVQAHPVQAHPVQAHPVQAHPVQAHPVRDHPVVVVVVVVVVVVVVVVVVVVVVVVVVVVVVVD

pLDDT: mean 71.55, std 20.03, range [24.73, 95.25]

Radius of gyration: 56.03 Å; chains: 1; bounding box: 101×114×232 Å